Protein AF-0000000086640955 (afdb_homodimer)

InterPro domains:
  IPR000210 BTB/POZ domain [PF00651] (83-171)
  IPR000210 BTB/POZ domain [PS50097] (60-146)
  IPR011333 SKP1/BTB/POZ domain superfamily [G3DSA:3.30.710.10] (74-214)
  IPR011333 SKP1/BTB/POZ domain superfamily [SSF54695] (83-172)

Secondary structure (DSSP, 8-state):
--SSTTBS-TT--EEEEEESTTHHHHS----------------------------------------TT-------SSSPPEEEEEE-HHHHHHH-HHHHHHHHSSSGGGS--TTS-EEEEEES--HHHHHHHHHHHTT-GGGS-SS--HHHHHHHHHHHHHHT-HHHHHHHHHHHHHTS--HHHHHHH-HHHHHHHHHHTT-HHHHHHHHHHHHHH--S----SS---HHHHHHHHHHHHHHHHHHHHHHHHHHHHHHHTSSSSSHHHHHHHHHHHHHHHHHTTTTTS---TT-TT--HHHHHHHHHT------B-TT-SSPP---HHHHHHHHHHHHHHT--PPPGGG-/--SSTTBS-TT--EEEEEESTTHHHHS----------------------------------------TT-------SSSPPEEEEEE-HHHHHHH-HHHHHHHHSSSGGGS--TTS-EEEEEES--HHHHHHHHHHHTT-GGGS-SS--HHHHHHHHHHHHHHT-HHHHHHHHHHHHHTS--HHHHHHH-HHHHHHHHHHTT-HHHHHHHHHHHHHH--S----SS---HHHHHHHHHHHHHHHHHHHHHHHHHHHHHHHTSSSSSHHHHHHHHHHHHHHHHHTTTTTS---TT-TT--HHHHHHHHHT------B-TT-SSPP---HHHHHHHHHHHHHHT--PPPGGG-

Organism: NCBI:txid1208366

pLDDT: mean 81.37, std 24.58, range [15.33, 98.5]

Solvent-accessible surface area (backbone atoms only — not comparable to full-atom values): 40449 Å² total; per-residue (Å²): 128,76,86,38,97,44,39,68,28,95,82,41,46,18,36,39,35,33,34,36,55,39,43,65,79,68,49,72,89,62,87,74,75,84,72,74,84,71,80,72,78,85,70,87,80,85,82,82,78,81,82,86,79,86,72,84,71,84,84,84,83,81,86,73,76,73,51,98,80,49,62,66,84,63,72,75,84,83,57,86,48,73,47,70,28,33,28,42,56,64,44,42,34,72,46,10,64,50,47,27,47,54,56,61,41,85,50,80,43,48,46,48,44,98,83,59,28,28,54,46,78,47,68,44,48,50,55,68,33,49,50,46,50,50,28,57,58,60,64,39,59,87,75,39,73,82,71,74,51,70,68,51,48,38,50,33,36,52,50,30,60,71,35,53,28,56,74,80,39,48,66,59,50,52,53,45,53,68,71,66,60,59,62,73,64,60,30,66,76,42,23,66,54,36,31,42,37,17,58,66,70,64,35,53,68,53,26,17,51,13,41,32,47,40,38,36,66,38,45,80,68,82,75,60,100,56,95,60,62,61,71,60,54,51,50,45,50,53,51,35,46,53,51,47,48,51,52,53,48,52,52,52,48,49,54,50,27,22,55,72,62,76,31,63,93,42,71,58,49,13,14,34,48,38,15,26,47,53,34,52,30,46,76,70,49,48,62,83,45,70,85,50,88,90,32,80,80,48,22,45,51,56,54,50,48,57,55,46,64,38,62,50,74,79,32,18,48,76,95,50,91,56,65,59,81,83,42,48,28,73,69,48,34,62,62,52,50,53,56,58,70,68,63,67,39,54,62,59,86,81,102,127,76,89,40,103,42,40,68,27,97,82,43,46,20,35,39,35,36,33,36,56,40,45,63,82,68,50,78,90,63,87,76,76,85,73,70,82,74,78,72,80,81,70,80,79,80,78,79,81,74,80,81,73,80,81,79,81,78,79,85,71,81,81,79,76,75,52,95,86,46,62,67,82,62,73,75,84,84,56,86,44,72,48,70,29,32,29,44,56,65,44,42,34,73,47,12,64,50,46,27,48,55,56,60,41,88,47,79,43,48,45,48,44,99,83,59,28,27,53,45,80,46,68,40,47,51,56,69,31,48,51,47,50,50,28,57,60,60,65,38,59,88,77,42,72,81,71,75,53,70,68,51,48,36,50,33,36,52,50,30,60,71,36,53,30,55,75,80,40,49,66,60,49,52,53,43,54,67,71,66,60,58,62,73,64,61,29,66,77,42,24,66,52,37,31,43,37,18,58,65,70,66,35,53,68,52,26,17,51,12,42,32,47,40,38,37,66,37,46,80,69,83,76,58,102,54,96,58,61,62,71,60,55,50,51,45,49,52,51,35,45,52,52,47,50,52,52,53,47,52,53,52,48,49,54,49,28,23,54,71,62,76,33,64,92,43,71,57,48,14,14,33,48,38,15,26,47,52,33,51,31,44,76,71,47,48,62,84,45,72,86,50,88,89,33,79,81,48,22,44,52,55,53,50,49,56,56,46,64,39,60,51,75,80,31,17,48,75,95,50,92,57,65,57,82,84,42,48,28,73,69,48,34,63,62,53,50,54,59,58,69,69,63,66,39,55,62,60,86,82,100

Foldseek 3Di:
DQLALQELDPPFQAKEKEKQEQVVVVDDPDPDDPPDPPPDDPDDDDDDDDDDDDDDPPDDDDRPPCPPPNPPPPPPDVDIDMDMHRAHLVLLLVQFVQSVCQCPVPDPQVAQPPVSHRYHYHYHAHPVLVSLVRCLSSVVVVPHDQEDDLVSLLSVLVVCQVRVRLVSCLVVVVSHVVVPPDLLVRCLVPLPSQCSSCLSNVPFVNNFNSLLSCLFPPQLPPPDPHPDDVVQSVVSLVSSQVLLCVLLVLLVVLLVCLVVVVDAPDVVRSVQQNVQSQVLCVVVVCNVDPAHPSRHPDGNNNSLCSQLVRWTDWDDDPPDPDTDDDISNVVRVVVNVVSSVPRIGDGSVVD/DPPALQELDPPFQAKEKEKQEQVVVVDDLDPDDPPPPPPPPPDDDDDPPDDPDPPDPPCPDDDPHCPPPNPPPDPPDPDIDMDMHRAHLVLLLVQFVQSVCQCPVPDPQVAQPPVSHRYHYHYHAHPVLVSLVRCLSSVVVVPHDQEDDLVSLLSVLVVCQVRVRLVSCLVVVVSHVVVPPDLLVRCLVPLVSQCSSCLSNVPFVNNFNSLLSCLFPPQLPPSDPHPDDVVQSVVSLVVSQVLLCVLLVLLVVLLVCLVVVVDAPDVVRSVQQNVQSQVLCVVVVCNVDPAHPSRHPDGNNNSLCSQLVRWTDWDDDPPDPDTDDDISNVVRVVVNVVSSVPRIGDGSVVD

Structure (mmCIF, N/CA/C/O backbone):
data_AF-0000000086640955-model_v1
#
loop_
_entity.id
_entity.type
_entity.pdbx_description
1 polymer 'BTB domain-containing protein'
#
loop_
_atom_site.group_PDB
_atom_site.id
_atom_site.type_symbol
_atom_site.label_atom_id
_atom_site.label_alt_id
_atom_site.label_comp_id
_atom_site.label_asym_id
_atom_site.label_entity_id
_atom_site.label_seq_id
_atom_site.pdbx_PDB_ins_code
_atom_site.Cartn_x
_atom_site.Cartn_y
_atom_site.Cartn_z
_atom_site.occupancy
_atom_site.B_iso_or_equiv
_atom_site.auth_seq_id
_atom_site.auth_comp_id
_atom_site.auth_asym_id
_atom_site.auth_atom_id
_atom_site.pdbx_PDB_model_num
ATOM 1 N N . MET A 1 1 ? 14.594 -70 -28.203 1 44.56 1 MET A N 1
ATOM 2 C CA . MET A 1 1 ? 14.656 -69.5 -26.828 1 44.56 1 MET A CA 1
ATOM 3 C C . MET A 1 1 ? 16.031 -69 -26.5 1 44.56 1 MET A C 1
ATOM 5 O O . MET A 1 1 ? 17.047 -69.5 -26.969 1 44.56 1 MET A O 1
ATOM 9 N N . LYS A 1 2 ? 16.016 -67.688 -25.969 1 58.44 2 LYS A N 1
ATOM 10 C CA . LYS A 1 2 ? 17.266 -67 -25.688 1 58.44 2 LYS A CA 1
ATOM 11 C C . LYS A 1 2 ? 18.109 -67.812 -24.703 1 58.44 2 LYS A C 1
ATOM 13 O O . LYS A 1 2 ? 17.641 -68.188 -23.641 1 58.44 2 LYS A O 1
ATOM 18 N N . LYS A 1 3 ? 19.219 -68.5 -25.078 1 57.25 3 LYS A N 1
ATOM 19 C CA . LYS A 1 3 ? 20.109 -69.312 -24.266 1 57.25 3 LYS A CA 1
ATOM 20 C C . LYS A 1 3 ? 20.703 -68.5 -23.125 1 57.25 3 LYS A C 1
ATOM 22 O O . LYS A 1 3 ? 20.891 -69.062 -22.016 1 57.25 3 LYS A O 1
ATOM 27 N N . SER A 1 4 ? 21.109 -67.25 -23.406 1 67 4 SER A N 1
ATOM 28 C CA . SER A 1 4 ? 21.688 -66.312 -22.422 1 67 4 SER A CA 1
ATOM 29 C C . SER A 1 4 ? 21.062 -64.938 -22.531 1 67 4 SER A C 1
ATOM 31 O O . SER A 1 4 ? 20.672 -64.5 -23.625 1 67 4 SER A O 1
ATOM 33 N N . PRO A 1 5 ? 20.812 -64.375 -21.312 1 69 5 PRO A N 1
ATOM 34 C CA . PRO A 1 5 ? 20.219 -63.062 -21.312 1 69 5 PRO A CA 1
ATOM 35 C C . PRO A 1 5 ? 21.062 -62.031 -22.078 1 69 5 PRO A C 1
ATOM 37 O O . PRO A 1 5 ? 20.562 -60.969 -22.438 1 69 5 PRO A O 1
ATOM 40 N N . PHE A 1 6 ? 22.156 -62.531 -22.547 1 78.88 6 PHE A N 1
ATOM 41 C CA . PHE A 1 6 ? 23.062 -61.562 -23.156 1 78.88 6 PHE A CA 1
ATOM 42 C C . PHE A 1 6 ? 23.344 -61.906 -24.609 1 78.88 6 PHE A C 1
ATOM 44 O O . PHE A 1 6 ? 24.078 -61.219 -25.297 1 78.88 6 PHE A O 1
ATOM 51 N N . THR A 1 7 ? 22.641 -63 -25.031 1 84.44 7 THR A N 1
ATOM 52 C CA . THR A 1 7 ? 22.797 -63.406 -26.422 1 84.44 7 THR A CA 1
ATOM 53 C C . THR A 1 7 ? 21.516 -63.156 -27.219 1 84.44 7 THR A C 1
ATOM 55 O O . THR A 1 7 ? 20.5 -63.781 -26.953 1 84.44 7 THR A O 1
ATOM 58 N N . PHE A 1 8 ? 21.562 -62.344 -28.188 1 88.5 8 PHE A N 1
ATOM 59 C CA . PHE A 1 8 ? 20.391 -61.969 -28.969 1 88.5 8 PHE A CA 1
ATOM 60 C C . PHE A 1 8 ? 20.391 -62.656 -30.328 1 88.5 8 PHE A C 1
ATOM 62 O O . PHE A 1 8 ? 19.344 -62.844 -30.953 1 88.5 8 PHE A O 1
ATOM 69 N N . ASP A 1 9 ? 21.562 -62.938 -30.781 1 86.5 9 ASP A N 1
ATOM 70 C CA . ASP A 1 9 ? 21.781 -63.719 -32 1 86.5 9 ASP A CA 1
ATOM 71 C C . ASP A 1 9 ? 22.781 -64.875 -31.766 1 86.5 9 ASP A C 1
ATOM 73 O O . ASP A 1 9 ? 23.953 -64.625 -31.5 1 86.5 9 ASP A O 1
ATOM 77 N N . PRO A 1 10 ? 22.328 -66.062 -31.75 1 84 10 PRO A N 1
ATOM 78 C CA . PRO A 1 10 ? 23.25 -67.188 -31.547 1 84 10 PRO A CA 1
ATOM 79 C C . PRO A 1 10 ? 24.375 -67.25 -32.562 1 84 10 PRO A C 1
ATOM 81 O O . PRO A 1 10 ? 25.438 -67.812 -32.312 1 84 10 PRO A O 1
ATOM 84 N N . ARG A 1 11 ? 24.125 -66.75 -33.75 1 87 11 ARG A N 1
ATOM 85 C CA . ARG A 1 11 ? 25.156 -66.625 -34.781 1 87 11 ARG A CA 1
ATOM 86 C C . ARG A 1 11 ? 25.656 -65.188 -34.906 1 87 11 ARG A C 1
ATOM 88 O O . ARG A 1 11 ? 25.859 -64.688 -36.031 1 87 11 ARG A O 1
ATOM 95 N N . ALA A 1 12 ? 25.875 -64.625 -33.781 1 88.31 12 ALA A N 1
ATOM 96 C CA . ALA A 1 12 ? 26.219 -63.219 -33.719 1 88.31 12 ALA A CA 1
ATOM 97 C C . ALA A 1 12 ? 27.516 -62.938 -34.469 1 88.31 12 ALA A C 1
ATOM 99 O O . ALA A 1 12 ? 28.453 -63.75 -34.469 1 88.31 12 ALA A O 1
ATOM 100 N N . ASP A 1 13 ? 27.5 -61.812 -35.156 1 90.38 13 ASP A N 1
ATOM 101 C CA . ASP A 1 13 ? 28.703 -61.344 -35.844 1 90.38 13 ASP A CA 1
ATOM 102 C C . ASP A 1 13 ? 29.203 -60.062 -35.219 1 90.38 13 ASP A C 1
ATOM 104 O O . ASP A 1 13 ? 30.141 -59.438 -35.719 1 90.38 13 ASP A O 1
ATOM 108 N N . ALA A 1 14 ? 28.547 -59.688 -34.125 1 91.19 14 ALA A N 1
ATOM 109 C CA . ALA A 1 14 ? 28.969 -58.438 -33.469 1 91.19 14 ALA A CA 1
ATOM 110 C C . ALA A 1 14 ? 28.844 -58.562 -31.953 1 91.19 14 ALA A C 1
ATOM 112 O O . ALA A 1 14 ? 28 -59.312 -31.453 1 91.19 14 ALA A O 1
ATOM 113 N N . LEU A 1 15 ? 29.688 -57.781 -31.25 1 91.25 15 LEU A N 1
ATOM 114 C CA . LEU A 1 15 ? 29.672 -57.688 -29.797 1 91.25 15 LEU A CA 1
ATOM 115 C C . LEU A 1 15 ? 29.375 -56.25 -29.344 1 91.25 15 LEU A C 1
ATOM 117 O O . LEU A 1 15 ? 30.094 -55.312 -29.688 1 91.25 15 LEU A O 1
ATOM 121 N N . PHE A 1 16 ? 28.234 -56.094 -28.625 1 92.38 16 PHE A N 1
ATOM 122 C CA . PHE A 1 16 ? 27.891 -54.812 -28.016 1 92.38 16 PHE A CA 1
ATOM 123 C C . PHE A 1 16 ? 28.453 -54.719 -26.609 1 92.38 16 PHE A C 1
ATOM 125 O O . PHE A 1 16 ? 28.047 -55.469 -25.719 1 92.38 16 PHE A O 1
ATOM 132 N N . ILE A 1 17 ? 29.359 -53.844 -26.406 1 90.94 17 ILE A N 1
ATOM 133 C CA . ILE A 1 17 ? 30.031 -53.719 -25.125 1 90.94 17 ILE A CA 1
ATOM 134 C C . ILE A 1 17 ? 29.547 -52.438 -24.406 1 90.94 17 ILE A C 1
ATOM 136 O O . ILE A 1 17 ? 29.75 -51.344 -24.891 1 90.94 17 ILE A O 1
ATOM 140 N N . LEU A 1 18 ? 28.875 -52.625 -23.297 1 92.19 18 LEU A N 1
ATOM 141 C CA . LEU A 1 18 ? 28.375 -51.531 -22.484 1 92.19 18 LEU A CA 1
ATOM 142 C C . LEU A 1 18 ? 29.281 -51.312 -21.266 1 92.19 18 LEU A C 1
ATOM 144 O O . LEU A 1 18 ? 29.344 -52.156 -20.391 1 92.19 18 LEU A O 1
ATOM 148 N N . GLN A 1 19 ? 29.891 -50.125 -21.344 1 90.31 19 GLN A N 1
ATOM 149 C CA . GLN A 1 19 ? 30.766 -49.781 -20.234 1 90.31 19 GLN A CA 1
ATOM 150 C C . GLN A 1 19 ? 30.016 -49 -19.172 1 90.31 19 GLN A C 1
ATOM 152 O O . GLN A 1 19 ? 29.188 -48.156 -19.484 1 90.31 19 GLN A O 1
ATOM 157 N N . ASN A 1 20 ? 30.219 -49.312 -17.922 1 87.81 20 ASN A N 1
ATOM 158 C CA . ASN A 1 20 ? 29.641 -48.625 -16.781 1 87.81 20 ASN A CA 1
ATOM 159 C C . ASN A 1 20 ? 28.125 -48.469 -16.906 1 87.81 20 ASN A C 1
ATOM 161 O O . ASN A 1 20 ? 27.594 -47.375 -16.844 1 87.81 20 ASN A O 1
ATOM 165 N N . PRO A 1 21 ? 27.516 -49.594 -16.969 1 89.38 21 PRO A N 1
ATOM 166 C CA . PRO A 1 21 ? 26.062 -49.531 -17.094 1 89.38 21 PRO A CA 1
ATOM 167 C C . PRO A 1 21 ? 25.391 -48.844 -15.891 1 89.38 21 PRO A C 1
ATOM 169 O O . PRO A 1 21 ? 25.859 -49 -14.758 1 89.38 21 PRO A O 1
ATOM 172 N N . ASN A 1 22 ? 24.344 -48 -16.094 1 84.44 22 ASN A N 1
ATOM 173 C CA . ASN A 1 22 ? 23.484 -47.438 -15.07 1 84.44 22 ASN A CA 1
ATOM 174 C C . ASN A 1 22 ? 24.219 -46.406 -14.242 1 84.44 22 ASN A C 1
ATOM 176 O O . ASN A 1 22 ? 23.938 -46.219 -13.062 1 84.44 22 ASN A O 1
ATOM 180 N N . ALA A 1 23 ? 25.188 -45.844 -14.789 1 73.81 23 ALA A N 1
ATOM 181 C CA . ALA A 1 23 ? 26 -44.844 -14.055 1 73.81 23 ALA A CA 1
ATOM 182 C C . ALA A 1 23 ? 25.141 -43.656 -13.633 1 73.81 23 ALA A C 1
ATOM 184 O O . ALA A 1 23 ? 25.391 -43.062 -12.586 1 73.81 23 ALA A O 1
ATOM 185 N N . GLN A 1 24 ? 24.281 -43.312 -14.461 1 64.06 24 GLN A N 1
ATOM 186 C CA . GLN A 1 24 ? 23.484 -42.125 -14.148 1 64.06 24 GLN A CA 1
ATOM 187 C C . GLN A 1 24 ? 22.594 -42.375 -12.93 1 64.06 24 GLN A C 1
ATOM 189 O O . GLN A 1 24 ? 22.203 -41.406 -12.25 1 64.06 24 GLN A O 1
ATOM 194 N N . LYS A 1 25 ? 22.203 -43.562 -12.906 1 57.16 25 LYS A N 1
ATOM 195 C CA . LYS A 1 25 ? 21.391 -43.844 -11.727 1 57.16 25 LYS A CA 1
ATOM 196 C C . LYS A 1 25 ? 22.172 -43.625 -10.445 1 57.16 25 LYS A C 1
ATOM 198 O O . LYS A 1 25 ? 21.594 -43.406 -9.375 1 57.16 25 LYS A O 1
ATOM 203 N N . LEU A 1 26 ? 23.469 -43.781 -10.5 1 49.72 26 LEU A N 1
ATOM 204 C CA . LEU A 1 26 ? 24.312 -43.719 -9.312 1 49.72 26 LEU A CA 1
ATOM 205 C C . LEU A 1 26 ? 24.656 -42.25 -8.992 1 49.72 26 LEU A C 1
ATOM 207 O O . LEU A 1 26 ? 25.203 -41.969 -7.926 1 49.72 26 LEU A O 1
ATOM 211 N N . GLN A 1 27 ? 24.812 -41.406 -10.078 1 45.94 27 GLN A N 1
ATOM 212 C CA . GLN A 1 27 ? 25.297 -40.062 -9.734 1 45.94 27 GLN A CA 1
ATOM 213 C C . GLN A 1 27 ? 24.219 -39.25 -9 1 45.94 27 GLN A C 1
ATOM 215 O O . GLN A 1 27 ? 23.062 -39.219 -9.422 1 45.94 27 GLN A O 1
ATOM 220 N N . PRO A 1 28 ? 24.375 -38.844 -7.797 1 42.06 28 PRO A N 1
ATOM 221 C CA . PRO A 1 28 ? 23.531 -37.812 -7.207 1 42.06 28 PRO A CA 1
ATOM 222 C C . PRO A 1 28 ? 23.312 -36.625 -8.156 1 42.06 28 PRO A C 1
ATOM 224 O O . PRO A 1 28 ? 24.156 -36.344 -9 1 42.06 28 PRO A O 1
ATOM 227 N N . SER A 1 29 ? 22.094 -36.25 -8.562 1 38.97 29 SER A N 1
ATOM 228 C CA . SER A 1 29 ? 21.734 -35.156 -9.477 1 38.97 29 SER A CA 1
ATOM 229 C C . SER A 1 29 ? 22.672 -33.969 -9.336 1 38.97 29 SER A C 1
ATOM 231 O O . SER A 1 29 ? 22.5 -33.156 -8.438 1 38.97 29 SER A O 1
ATOM 233 N N . GLU A 1 30 ? 23.984 -34.062 -9.445 1 36.22 30 GLU A N 1
ATOM 234 C CA . GLU A 1 30 ? 24.688 -32.812 -9.477 1 36.22 30 GLU A CA 1
ATOM 235 C C . GLU A 1 30 ? 24.281 -31.969 -10.695 1 36.22 30 GLU A C 1
ATOM 237 O O . GLU A 1 30 ? 23.984 -32.531 -11.758 1 36.22 30 GLU A O 1
ATOM 242 N N . PRO A 1 31 ? 23.984 -30.656 -10.656 1 34.72 31 PRO A N 1
ATOM 243 C CA . PRO A 1 31 ? 23.594 -29.781 -11.766 1 34.72 31 PRO A CA 1
ATOM 244 C C . PRO A 1 31 ? 24.562 -29.844 -12.938 1 34.72 31 PRO A C 1
ATOM 246 O O . PRO A 1 31 ? 25.781 -29.688 -12.742 1 34.72 31 PRO A O 1
ATOM 249 N N . GLN A 1 32 ? 24.438 -30.703 -13.852 1 29.38 32 GLN A N 1
ATOM 250 C CA . GLN A 1 32 ? 25.281 -30.938 -15.023 1 29.38 32 GLN A CA 1
ATOM 251 C C . GLN A 1 32 ? 25.562 -29.641 -15.766 1 29.38 32 GLN A C 1
ATOM 253 O O . GLN A 1 32 ? 24.641 -28.875 -16.062 1 29.38 32 GLN A O 1
ATOM 258 N N . LEU A 1 33 ? 26.812 -29.141 -15.586 1 28.42 33 LEU A N 1
ATOM 259 C CA . LEU A 1 33 ? 27.359 -28.156 -16.516 1 28.42 33 LEU A CA 1
ATOM 260 C C . LEU A 1 33 ? 27.234 -28.641 -17.953 1 28.42 33 LEU A C 1
ATOM 262 O O . LEU A 1 33 ? 27.359 -29.828 -18.219 1 28.42 33 LEU A O 1
ATOM 266 N N . ASP A 1 34 ? 26.688 -27.875 -18.859 1 24.86 34 ASP A N 1
ATOM 267 C CA . ASP A 1 34 ? 26.344 -27.953 -20.281 1 24.86 34 ASP A CA 1
ATOM 268 C C . ASP A 1 34 ? 27.562 -28.328 -21.109 1 24.86 34 ASP A C 1
ATOM 270 O O . ASP A 1 34 ? 28.359 -27.453 -21.484 1 24.86 34 ASP A O 1
ATOM 274 N N . SER A 1 35 ? 28.406 -29.391 -20.734 1 25.77 35 SER A N 1
ATOM 275 C CA . SER A 1 35 ? 29.562 -29.562 -21.609 1 25.77 35 SER A CA 1
ATOM 276 C C . SER A 1 35 ? 29.125 -29.875 -23.047 1 25.77 35 SER A C 1
ATOM 278 O O . SER A 1 35 ? 28.234 -30.703 -23.25 1 25.77 35 SER A O 1
ATOM 280 N N . GLU A 1 36 ? 29.297 -29.031 -23.953 1 24.62 36 GLU A N 1
ATOM 281 C CA . GLU A 1 36 ? 29.141 -29.094 -25.406 1 24.62 36 GLU A CA 1
ATOM 282 C C . GLU A 1 36 ? 29.875 -30.297 -26 1 24.62 36 GLU A C 1
ATOM 284 O O . GLU A 1 36 ? 31.031 -30.547 -25.656 1 24.62 36 GLU A O 1
ATOM 289 N N . PRO A 1 37 ? 29.156 -31.312 -26.344 1 25.19 37 PRO A N 1
ATOM 290 C CA . PRO A 1 37 ? 29.797 -32.5 -26.953 1 25.19 37 PRO A CA 1
ATOM 291 C C . PRO A 1 37 ? 30.766 -32.125 -28.078 1 25.19 37 PRO A C 1
ATOM 293 O O . PRO A 1 37 ? 30.375 -31.453 -29.031 1 25.19 37 PRO A O 1
ATOM 296 N N . GLU A 1 38 ? 32 -31.766 -27.688 1 22.45 38 GLU A N 1
ATOM 297 C CA . GLU A 1 38 ? 33.031 -31.547 -28.703 1 22.45 38 GLU A CA 1
ATOM 298 C C . GLU A 1 38 ? 33.188 -32.75 -29.609 1 22.45 38 GLU A C 1
ATOM 300 O O . GLU A 1 38 ? 33.406 -33.875 -29.141 1 22.45 38 GLU A O 1
ATOM 305 N N . TYR A 1 39 ? 32.531 -32.812 -30.703 1 20.55 39 TYR A N 1
ATOM 306 C CA . TYR A 1 39 ? 32.781 -33.719 -31.828 1 20.55 39 TYR A CA 1
ATOM 307 C C . TYR A 1 39 ? 34.25 -33.75 -32.188 1 20.55 39 TYR A C 1
ATOM 309 O O . TYR A 1 39 ? 34.812 -32.75 -32.656 1 20.55 39 TYR A O 1
ATOM 317 N N . ASP A 1 40 ? 35.062 -34.344 -31.312 1 20.81 40 ASP A N 1
ATOM 318 C CA . ASP A 1 40 ? 36.469 -34.5 -31.594 1 20.81 40 ASP A CA 1
ATOM 319 C C . ASP A 1 40 ? 36.688 -35.062 -33 1 20.81 40 ASP A C 1
ATOM 321 O O . ASP A 1 40 ? 35.938 -35.906 -33.469 1 20.81 40 ASP A O 1
ATOM 325 N N . ARG A 1 41 ? 37.531 -34.375 -33.688 1 18.95 41 ARG A N 1
ATOM 326 C CA . ARG A 1 41 ? 38.219 -34.562 -34.969 1 18.95 41 ARG A CA 1
ATOM 327 C C . ARG A 1 41 ? 38.969 -35.875 -35 1 18.95 41 ARG A C 1
ATOM 329 O O . ARG A 1 41 ? 39.906 -36.062 -34.219 1 18.95 41 ARG A O 1
ATOM 336 N N . LEU A 1 42 ? 38.406 -37.094 -35.406 1 19.08 42 LEU A N 1
ATOM 337 C CA . LEU A 1 42 ? 39.031 -38.375 -35.719 1 19.08 42 LEU A CA 1
ATOM 338 C C . LEU A 1 42 ? 40.25 -38.188 -36.625 1 19.08 42 LEU A C 1
ATOM 340 O O . LEU A 1 42 ? 40.125 -37.938 -37.812 1 19.08 42 LEU A O 1
ATOM 344 N N . GLY A 1 43 ? 41.219 -37.438 -36.031 1 16.47 43 GLY A N 1
ATOM 345 C CA . GLY A 1 43 ? 42.375 -37.438 -36.906 1 16.47 43 GLY A CA 1
ATOM 346 C C . GLY A 1 43 ? 42.906 -38.812 -37.219 1 16.47 43 GLY A C 1
ATOM 347 O O . GLY A 1 43 ? 42.5 -39.781 -36.562 1 16.47 43 GLY A O 1
ATOM 348 N N . SER A 1 44 ? 44.094 -38.75 -37.969 1 16.61 44 SER A N 1
ATOM 349 C CA . SER A 1 44 ? 44.75 -39.531 -39 1 16.61 44 SER A CA 1
ATOM 350 C C . SER A 1 44 ? 45.344 -40.812 -38.406 1 16.61 44 SER A C 1
ATOM 352 O O . SER A 1 44 ? 45.375 -41 -37.188 1 16.61 44 SER A O 1
ATOM 354 N N . ASP A 1 45 ? 46.562 -41.188 -38.875 1 16.25 45 ASP A N 1
ATOM 355 C CA . ASP A 1 45 ? 47.125 -42.312 -39.625 1 16.25 45 ASP A CA 1
ATOM 356 C C . ASP A 1 45 ? 47.844 -43.312 -38.719 1 16.25 45 ASP A C 1
ATOM 358 O O . ASP A 1 45 ? 47.938 -44.469 -39.031 1 16.25 45 ASP A O 1
ATOM 362 N N . ASP A 1 46 ? 48.719 -42.844 -37.781 1 16.84 46 ASP A N 1
ATOM 363 C CA . ASP A 1 46 ? 49.969 -43.531 -38.031 1 16.84 46 ASP A CA 1
ATOM 364 C C . ASP A 1 46 ? 49.906 -44.969 -37.531 1 16.84 46 ASP A C 1
ATOM 366 O O . ASP A 1 46 ? 49.094 -45.312 -36.688 1 16.84 46 ASP A O 1
ATOM 370 N N . GLN A 1 47 ? 51.188 -45.531 -37.281 1 16.22 47 GLN A N 1
ATOM 371 C CA . GLN A 1 47 ? 51.969 -46.656 -37.719 1 16.22 47 GLN A CA 1
ATOM 372 C C . GLN A 1 47 ? 51.812 -47.844 -36.75 1 16.22 47 GLN A C 1
ATOM 374 O O . GLN A 1 47 ? 51.438 -48.938 -37.188 1 16.22 47 GLN A O 1
ATOM 379 N N . SER A 1 48 ? 52.875 -48.031 -35.906 1 16.08 48 SER A N 1
ATOM 380 C CA . SER A 1 48 ? 53.719 -49.219 -36.031 1 16.08 48 SER A CA 1
ATOM 381 C C . SER A 1 48 ? 53.156 -50.375 -35.25 1 16.08 48 SER A C 1
ATOM 383 O O . SER A 1 48 ? 52.219 -50.219 -34.469 1 16.08 48 SER A O 1
ATOM 385 N N . GLU A 1 49 ? 54.031 -51.188 -34.656 1 15.33 49 GLU A N 1
ATOM 386 C CA . GLU A 1 49 ? 54.5 -52.562 -34.844 1 15.33 49 GLU A CA 1
ATOM 387 C C . GLU A 1 49 ? 53.969 -53.469 -33.75 1 15.33 49 GLU A C 1
ATOM 389 O O . GLU A 1 49 ? 54.062 -54.719 -33.812 1 15.33 49 GLU A O 1
ATOM 394 N N . ALA A 1 50 ? 53.719 -52.781 -32.531 1 16.52 50 ALA A N 1
ATOM 395 C CA . ALA A 1 50 ? 54.281 -53.688 -31.531 1 16.52 50 ALA A CA 1
ATOM 396 C C . ALA A 1 50 ? 53.594 -55.031 -31.531 1 16.52 50 ALA A C 1
ATOM 398 O O . ALA A 1 50 ? 52.406 -55.125 -31.891 1 16.52 50 ALA A O 1
ATOM 399 N N . GLY A 1 51 ? 54.25 -55.969 -30.812 1 15.41 51 GLY A N 1
ATOM 400 C CA . GLY A 1 51 ? 54.562 -57.406 -30.844 1 15.41 51 GLY A CA 1
ATOM 401 C C . GLY A 1 51 ? 53.375 -58.281 -30.516 1 15.41 51 GLY A C 1
ATOM 402 O O . GLY A 1 51 ? 52.312 -57.781 -30.125 1 15.41 51 GLY A O 1
ATOM 403 N N . LEU A 1 52 ? 53.75 -59.469 -29.938 1 16.59 52 LEU A N 1
ATOM 404 C CA . LEU A 1 52 ? 53.719 -60.906 -30.172 1 16.59 52 LEU A CA 1
ATOM 405 C C . LEU A 1 52 ? 52.469 -61.531 -29.516 1 16.59 52 LEU A C 1
ATOM 407 O O . LEU A 1 52 ? 51.781 -60.844 -28.75 1 16.59 52 LEU A O 1
ATOM 411 N N . GLY A 1 53 ? 52.781 -62.469 -28.562 1 16.14 53 GLY A N 1
ATOM 412 C CA . GLY A 1 53 ? 52.531 -63.875 -28.75 1 16.14 53 GLY A CA 1
ATOM 413 C C . GLY A 1 53 ? 51.188 -64.312 -28.188 1 16.14 53 GLY A C 1
ATOM 414 O O . GLY A 1 53 ? 50.281 -64.688 -28.953 1 16.14 53 GLY A O 1
ATOM 415 N N . GLU A 1 54 ? 51.156 -64.812 -26.922 1 17.88 54 GLU A N 1
ATOM 416 C CA . GLU A 1 54 ? 50.812 -66.188 -26.688 1 17.88 54 GLU A CA 1
ATOM 417 C C . GLU A 1 54 ? 49.281 -66.375 -26.484 1 17.88 54 GLU A C 1
ATOM 419 O O . GLU A 1 54 ? 48.656 -65.5 -25.828 1 17.88 54 GLU A O 1
ATOM 424 N N . THR A 1 55 ? 48.75 -67.312 -27.156 1 16.59 55 THR A N 1
ATOM 425 C CA . THR A 1 55 ? 47.438 -67.812 -27.594 1 16.59 55 THR A CA 1
ATOM 426 C C . THR A 1 55 ? 46.688 -68.438 -26.406 1 16.59 55 THR A C 1
ATOM 428 O O . THR A 1 55 ? 45.562 -68.938 -26.594 1 16.59 55 THR A O 1
ATOM 431 N N . THR A 1 56 ? 47 -68.375 -25.141 1 17.05 56 THR A N 1
ATOM 432 C CA . THR A 1 56 ? 46.5 -69.625 -24.516 1 17.05 56 THR A CA 1
ATOM 433 C C . THR A 1 56 ? 44.969 -69.562 -24.438 1 17.05 56 THR A C 1
ATOM 435 O O . THR A 1 56 ? 44.375 -68.562 -24.031 1 17.05 56 THR A O 1
ATOM 438 N N . LYS A 1 57 ? 44.312 -70.625 -24.953 1 20.12 57 LYS A N 1
ATOM 439 C CA . LYS A 1 57 ? 42.969 -71.062 -25.312 1 20.12 57 LYS A CA 1
ATOM 440 C C . LYS A 1 57 ? 42.094 -71.25 -24.078 1 20.12 57 LYS A C 1
ATOM 442 O O . LYS A 1 57 ? 41 -71.812 -24.188 1 20.12 57 LYS A O 1
ATOM 447 N N . THR A 1 58 ? 42.344 -70.875 -22.844 1 18.77 58 THR A N 1
ATOM 448 C CA . THR A 1 58 ? 41.625 -71.625 -21.812 1 18.77 58 THR A CA 1
ATOM 449 C C . THR A 1 58 ? 40.125 -71.438 -21.906 1 18.77 58 THR A C 1
ATOM 451 O O . THR A 1 58 ? 39.656 -70.312 -22.094 1 18.77 58 THR A O 1
ATOM 454 N N . ARG A 1 59 ? 39.281 -72.562 -22.062 1 19.95 59 ARG A N 1
ATOM 455 C CA . ARG A 1 59 ? 37.875 -72.938 -22.359 1 19.95 59 ARG A CA 1
ATOM 456 C C . ARG A 1 59 ? 36.938 -72.375 -21.281 1 19.95 59 ARG A C 1
ATOM 458 O O . ARG A 1 59 ? 37.219 -72.562 -20.078 1 19.95 59 ARG A O 1
ATOM 465 N N . ARG A 1 60 ? 35.781 -71.625 -21.703 1 21.58 60 ARG A N 1
ATOM 466 C CA . ARG A 1 60 ? 34.875 -70.688 -21.141 1 21.58 60 ARG A CA 1
ATOM 467 C C . ARG A 1 60 ? 33.75 -71.375 -20.391 1 21.58 60 ARG A C 1
ATOM 469 O O . ARG A 1 60 ? 33.188 -72.375 -20.844 1 21.58 60 ARG A O 1
ATOM 476 N N . ASP A 1 61 ? 33.688 -71.188 -19.031 1 20.34 61 ASP A N 1
ATOM 477 C CA . ASP A 1 61 ? 32.781 -71.625 -17.969 1 20.34 61 ASP A CA 1
ATOM 478 C C . ASP A 1 61 ? 31.328 -71.375 -18.359 1 20.34 61 ASP A C 1
ATOM 480 O O . ASP A 1 61 ? 31.047 -70.5 -19.234 1 20.34 61 ASP A O 1
ATOM 484 N N . SER A 1 62 ? 30.266 -72.125 -17.781 1 21.69 62 SER A N 1
ATOM 485 C CA . SER A 1 62 ? 28.875 -72.5 -17.906 1 21.69 62 SER A CA 1
ATOM 486 C C . SER A 1 62 ? 27.922 -71.312 -17.859 1 21.69 62 SER A C 1
ATOM 488 O O . SER A 1 62 ? 28.219 -70.312 -17.234 1 21.69 62 SER A O 1
ATOM 490 N N . PRO A 1 63 ? 26.703 -71.312 -18.625 1 23.77 63 PRO A N 1
ATOM 491 C CA . PRO A 1 63 ? 25.719 -70.312 -19.016 1 23.77 63 PRO A CA 1
ATOM 492 C C . PRO A 1 63 ? 24.906 -69.812 -17.828 1 23.77 63 PRO A C 1
ATOM 494 O O . PRO A 1 63 ? 24.234 -70.562 -17.156 1 23.77 63 PRO A O 1
ATOM 497 N N . MET A 1 64 ? 25.312 -68.938 -16.828 1 25.14 64 MET A N 1
ATOM 498 C CA . MET A 1 64 ? 24.672 -68.375 -15.633 1 25.14 64 MET A CA 1
ATOM 499 C C . MET A 1 64 ? 23.344 -67.75 -15.961 1 25.14 64 MET A C 1
ATOM 501 O O . MET A 1 64 ? 23.281 -66.875 -16.812 1 25.14 64 MET A O 1
ATOM 505 N N . THR A 1 65 ? 22.156 -68.375 -15.906 1 26.22 65 THR A N 1
ATOM 506 C CA . THR A 1 65 ? 20.766 -68 -15.914 1 26.22 65 THR A CA 1
ATOM 507 C C . THR A 1 65 ? 20.594 -66.688 -15.086 1 26.22 65 THR A C 1
ATOM 509 O O . THR A 1 65 ? 21 -66.625 -13.922 1 26.22 65 THR A O 1
ATOM 512 N N . LEU A 1 66 ? 20.531 -65.5 -15.68 1 29.19 66 LEU A N 1
ATOM 513 C CA . LEU A 1 66 ? 20.328 -64.312 -14.891 1 29.19 66 LEU A CA 1
ATOM 514 C C . LEU A 1 66 ? 19.062 -64.375 -14.055 1 29.19 66 LEU A C 1
ATOM 516 O O . LEU A 1 66 ? 17.953 -64.438 -14.602 1 29.19 66 LEU A O 1
ATOM 520 N N . ASP A 1 67 ? 18.797 -65.25 -13.102 1 30.22 67 ASP A N 1
ATOM 521 C CA . ASP A 1 67 ? 17.766 -65.25 -12.078 1 30.22 67 ASP A CA 1
ATOM 522 C C . ASP A 1 67 ? 17.391 -63.781 -11.742 1 30.22 67 ASP A C 1
ATOM 524 O O . ASP A 1 67 ? 18.219 -62.875 -11.891 1 30.22 67 ASP A O 1
ATOM 528 N N . ASN A 1 68 ? 16.062 -63.344 -11.609 1 33.19 68 ASN A N 1
ATOM 529 C CA . ASN A 1 68 ? 15.516 -62.094 -11.117 1 33.19 68 ASN A CA 1
ATOM 530 C C . ASN A 1 68 ? 16.5 -61.344 -10.219 1 33.19 68 ASN A C 1
ATOM 532 O O . ASN A 1 68 ? 16.328 -60.188 -9.914 1 33.19 68 ASN A O 1
ATOM 536 N N . ASP A 1 69 ? 17.188 -62 -9.281 1 32.28 69 ASP A N 1
ATOM 537 C CA . ASP A 1 69 ? 18.25 -61.625 -8.367 1 32.28 69 ASP A CA 1
ATOM 538 C C . ASP A 1 69 ? 19.547 -61.312 -9.125 1 32.28 69 ASP A C 1
ATOM 540 O O . ASP A 1 69 ? 20.625 -61.312 -8.547 1 32.28 69 ASP A O 1
ATOM 544 N N . GLN A 1 70 ? 19.625 -61.594 -10.383 1 34.22 70 GLN A N 1
ATOM 545 C CA . GLN A 1 70 ? 20.938 -61.406 -10.984 1 34.22 70 GLN A CA 1
ATOM 546 C C . GLN A 1 70 ? 21.297 -59.938 -11.062 1 34.22 70 GLN A C 1
ATOM 548 O O . GLN A 1 70 ? 20.625 -59.156 -11.766 1 34.22 70 GLN A O 1
ATOM 553 N N . ASP A 1 71 ? 21.641 -59.312 -9.992 1 38.88 71 ASP A N 1
ATOM 554 C CA . ASP A 1 71 ? 22.203 -57.969 -9.805 1 38.88 71 ASP A CA 1
ATOM 555 C C . ASP A 1 71 ? 23.016 -57.531 -11.023 1 38.88 71 ASP A C 1
ATOM 557 O O . ASP A 1 71 ? 23.906 -58.25 -11.469 1 38.88 71 ASP A O 1
ATOM 561 N N . TYR A 1 72 ? 22.25 -57.062 -12.188 1 43.16 72 TYR A N 1
ATOM 562 C CA . TYR A 1 72 ? 23.234 -56.406 -13.047 1 43.16 72 TYR A CA 1
ATOM 563 C C . TYR A 1 72 ? 24.484 -56.031 -12.258 1 43.16 72 TYR A C 1
ATOM 565 O O . TYR A 1 72 ? 24.406 -55.688 -11.078 1 43.16 72 TYR A O 1
ATOM 573 N N . PRO A 1 73 ? 25.594 -56.75 -12.445 1 41.44 73 PRO A N 1
ATOM 574 C CA . PRO A 1 73 ? 26.766 -56.438 -11.633 1 41.44 73 PRO A CA 1
ATOM 575 C C . PRO A 1 73 ? 26.781 -55 -11.125 1 41.44 73 PRO A C 1
ATOM 577 O O . PRO A 1 73 ? 26.734 -54.062 -11.922 1 41.44 73 PRO A O 1
ATOM 580 N N . ARG A 1 74 ? 25.844 -54.688 -10.102 1 40.47 74 ARG A N 1
ATOM 581 C CA . ARG A 1 74 ? 26.031 -53.406 -9.406 1 40.47 74 ARG A CA 1
ATOM 582 C C . ARG A 1 74 ? 27.5 -53.188 -9.094 1 40.47 74 ARG A C 1
ATOM 584 O O . ARG A 1 74 ? 28.266 -54.125 -8.945 1 40.47 74 ARG A O 1
ATOM 591 N N . LEU A 1 75 ? 27.953 -51.938 -9.25 1 42.5 75 LEU A N 1
ATOM 592 C CA . LEU A 1 75 ? 29.25 -51.438 -8.836 1 42.5 75 LEU A CA 1
ATOM 593 C C . LEU A 1 75 ? 29.578 -51.844 -7.41 1 42.5 75 LEU A C 1
ATOM 595 O O . LEU A 1 75 ? 29.016 -51.312 -6.453 1 42.5 75 LEU A O 1
ATOM 599 N N . HIS A 1 76 ? 29.578 -53.094 -7.141 1 39.47 76 HIS A N 1
ATOM 600 C CA . HIS A 1 76 ? 29.969 -53.125 -5.738 1 39.47 76 HIS A CA 1
ATOM 601 C C . HIS A 1 76 ? 31.203 -52.25 -5.496 1 39.47 76 HIS A C 1
ATOM 603 O O . HIS A 1 76 ? 31.25 -51.5 -4.516 1 39.47 76 HIS A O 1
ATOM 609 N N . ASP A 1 77 ? 32.531 -52.688 -5.977 1 42.28 77 ASP A N 1
ATOM 610 C CA . ASP A 1 77 ? 33.781 -52.188 -5.426 1 42.28 77 ASP A CA 1
ATOM 611 C C . ASP A 1 77 ? 34.406 -51.125 -6.344 1 42.28 77 ASP A C 1
ATOM 613 O O . ASP A 1 77 ? 35.625 -51.125 -6.539 1 42.28 77 ASP A O 1
ATOM 617 N N . GLY A 1 78 ? 33.844 -50.062 -6.91 1 50.38 78 GLY A N 1
ATOM 618 C CA . GLY A 1 78 ? 34.5 -48.938 -7.582 1 50.38 78 GLY A CA 1
ATOM 619 C C . GLY A 1 78 ? 34.906 -49.281 -9 1 50.38 78 GLY A C 1
ATOM 620 O O . GLY A 1 78 ? 35.469 -48.438 -9.703 1 50.38 78 GLY A O 1
ATOM 621 N N . SER A 1 79 ? 35.219 -50.531 -9.438 1 55.84 79 SER A N 1
ATOM 622 C CA . SER A 1 79 ? 35.812 -50.844 -10.727 1 55.84 79 SER A CA 1
ATOM 623 C C . SER A 1 79 ? 34.781 -50.781 -11.852 1 55.84 79 SER A C 1
ATOM 625 O O . SER A 1 79 ? 33.594 -51.031 -11.633 1 55.84 79 SER A O 1
ATOM 627 N N . PRO A 1 80 ? 35.312 -50.156 -12.953 1 63.28 80 PRO A N 1
ATOM 628 C CA . PRO A 1 80 ? 34.438 -50.062 -14.125 1 63.28 80 PRO A CA 1
ATOM 629 C C . PRO A 1 80 ? 33.812 -51.406 -14.5 1 63.28 80 PRO A C 1
ATOM 631 O O . PRO A 1 80 ? 34.5 -52.438 -14.508 1 63.28 80 PRO A O 1
ATOM 634 N N . THR A 1 81 ? 32.562 -51.469 -14.539 1 80.12 81 THR A N 1
ATOM 635 C CA . THR A 1 81 ? 31.875 -52.719 -14.906 1 80.12 81 THR A CA 1
ATOM 636 C C . THR A 1 81 ? 31.484 -52.688 -16.375 1 80.12 81 THR A C 1
ATOM 638 O O . THR A 1 81 ? 31.344 -51.594 -16.984 1 80.12 81 THR A O 1
ATOM 641 N N . GLN A 1 82 ? 31.797 -53.75 -17.062 1 85.88 82 GLN A N 1
ATOM 642 C CA . GLN A 1 82 ? 31.406 -53.875 -18.469 1 85.88 82 GLN A CA 1
ATOM 643 C C . GLN A 1 82 ? 30.5 -55.062 -18.703 1 85.88 82 GLN A C 1
ATOM 645 O O . GLN A 1 82 ? 30.656 -56.125 -18.047 1 85.88 82 GLN A O 1
ATOM 650 N N . VAL A 1 83 ? 29.484 -54.844 -19.578 1 88.06 83 VAL A N 1
ATOM 651 C CA . VAL A 1 83 ? 28.609 -55.938 -20 1 88.06 83 VAL A CA 1
ATOM 652 C C . VAL A 1 83 ? 28.688 -56.094 -21.516 1 88.06 83 VAL A C 1
ATOM 654 O O . VAL A 1 83 ? 28.703 -55.125 -22.25 1 88.06 83 VAL A O 1
ATOM 657 N N . GLU A 1 84 ? 28.781 -57.406 -21.922 1 88.5 84 GLU A N 1
ATOM 658 C CA . GLU A 1 84 ? 28.891 -57.656 -23.359 1 88.5 84 GLU A CA 1
ATOM 659 C C . GLU A 1 84 ? 27.656 -58.406 -23.875 1 88.5 84 GLU A C 1
ATOM 661 O O . GLU A 1 84 ? 27.141 -59.312 -23.219 1 88.5 84 GLU A O 1
ATOM 666 N N . PHE A 1 85 ? 27.203 -57.969 -25.031 1 91.69 85 PHE A N 1
ATOM 667 C CA . PHE A 1 85 ? 26.047 -58.562 -25.672 1 91.69 85 PHE A CA 1
ATOM 668 C C . PHE A 1 85 ? 26.391 -59.062 -27.078 1 91.69 85 PHE A C 1
ATOM 670 O O . PHE A 1 85 ? 27.016 -58.344 -27.859 1 91.69 85 PHE A O 1
ATOM 677 N N . ARG A 1 86 ? 26.031 -60.312 -27.312 1 92.44 86 ARG A N 1
ATOM 678 C CA . ARG A 1 86 ? 26.188 -60.844 -28.656 1 92.44 86 ARG A CA 1
ATOM 679 C C . ARG A 1 86 ? 25 -60.5 -29.531 1 92.44 86 ARG A C 1
ATOM 681 O O . ARG A 1 86 ? 23.875 -60.906 -29.266 1 92.44 86 ARG A O 1
ATOM 688 N N . VAL A 1 87 ? 25.312 -59.75 -30.641 1 94.5 87 VAL A N 1
ATOM 689 C CA . VAL A 1 87 ? 24.219 -59.156 -31.406 1 94.5 87 VAL A CA 1
ATOM 690 C C . VAL A 1 87 ? 24.484 -59.375 -32.906 1 94.5 87 VAL A C 1
ATOM 692 O O . VAL A 1 87 ? 25.562 -59.781 -33.281 1 94.5 87 VAL A O 1
ATOM 695 N N . SER A 1 88 ? 23.422 -59.156 -33.656 1 94.44 88 SER A N 1
ATOM 696 C CA . SER A 1 88 ? 23.516 -59.188 -35.094 1 94.44 88 SER A CA 1
ATOM 697 C C . SER A 1 88 ? 23.797 -57.812 -35.688 1 94.44 88 SER A C 1
ATOM 699 O O . SER A 1 88 ? 23.016 -56.875 -35.5 1 94.44 88 SER A O 1
ATOM 701 N N . SER A 1 89 ? 24.891 -57.688 -36.406 1 92.38 89 SER A N 1
ATOM 702 C CA . SER A 1 89 ? 25.219 -56.406 -37.031 1 92.38 89 SER A CA 1
ATOM 703 C C . SER A 1 89 ? 24.172 -56.031 -38.031 1 92.38 89 SER A C 1
ATOM 705 O O . SER A 1 89 ? 23.859 -54.844 -38.188 1 92.38 89 SER A O 1
ATOM 707 N N . ARG A 1 90 ? 23.578 -56.938 -38.688 1 93.88 90 ARG A N 1
ATOM 708 C CA . ARG A 1 90 ? 22.562 -56.688 -39.688 1 93.88 90 ARG A CA 1
ATOM 709 C C . ARG A 1 90 ? 21.297 -56.125 -39.062 1 93.88 90 ARG A C 1
ATOM 711 O O . ARG A 1 90 ? 20.734 -55.125 -39.531 1 93.88 90 ARG A O 1
ATOM 718 N N . HIS A 1 91 ? 20.828 -56.781 -38 1 95.56 91 HIS A N 1
ATOM 719 C CA . HIS A 1 91 ? 19.641 -56.281 -37.312 1 95.56 91 HIS A CA 1
ATOM 720 C C . HIS A 1 91 ? 19.844 -54.875 -36.781 1 95.56 91 HIS A C 1
ATOM 722 O O . HIS A 1 91 ? 18.969 -54.031 -36.906 1 95.56 91 HIS A O 1
ATOM 728 N N . LEU A 1 92 ? 21.016 -54.656 -36.219 1 95.38 92 LEU A N 1
ATOM 729 C CA . LEU A 1 92 ? 21.312 -53.344 -35.656 1 95.38 92 LEU A CA 1
ATOM 730 C C . LEU A 1 92 ? 21.328 -52.312 -36.781 1 95.38 92 LEU A C 1
ATOM 732 O O . LEU A 1 92 ? 20.719 -51.25 -36.625 1 95.38 92 LEU A O 1
ATOM 736 N N . SER A 1 93 ? 21.984 -52.625 -37.875 1 93.88 93 SER A N 1
ATOM 737 C CA . SER A 1 93 ? 22.141 -51.688 -38.969 1 93.88 93 SER A CA 1
ATOM 738 C C . SER A 1 93 ? 20.797 -51.375 -39.625 1 93.88 93 SER A C 1
ATOM 740 O O . SER A 1 93 ? 20.578 -50.25 -40.094 1 93.88 93 SER A O 1
ATOM 742 N N . LEU A 1 94 ? 19.938 -52.312 -39.625 1 95.12 94 LEU A N 1
ATOM 743 C CA . LEU A 1 94 ? 18.625 -52.094 -40.25 1 95.12 94 LEU A CA 1
ATOM 744 C C . LEU A 1 94 ? 17.734 -51.25 -39.344 1 95.12 94 LEU A C 1
ATOM 746 O O . LEU A 1 94 ? 16.953 -50.438 -39.844 1 95.12 94 LEU A O 1
ATOM 750 N N . ALA A 1 95 ? 17.906 -51.438 -38.094 1 95.62 95 ALA A N 1
ATOM 751 C CA . ALA A 1 95 ? 17.031 -50.781 -37.125 1 95.62 95 ALA A CA 1
ATOM 752 C C . ALA A 1 95 ? 17.484 -49.375 -36.812 1 95.62 95 ALA A C 1
ATOM 754 O O . ALA A 1 95 ? 16.688 -48.531 -36.406 1 95.62 95 ALA A O 1
ATOM 755 N N . SER A 1 96 ? 18.766 -49.031 -36.969 1 96.44 96 SER A N 1
ATOM 756 C CA . SER A 1 96 ? 19.328 -47.75 -36.5 1 96.44 96 SER A CA 1
ATOM 757 C C . SER A 1 96 ? 20.359 -47.219 -37.469 1 96.44 96 SER A C 1
ATOM 759 O O . SER A 1 96 ? 21.328 -47.875 -37.812 1 96.44 96 SER A O 1
ATOM 761 N N . PRO A 1 97 ? 20.172 -46 -37.938 1 94.94 97 PRO A N 1
ATOM 762 C CA . PRO A 1 97 ? 21.203 -45.375 -38.75 1 94.94 97 PRO A CA 1
ATOM 763 C C . PRO A 1 97 ? 22.516 -45.156 -38.031 1 94.94 97 PRO A C 1
ATOM 765 O O . PRO A 1 97 ? 23.594 -45.219 -38.625 1 94.94 97 PRO A O 1
ATOM 768 N N . VAL A 1 98 ? 22.406 -44.969 -36.75 1 94.56 98 VAL A N 1
ATOM 769 C CA . VAL A 1 98 ? 23.594 -44.781 -35.938 1 94.56 98 VAL A CA 1
ATOM 770 C C . VAL A 1 98 ? 24.406 -46.094 -35.875 1 94.56 98 VAL A C 1
ATOM 772 O O . VAL A 1 98 ? 25.609 -46.094 -36.094 1 94.56 98 VAL A O 1
ATOM 775 N N . PHE A 1 99 ? 23.719 -47.188 -35.594 1 92.88 99 PHE A N 1
ATOM 776 C CA . PHE A 1 99 ? 24.406 -48.469 -35.594 1 92.88 99 PHE A CA 1
ATOM 777 C C . PHE A 1 99 ? 24.969 -48.781 -37 1 92.88 99 PHE A C 1
ATOM 779 O O . PHE A 1 99 ? 26.078 -49.281 -37.094 1 92.88 99 PHE A O 1
ATOM 786 N N . ARG A 1 100 ? 24.188 -48.438 -37.938 1 92.75 100 ARG A N 1
ATOM 787 C CA . ARG A 1 100 ? 24.656 -48.656 -39.312 1 92.75 100 ARG A CA 1
ATOM 788 C C . ARG A 1 100 ? 25.953 -47.875 -39.562 1 92.75 100 ARG A C 1
ATOM 790 O O . ARG A 1 100 ? 26.906 -48.438 -40.094 1 92.75 100 ARG A O 1
ATOM 797 N N . ALA A 1 101 ? 25.953 -46.688 -39.188 1 90.81 101 ALA A N 1
ATOM 798 C CA . ALA A 1 101 ? 27.141 -45.875 -39.375 1 90.81 101 ALA A CA 1
ATOM 799 C C . ALA A 1 101 ? 28.328 -46.406 -38.594 1 90.81 101 ALA A C 1
ATOM 801 O O . ALA A 1 101 ? 29.453 -46.406 -39.062 1 90.81 101 ALA A O 1
ATOM 802 N N . MET A 1 102 ? 28.062 -46.906 -37.375 1 88.06 102 MET A N 1
ATOM 803 C CA . MET A 1 102 ? 29.125 -47.438 -36.531 1 88.06 102 MET A CA 1
ATOM 804 C C . MET A 1 102 ? 29.719 -48.719 -37.125 1 88.06 102 MET A C 1
ATOM 806 O O . MET A 1 102 ? 30.922 -48.938 -37.031 1 88.06 102 MET A O 1
ATOM 810 N N . LEU A 1 103 ? 28.922 -49.469 -37.812 1 86.75 103 LEU A N 1
ATOM 811 C CA . LEU A 1 103 ? 29.312 -50.781 -38.312 1 86.75 103 LEU A CA 1
ATOM 812 C C . LEU A 1 103 ? 29.875 -50.656 -39.719 1 86.75 103 LEU A C 1
ATOM 814 O O . LEU A 1 103 ? 30.672 -51.5 -40.156 1 86.75 103 LEU A O 1
ATOM 818 N N . GLU A 1 104 ? 29.422 -49.625 -40.438 1 81.44 104 GLU A N 1
ATOM 819 C CA . GLU A 1 104 ? 29.906 -49.469 -41.812 1 81.44 104 GLU A CA 1
ATOM 820 C C . GLU A 1 104 ? 31.109 -48.531 -41.875 1 81.44 104 GLU A C 1
ATOM 822 O O . GLU A 1 104 ? 31.797 -48.469 -42.906 1 81.44 104 GLU A O 1
ATOM 827 N N . SER A 1 105 ? 31.219 -47.531 -41 1 67.81 105 SER A N 1
ATOM 828 C CA . SER A 1 105 ? 32.312 -46.562 -41.094 1 67.81 105 SER A CA 1
ATOM 829 C C . SER A 1 105 ? 33.656 -47.281 -41.188 1 67.81 105 SER A C 1
ATOM 831 O O . SER A 1 105 ? 33.812 -48.375 -40.688 1 67.81 105 SER A O 1
ATOM 833 N N . LYS A 1 106 ? 34.344 -47.344 -42.281 1 56.62 106 LYS A N 1
ATOM 834 C CA . LYS A 1 106 ? 35.688 -47.812 -42.562 1 56.62 106 LYS A CA 1
ATOM 835 C C . LYS A 1 106 ? 36.594 -47.656 -41.344 1 56.62 106 LYS A C 1
ATOM 837 O O . LYS A 1 106 ? 37.812 -47.844 -41.438 1 56.62 106 LYS A O 1
ATOM 842 N N . PHE A 1 107 ? 36.219 -47.031 -40.344 1 49.31 107 PHE A N 1
ATOM 843 C CA . PHE A 1 107 ? 37.219 -46.844 -39.312 1 49.31 107 PHE A CA 1
ATOM 844 C C . PHE A 1 107 ? 37.406 -48.125 -38.5 1 49.31 107 PHE A C 1
ATOM 846 O O . PHE A 1 107 ? 36.625 -49.062 -38.656 1 49.31 107 PHE A O 1
ATOM 853 N N . LYS A 1 108 ? 38.188 -48.188 -37.531 1 49.44 108 LYS A N 1
ATOM 854 C CA . LYS A 1 108 ? 38.719 -49.281 -36.719 1 49.44 108 LYS A CA 1
ATOM 855 C C . LYS A 1 108 ? 37.594 -50.188 -36.219 1 49.44 108 LYS A C 1
ATOM 857 O O . LYS A 1 108 ? 37.844 -51.344 -35.906 1 49.44 108 LYS A O 1
ATOM 862 N N . GLU A 1 109 ? 36.406 -49.656 -36 1 51.91 109 GLU A N 1
ATOM 863 C CA . GLU A 1 109 ? 35.375 -50.5 -35.375 1 51.91 109 GLU A CA 1
ATOM 864 C C . GLU A 1 109 ? 34.812 -51.5 -36.375 1 51.91 109 GLU A C 1
ATOM 866 O O . GLU A 1 109 ? 34.156 -52.469 -35.969 1 51.91 109 GLU A O 1
ATOM 871 N N . SER A 1 110 ? 35.094 -51.188 -37.75 1 56 110 SER A N 1
ATOM 872 C CA . SER A 1 110 ? 34.594 -52.031 -38.812 1 56 110 SER A CA 1
ATOM 873 C C . SER A 1 110 ? 35.438 -53.312 -38.969 1 56 110 SER A C 1
ATOM 875 O O . SER A 1 110 ? 35.188 -54.094 -39.875 1 56 110 SER A O 1
ATOM 877 N N . GLN A 1 111 ? 36.469 -53.344 -38.156 1 65.75 111 GLN A N 1
ATOM 878 C CA . GLN A 1 111 ? 37.219 -54.562 -38.312 1 65.75 111 GLN A CA 1
ATOM 879 C C . GLN A 1 111 ? 36.906 -55.562 -37.188 1 65.75 111 GLN A C 1
ATOM 881 O O . GLN A 1 111 ? 36.812 -55.188 -36.031 1 65.75 111 GLN A O 1
ATOM 886 N N . PRO A 1 112 ? 36.5 -56.75 -37.625 1 73.69 112 PRO A N 1
ATOM 887 C CA . PRO A 1 112 ? 36.219 -57.781 -36.594 1 73.69 112 PRO A CA 1
ATOM 888 C C . PRO A 1 112 ? 37.375 -57.969 -35.625 1 73.69 112 PRO A C 1
ATOM 890 O O . PRO A 1 112 ? 38.562 -57.75 -36 1 73.69 112 PRO A O 1
ATOM 893 N N . ASN A 1 113 ? 37.094 -58.062 -34.469 1 76.88 113 ASN A N 1
ATOM 894 C CA . ASN A 1 113 ? 38.125 -58.344 -33.469 1 76.88 113 ASN A CA 1
ATOM 895 C C . ASN A 1 113 ? 38.75 -59.719 -33.719 1 76.88 113 ASN A C 1
ATOM 897 O O . ASN A 1 113 ? 38.562 -60.312 -34.781 1 76.88 113 ASN A O 1
ATOM 901 N N . ASP A 1 114 ? 39.562 -60.094 -32.781 1 77.12 114 ASP A N 1
ATOM 902 C CA . ASP A 1 114 ? 40.312 -61.312 -32.938 1 77.12 114 ASP A CA 1
ATOM 903 C C . ASP A 1 114 ? 39.375 -62.531 -33.094 1 77.12 114 ASP A C 1
ATOM 905 O O . ASP A 1 114 ? 39.75 -63.531 -33.656 1 77.12 114 ASP A O 1
ATOM 909 N N . GLN A 1 115 ? 38.188 -62.344 -32.688 1 79.38 115 GLN A N 1
ATOM 910 C CA . GLN A 1 115 ? 37.219 -63.406 -32.75 1 79.38 115 GLN A CA 1
ATOM 911 C C . GLN A 1 115 ? 36.312 -63.281 -33.969 1 79.38 115 GLN A C 1
ATOM 913 O O . GLN A 1 115 ? 35.375 -64.062 -34.125 1 79.38 115 GLN A O 1
ATOM 918 N N . GLY A 1 116 ? 36.625 -62.281 -34.812 1 81.69 116 GLY A N 1
ATOM 919 C CA . GLY A 1 116 ? 35.844 -62.062 -36.031 1 81.69 116 GLY A CA 1
ATOM 920 C C . GLY A 1 116 ? 34.562 -61.312 -35.812 1 81.69 116 GLY A C 1
ATOM 921 O O . GLY A 1 116 ? 33.656 -61.344 -36.656 1 81.69 116 GLY A O 1
ATOM 922 N N . LEU A 1 117 ? 34.438 -60.781 -34.594 1 87.44 117 LEU A N 1
ATOM 923 C CA . LEU A 1 117 ? 33.219 -60.094 -34.25 1 87.44 117 LEU A CA 1
ATOM 924 C C . LEU A 1 117 ? 33.406 -58.562 -34.312 1 87.44 117 LEU A C 1
ATOM 926 O O . LEU A 1 117 ? 34.469 -58.062 -33.906 1 87.44 117 LEU A O 1
ATOM 930 N N . TYR A 1 118 ? 32.438 -57.844 -34.938 1 88.06 118 TYR A N 1
ATOM 931 C CA . TYR A 1 118 ? 32.438 -56.406 -34.812 1 88.06 118 TYR A CA 1
ATOM 932 C C . TYR A 1 118 ? 32.188 -55.969 -33.375 1 88.06 118 TYR A C 1
ATOM 934 O O . TYR A 1 118 ? 31.422 -56.625 -32.656 1 88.06 118 TYR A O 1
ATOM 942 N N . GLU A 1 119 ? 32.812 -54.875 -33 1 88.12 119 GLU A N 1
ATOM 943 C CA . GLU A 1 119 ? 32.625 -54.406 -31.641 1 88.12 119 GLU A CA 1
ATOM 944 C C . GLU A 1 119 ? 31.953 -53.031 -31.625 1 88.12 119 GLU A C 1
ATOM 946 O O . GLU A 1 119 ? 32.406 -52.094 -32.312 1 88.12 119 GLU A O 1
ATOM 951 N N . ILE A 1 120 ? 30.828 -52.938 -31 1 90.25 120 ILE A N 1
ATOM 952 C CA . ILE A 1 120 ? 30.125 -51.688 -30.75 1 90.25 120 ILE A CA 1
ATOM 953 C C . ILE A 1 120 ? 30.266 -51.281 -29.281 1 90.25 120 ILE A C 1
ATOM 955 O O . ILE A 1 120 ? 29.906 -52.062 -28.391 1 90.25 120 ILE A O 1
ATOM 959 N N . GLN A 1 121 ? 30.766 -50.125 -29.047 1 89.94 121 GLN A N 1
ATOM 960 C CA . GLN A 1 121 ? 31.016 -49.688 -27.688 1 89.94 121 GLN A CA 1
ATOM 961 C C . GLN A 1 121 ? 30.016 -48.594 -27.266 1 89.94 121 GLN A C 1
ATOM 963 O O . GLN A 1 121 ? 29.672 -47.719 -28.078 1 89.94 121 GLN A O 1
ATOM 968 N N . ALA A 1 122 ? 29.469 -48.719 -26.156 1 91.56 122 ALA A N 1
ATOM 969 C CA . ALA A 1 122 ? 28.625 -47.688 -25.531 1 91.56 122 ALA A CA 1
ATOM 970 C C . ALA A 1 122 ? 28.922 -47.594 -24.031 1 91.56 122 ALA A C 1
ATOM 972 O O . ALA A 1 122 ? 29.531 -48.469 -23.453 1 91.56 122 ALA A O 1
ATOM 973 N N . SER A 1 123 ? 28.578 -46.406 -23.5 1 91.19 123 SER A N 1
ATOM 974 C CA . SER A 1 123 ? 28.859 -46.188 -22.094 1 91.19 123 SER A CA 1
ATOM 975 C C . SER A 1 123 ? 27.641 -45.594 -21.375 1 91.19 123 SER A C 1
ATOM 977 O O . SER A 1 123 ? 26.922 -44.781 -21.938 1 91.19 123 SER A O 1
ATOM 979 N N . GLU A 1 124 ? 27.359 -46.094 -20.156 1 90.19 124 GLU A N 1
ATOM 980 C CA . GLU A 1 124 ? 26.547 -45.438 -19.141 1 90.19 124 GLU A CA 1
ATOM 981 C C . GLU A 1 124 ? 25.047 -45.562 -19.453 1 90.19 124 GLU A C 1
ATOM 983 O O . GLU A 1 124 ? 24.219 -44.906 -18.828 1 90.19 124 GLU A O 1
ATOM 988 N N . TRP A 1 125 ? 24.766 -46.406 -20.438 1 92.25 125 TRP A N 1
ATOM 989 C CA . TRP A 1 125 ? 23.359 -46.656 -20.703 1 92.25 125 TRP A CA 1
ATOM 990 C C . TRP A 1 125 ? 22.719 -47.469 -19.594 1 92.25 125 TRP A C 1
ATOM 992 O O . TRP A 1 125 ? 23.406 -48.188 -18.875 1 92.25 125 TRP A O 1
ATOM 1002 N N . ASP A 1 126 ? 21.438 -47.312 -19.438 1 92.69 126 ASP A N 1
ATOM 1003 C CA . ASP A 1 126 ? 20.672 -48.25 -18.594 1 92.69 126 ASP A CA 1
ATOM 1004 C C . ASP A 1 126 ? 20.656 -49.656 -19.188 1 92.69 126 ASP A C 1
ATOM 1006 O O . ASP A 1 126 ? 20.172 -49.844 -20.312 1 92.69 126 ASP A O 1
ATOM 1010 N N . ALA A 1 127 ? 21.109 -50.562 -18.453 1 92.38 127 ALA A N 1
ATOM 1011 C CA . ALA A 1 127 ? 21.312 -51.906 -18.969 1 92.38 127 ALA A CA 1
ATOM 1012 C C . ALA A 1 127 ? 19.969 -52.562 -19.281 1 92.38 127 ALA A C 1
ATOM 1014 O O . ALA A 1 127 ? 19.828 -53.219 -20.328 1 92.38 127 ALA A O 1
ATOM 1015 N N . GLU A 1 128 ? 19.109 -52.438 -18.406 1 93.25 128 GLU A N 1
ATOM 1016 C CA . GLU A 1 128 ? 17.797 -53.031 -18.625 1 93.25 128 GLU A CA 1
ATOM 1017 C C . GLU A 1 128 ? 17.125 -52.469 -19.875 1 93.25 128 GLU A C 1
ATOM 1019 O O . GLU A 1 128 ? 16.594 -53.219 -20.688 1 93.25 128 GLU A O 1
ATOM 1024 N N . ALA A 1 129 ? 17.156 -51.188 -20.031 1 95.81 129 ALA A N 1
ATOM 1025 C CA . ALA A 1 129 ? 16.562 -50.531 -21.203 1 95.81 129 ALA A CA 1
ATOM 1026 C C . ALA A 1 129 ? 17.25 -51 -22.484 1 95.81 129 ALA A C 1
ATOM 1028 O O . ALA A 1 129 ? 16.578 -51.219 -23.5 1 95.81 129 ALA A O 1
ATOM 1029 N N . LEU A 1 130 ? 18.516 -51.156 -22.406 1 95.81 130 LEU A N 1
ATOM 1030 C CA . LEU A 1 130 ? 19.266 -51.594 -23.578 1 95.81 130 LEU A CA 1
ATOM 1031 C C . LEU A 1 130 ? 18.875 -53.031 -23.969 1 95.81 130 LEU A C 1
ATOM 1033 O O . LEU A 1 130 ? 18.688 -53.312 -25.156 1 95.81 130 LEU A O 1
ATOM 1037 N N . VAL A 1 131 ? 18.781 -53.844 -22.984 1 94.94 131 VAL A N 1
ATOM 1038 C CA . VAL A 1 131 ? 18.391 -55.25 -23.234 1 94.94 131 VAL A CA 1
ATOM 1039 C C . VAL A 1 131 ? 17.016 -55.281 -23.906 1 94.94 131 VAL A C 1
ATOM 1041 O O . VAL A 1 131 ? 16.828 -56 -24.891 1 94.94 131 VAL A O 1
ATOM 1044 N N . ILE A 1 132 ? 16.141 -54.562 -23.406 1 96.25 132 ILE A N 1
ATOM 1045 C CA . ILE A 1 132 ? 14.797 -54.5 -23.953 1 96.25 132 ILE A CA 1
ATOM 1046 C C . ILE A 1 132 ? 14.852 -54.031 -25.406 1 96.25 132 ILE A C 1
ATOM 1048 O O . ILE A 1 132 ? 14.219 -54.625 -26.281 1 96.25 132 ILE A O 1
ATOM 1052 N N . LEU A 1 133 ? 15.609 -52.969 -25.672 1 97 133 LEU A N 1
ATOM 1053 C CA . LEU A 1 133 ? 15.742 -52.469 -27.031 1 97 133 LEU A CA 1
ATOM 1054 C C . LEU A 1 133 ? 16.344 -53.5 -27.953 1 97 133 LEU A C 1
ATOM 1056 O O . LEU A 1 133 ? 15.844 -53.719 -29.062 1 97 133 LEU A O 1
ATOM 1060 N N . LEU A 1 134 ? 17.359 -54.188 -27.5 1 96.31 134 LEU A N 1
ATOM 1061 C CA . LEU A 1 134 ? 18.016 -55.219 -28.312 1 96.31 134 LEU A CA 1
ATOM 1062 C C . LEU A 1 134 ? 17.078 -56.375 -28.562 1 96.31 134 LEU A C 1
ATOM 1064 O O . LEU A 1 134 ? 17.094 -56.969 -29.656 1 96.31 134 LEU A O 1
ATOM 1068 N N . ASP A 1 135 ? 16.312 -56.719 -27.578 1 95.69 135 ASP A N 1
ATOM 1069 C CA . ASP A 1 135 ? 15.312 -57.75 -27.766 1 95.69 135 ASP A CA 1
ATOM 1070 C C . ASP A 1 135 ? 14.352 -57.406 -28.891 1 95.69 135 ASP A C 1
ATOM 1072 O O . ASP A 1 135 ? 14.031 -58.25 -29.75 1 95.69 135 ASP A O 1
ATOM 1076 N N . ILE A 1 136 ? 13.914 -56.188 -28.938 1 96.38 136 ILE A N 1
ATOM 1077 C CA . ILE A 1 136 ? 12.961 -55.719 -29.938 1 96.38 136 ILE A CA 1
ATOM 1078 C C . ILE A 1 136 ? 13.617 -55.688 -31.312 1 96.38 136 ILE A C 1
ATOM 1080 O O . ILE A 1 136 ? 13.047 -56.188 -32.281 1 96.38 136 ILE A O 1
ATOM 1084 N N . ILE A 1 137 ? 14.82 -55.219 -31.391 1 96.38 137 ILE A N 1
ATOM 1085 C CA . ILE A 1 137 ? 15.555 -55.125 -32.656 1 96.38 137 ILE A CA 1
ATOM 1086 C C . ILE A 1 137 ? 15.773 -56.5 -33.25 1 96.38 137 ILE A C 1
ATOM 1088 O O . ILE A 1 137 ? 15.703 -56.688 -34.438 1 96.38 137 ILE A O 1
ATOM 1092 N N . HIS A 1 138 ? 16.016 -57.5 -32.344 1 95.75 138 HIS A N 1
ATOM 1093 C CA . HIS A 1 138 ? 16.328 -58.844 -32.812 1 95.75 138 HIS A CA 1
ATOM 1094 C C . HIS A 1 138 ? 15.078 -59.719 -32.906 1 95.75 138 HIS A C 1
ATOM 1096 O O . HIS A 1 138 ? 15.172 -60.938 -33.125 1 95.75 138 HIS A O 1
ATOM 1102 N N . GLY A 1 139 ? 13.906 -59.188 -32.594 1 92.62 139 GLY A N 1
ATOM 1103 C CA . GLY A 1 139 ? 12.648 -59.875 -32.719 1 92.62 139 GLY A CA 1
ATOM 1104 C C . GLY A 1 139 ? 12.375 -60.875 -31.609 1 92.62 139 GLY A C 1
ATOM 1105 O O . GLY A 1 139 ? 11.609 -61.812 -31.781 1 92.62 139 GLY A O 1
ATOM 1106 N N . GLN A 1 140 ? 13.023 -60.688 -30.5 1 91.06 140 GLN A N 1
ATOM 1107 C CA . GLN A 1 140 ? 12.797 -61.531 -29.344 1 91.06 140 GLN A CA 1
ATOM 1108 C C . GLN A 1 140 ? 11.633 -61 -28.5 1 91.06 140 GLN A C 1
ATOM 1110 O O . GLN A 1 140 ? 11.812 -60.656 -27.328 1 91.06 140 GLN A O 1
ATOM 1115 N N . HIS A 1 141 ? 10.469 -61.125 -29.016 1 89.81 141 HIS A N 1
ATOM 1116 C CA . HIS A 1 141 ? 9.297 -60.469 -28.453 1 89.81 141 HIS A CA 1
ATOM 1117 C C . HIS A 1 141 ? 8.828 -61.156 -27.188 1 89.81 141 HIS A C 1
ATOM 1119 O O . HIS A 1 141 ? 8.203 -60.562 -26.312 1 89.81 141 HIS A O 1
ATOM 1125 N N . ARG A 1 142 ? 9.164 -62.406 -27.031 1 91.12 142 ARG A N 1
ATOM 1126 C CA . ARG A 1 142 ? 8.773 -63.156 -25.828 1 91.12 142 ARG A CA 1
ATOM 1127 C C . ARG A 1 142 ? 9.531 -62.656 -24.609 1 91.12 142 ARG A C 1
ATOM 1129 O O . ARG A 1 142 ? 9.047 -62.781 -23.484 1 91.12 142 ARG A O 1
ATOM 1136 N N . ASP A 1 143 ? 10.594 -62.062 -24.906 1 90.62 143 ASP A N 1
ATOM 1137 C CA . ASP A 1 143 ? 11.43 -61.594 -23.812 1 90.62 143 ASP A CA 1
ATOM 1138 C C . ASP A 1 143 ? 11.195 -60.094 -23.531 1 90.62 143 ASP A C 1
ATOM 1140 O O . ASP A 1 143 ? 11.758 -59.531 -22.594 1 90.62 143 ASP A O 1
ATOM 1144 N N . VAL A 1 144 ? 10.398 -59.531 -24.328 1 93.38 144 VAL A N 1
ATOM 1145 C CA . VAL A 1 144 ? 10.016 -58.125 -24.109 1 93.38 144 VAL A CA 1
ATOM 1146 C C . VAL A 1 144 ? 8.898 -58.062 -23.062 1 93.38 144 VAL A C 1
ATOM 1148 O O . VAL A 1 144 ? 7.891 -58.75 -23.188 1 93.38 144 VAL A O 1
ATOM 1151 N N . PRO A 1 145 ? 9.117 -57.281 -22.062 1 94.69 145 PRO A N 1
ATOM 1152 C CA . PRO A 1 145 ? 8.086 -57.219 -21.016 1 94.69 145 PRO A CA 1
ATOM 1153 C C . PRO A 1 145 ? 6.734 -56.75 -21.562 1 94.69 145 PRO A C 1
ATOM 1155 O O . PRO A 1 145 ? 6.688 -55.844 -22.406 1 94.69 145 PRO A O 1
ATOM 1158 N N . LYS A 1 146 ? 5.645 -57.25 -21.031 1 92.62 146 LYS A N 1
ATOM 1159 C CA . LYS A 1 146 ? 4.297 -56.844 -21.438 1 92.62 146 LYS A CA 1
ATOM 1160 C C . LYS A 1 146 ? 3.904 -55.5 -20.828 1 92.62 146 LYS A C 1
ATOM 1162 O O . LYS A 1 146 ? 3.129 -54.75 -21.422 1 92.62 146 LYS A O 1
ATOM 1167 N N . HIS A 1 147 ? 4.398 -55.344 -19.625 1 93.31 147 HIS A N 1
ATOM 1168 C CA . HIS A 1 147 ? 4.207 -54.062 -18.938 1 93.31 147 HIS A CA 1
ATOM 1169 C C . HIS A 1 147 ? 5.543 -53.375 -18.641 1 93.31 147 HIS A C 1
ATOM 1171 O O . HIS A 1 147 ? 6.531 -54.062 -18.328 1 93.31 147 HIS A O 1
ATOM 1177 N N . ILE A 1 148 ? 5.461 -52.062 -18.812 1 94.12 148 ILE A N 1
ATOM 1178 C CA . ILE A 1 148 ? 6.699 -51.344 -18.594 1 94.12 148 ILE A CA 1
ATOM 1179 C C . ILE A 1 148 ? 6.426 -50.125 -17.734 1 94.12 148 ILE A C 1
ATOM 1181 O O . ILE A 1 148 ? 5.379 -49.469 -17.859 1 94.12 148 ILE A O 1
ATOM 1185 N N . SER A 1 149 ? 7.328 -49.844 -16.812 1 92.94 149 SER A N 1
ATOM 1186 C CA . SER A 1 149 ? 7.188 -48.625 -16 1 92.94 149 SER A CA 1
ATOM 1187 C C . SER A 1 149 ? 7.562 -47.375 -16.797 1 92.94 149 SER A C 1
ATOM 1189 O O . SER A 1 149 ? 8.289 -47.469 -17.781 1 92.94 149 SER A O 1
ATOM 1191 N N . ALA A 1 150 ? 7.051 -46.312 -16.312 1 92.94 150 ALA A N 1
ATOM 1192 C CA . ALA A 1 150 ? 7.391 -45.031 -16.953 1 92.94 150 ALA A CA 1
ATOM 1193 C C . ALA A 1 150 ? 8.891 -44.781 -16.891 1 92.94 150 ALA A C 1
ATOM 1195 O O . ALA A 1 150 ? 9.477 -44.25 -17.844 1 92.94 150 ALA A O 1
ATOM 1196 N N . GLU A 1 151 ? 9.492 -45.125 -15.805 1 92.75 151 GLU A N 1
ATOM 1197 C CA . GLU A 1 151 ? 10.93 -44.938 -15.625 1 92.75 151 GLU A CA 1
ATOM 1198 C C . GLU A 1 151 ? 11.727 -45.719 -16.656 1 92.75 151 GLU A C 1
ATOM 1200 O O . GLU A 1 151 ? 12.609 -45.188 -17.328 1 92.75 151 GLU A O 1
ATOM 1205 N N . THR A 1 152 ? 11.406 -46.938 -16.781 1 94.94 152 THR A N 1
ATOM 1206 C CA . THR A 1 152 ? 12.109 -47.781 -17.734 1 94.94 152 THR A CA 1
ATOM 1207 C C . THR A 1 152 ? 11.828 -47.344 -19.172 1 94.94 152 THR A C 1
ATOM 1209 O O . THR A 1 152 ? 12.742 -47.312 -20 1 94.94 152 THR A O 1
ATOM 1212 N N . LEU A 1 153 ? 10.609 -47.062 -19.375 1 96.06 153 LEU A N 1
ATOM 1213 C CA . LEU A 1 153 ? 10.242 -46.594 -20.703 1 96.06 153 LEU A CA 1
ATOM 1214 C C . LEU A 1 153 ? 11.008 -45.344 -21.078 1 96.06 153 LEU A C 1
ATOM 1216 O O . LEU A 1 153 ? 11.414 -45.188 -22.219 1 96.06 153 LEU A O 1
ATOM 1220 N N . ALA A 1 154 ? 11.18 -44.469 -20.125 1 95.44 154 ALA A N 1
ATOM 1221 C CA . ALA A 1 154 ? 11.961 -43.25 -20.375 1 95.44 154 ALA A CA 1
ATOM 1222 C C . ALA A 1 154 ? 13.398 -43.594 -20.75 1 95.44 154 ALA A C 1
ATOM 1224 O O . ALA A 1 154 ? 13.984 -42.969 -21.641 1 95.44 154 ALA A O 1
ATOM 1225 N N . GLN A 1 155 ? 13.922 -44.531 -20.078 1 95.56 155 GLN A N 1
ATOM 1226 C CA . GLN A 1 155 ? 15.281 -44.969 -20.391 1 95.56 155 GLN A CA 1
ATOM 1227 C C . GLN A 1 155 ? 15.352 -45.562 -21.797 1 95.56 155 GLN A C 1
ATOM 1229 O O . GLN A 1 155 ? 16.312 -45.344 -22.531 1 95.56 155 GLN A O 1
ATOM 1234 N N . VAL A 1 156 ? 14.391 -46.344 -22.125 1 97.19 156 VAL A N 1
ATOM 1235 C CA . VAL A 1 156 ? 14.305 -46.875 -23.484 1 97.19 156 VAL A CA 1
ATOM 1236 C C . VAL A 1 156 ? 14.203 -45.719 -24.5 1 97.19 156 VAL A C 1
ATOM 1238 O O . VAL A 1 156 ? 14.867 -45.75 -25.531 1 97.19 156 VAL A O 1
ATOM 1241 N N . ALA A 1 157 ? 13.391 -44.75 -24.156 1 97.06 157 ALA A N 1
ATOM 1242 C CA . ALA A 1 157 ? 13.203 -43.594 -25.031 1 97.06 157 ALA A CA 1
ATOM 1243 C C . ALA A 1 157 ? 14.523 -42.875 -25.266 1 97.06 157 ALA A C 1
ATOM 1245 O O . ALA A 1 157 ? 14.789 -42.406 -26.375 1 97.06 157 ALA A O 1
ATOM 1246 N N . ILE A 1 158 ? 15.344 -42.75 -24.25 1 96.25 158 ILE A N 1
ATOM 1247 C CA . ILE A 1 158 ? 16.656 -42.125 -24.391 1 96.25 158 ILE A CA 1
ATOM 1248 C C . ILE A 1 158 ? 17.469 -42.875 -25.453 1 96.25 158 ILE A C 1
ATOM 1250 O O . ILE A 1 158 ? 18.062 -42.25 -26.344 1 96.25 158 ILE A O 1
ATOM 1254 N N . LEU A 1 159 ? 17.484 -44.125 -25.406 1 97.19 159 LEU A N 1
ATOM 1255 C CA . LEU A 1 159 ? 18.219 -44.969 -26.359 1 97.19 159 LEU A CA 1
ATOM 1256 C C . LEU A 1 159 ? 17.656 -44.812 -27.766 1 97.19 159 LEU A C 1
ATOM 1258 O O . LEU A 1 159 ? 18.406 -44.719 -28.734 1 97.19 159 LEU A O 1
ATOM 1262 N N . VAL A 1 160 ? 16.406 -44.906 -27.812 1 97.5 160 VAL A N 1
ATOM 1263 C CA . VAL A 1 160 ? 15.742 -44.812 -29.109 1 97.5 160 VAL A CA 1
ATOM 1264 C C . VAL A 1 160 ? 16.078 -43.469 -29.766 1 97.5 160 VAL A C 1
ATOM 1266 O O . VAL A 1 160 ? 16.359 -43.438 -30.969 1 97.5 160 VAL A O 1
ATOM 1269 N N . ASP A 1 161 ? 15.992 -42.438 -29 1 96.25 161 ASP A N 1
ATOM 1270 C CA . ASP A 1 161 ? 16.312 -41.125 -29.516 1 96.25 161 ASP A CA 1
ATOM 1271 C C . ASP A 1 161 ? 17.766 -41.031 -29.953 1 96.25 161 ASP A C 1
ATOM 1273 O O . ASP A 1 161 ? 18.078 -40.469 -31 1 96.25 161 ASP A O 1
ATOM 1277 N N . TYR A 1 162 ? 18.625 -41.594 -29.172 1 95.44 162 TYR A N 1
ATOM 1278 C CA . TYR A 1 162 ? 20.047 -41.562 -29.453 1 95.44 162 TYR A CA 1
ATOM 1279 C C . TYR A 1 162 ? 20.391 -42.375 -30.703 1 95.44 162 TYR A C 1
ATOM 1281 O O . TYR A 1 162 ? 21.109 -41.906 -31.578 1 95.44 162 TYR A O 1
ATOM 1289 N N . TYR A 1 163 ? 19.844 -43.562 -30.812 1 96.81 163 TYR A N 1
ATOM 1290 C CA . TYR A 1 163 ? 20.219 -44.469 -31.891 1 96.81 163 TYR A CA 1
ATOM 1291 C C . TYR A 1 163 ? 19.281 -44.312 -33.094 1 96.81 163 TYR A C 1
ATOM 1293 O O . TYR A 1 163 ? 19.5 -44.906 -34.156 1 96.81 163 TYR A O 1
ATOM 1301 N N . GLY A 1 164 ? 18.203 -43.594 -32.875 1 96.31 164 GLY A N 1
ATOM 1302 C CA . GLY A 1 164 ? 17.297 -43.312 -34 1 96.31 164 GLY A CA 1
ATOM 1303 C C . GLY A 1 164 ? 16.469 -44.531 -34.406 1 96.31 164 GLY A C 1
ATOM 1304 O O . GLY A 1 164 ? 16.234 -44.75 -35.594 1 96.31 164 GLY A O 1
ATOM 1305 N N . CYS A 1 165 ? 16.188 -45.406 -33.531 1 96 165 CYS A N 1
ATOM 1306 C CA . CYS A 1 165 ? 15.453 -46.625 -33.844 1 96 165 CYS A CA 1
ATOM 1307 C C . CYS A 1 165 ? 13.961 -46.469 -33.562 1 96 165 CYS A C 1
ATOM 1309 O O . CYS A 1 165 ? 13.328 -47.344 -33 1 96 165 CYS A O 1
ATOM 1311 N N . HIS A 1 166 ? 13.344 -45.344 -33.938 1 96.06 166 HIS A N 1
ATOM 1312 C CA . HIS A 1 166 ? 11.953 -45 -33.656 1 96.06 166 HIS A CA 1
ATOM 1313 C C . HIS A 1 166 ? 10.992 -45.969 -34.375 1 96.06 166 HIS A C 1
ATOM 1315 O O . HIS A 1 166 ? 10.016 -46.406 -33.781 1 96.06 166 HIS A O 1
ATOM 1321 N N . GLU A 1 167 ? 11.305 -46.312 -35.562 1 94.88 167 GLU A N 1
ATOM 1322 C CA . GLU A 1 167 ? 10.383 -47.094 -36.375 1 94.88 167 GLU A CA 1
ATOM 1323 C C . GLU A 1 167 ? 10.117 -48.469 -35.781 1 94.88 167 GLU A C 1
ATOM 1325 O O . GLU A 1 167 ? 8.969 -48.906 -35.688 1 94.88 167 GLU A O 1
ATOM 1330 N N . ILE A 1 168 ? 11.18 -49.156 -35.375 1 95.56 168 ILE A N 1
ATOM 1331 C CA . ILE A 1 168 ? 11.039 -50.531 -34.906 1 95.56 168 ILE A CA 1
ATOM 1332 C C . ILE A 1 168 ? 10.32 -50.531 -33.562 1 95.56 168 ILE A C 1
ATOM 1334 O O . ILE A 1 168 ? 9.805 -51.562 -33.125 1 95.56 168 ILE A O 1
ATOM 1338 N N . MET A 1 169 ? 10.266 -49.406 -32.938 1 95.81 169 MET A N 1
ATOM 1339 C CA . MET A 1 169 ? 9.688 -49.281 -31.609 1 95.81 169 MET A CA 1
ATOM 1340 C C . MET A 1 169 ? 8.195 -48.969 -31.688 1 95.81 169 MET A C 1
ATOM 1342 O O . MET A 1 169 ? 7.477 -49.094 -30.688 1 95.81 169 MET A O 1
ATOM 1346 N N . GLU A 1 170 ? 7.684 -48.531 -32.75 1 94.56 170 GLU A N 1
ATOM 1347 C CA . GLU A 1 170 ? 6.359 -47.938 -32.875 1 94.56 170 GLU A CA 1
ATOM 1348 C C . GLU A 1 170 ? 5.273 -48.906 -32.406 1 94.56 170 GLU A C 1
ATOM 1350 O O . GLU A 1 170 ? 4.426 -48.531 -31.578 1 94.56 170 GLU A O 1
ATOM 1355 N N . LEU A 1 171 ? 5.324 -50.156 -32.906 1 93.69 171 LEU A N 1
ATOM 1356 C CA . LEU A 1 171 ? 4.277 -51.125 -32.562 1 93.69 171 LEU A CA 1
ATOM 1357 C C . LEU A 1 171 ? 4.344 -51.5 -31.109 1 93.69 171 LEU A C 1
ATOM 1359 O O . LEU A 1 171 ? 3.312 -51.594 -30.438 1 93.69 171 LEU A O 1
ATOM 1363 N N . VAL A 1 172 ? 5.527 -51.75 -30.641 1 95.44 172 VAL A N 1
ATOM 1364 C CA . VAL A 1 172 ? 5.695 -52.156 -29.25 1 95.44 172 VAL A CA 1
ATOM 1365 C C . VAL A 1 172 ? 5.27 -51.031 -28.312 1 95.44 172 VAL A C 1
ATOM 1367 O O . VAL A 1 172 ? 4.594 -51.281 -27.312 1 95.44 172 VAL A O 1
ATOM 1370 N N . PHE A 1 173 ? 5.645 -49.812 -28.672 1 95.38 173 PHE A N 1
ATOM 1371 C CA . PHE A 1 173 ? 5.266 -48.656 -27.875 1 95.38 173 PHE A CA 1
ATOM 1372 C C . PHE A 1 173 ? 3.75 -48.531 -27.812 1 95.38 173 PHE A C 1
ATOM 1374 O O . PHE A 1 173 ? 3.193 -48.312 -26.734 1 95.38 173 PHE A O 1
ATOM 1381 N N . THR A 1 174 ? 3.096 -48.656 -28.906 1 93.62 174 THR A N 1
ATOM 1382 C CA . THR A 1 174 ? 1.641 -48.562 -28.953 1 93.62 174 THR A CA 1
ATOM 1383 C C . THR A 1 174 ? 1 -49.625 -28.078 1 93.62 174 THR A C 1
ATOM 1385 O O . THR A 1 174 ? 0.036 -49.344 -27.359 1 93.62 174 THR A O 1
ATOM 1388 N N . ALA A 1 175 ? 1.575 -50.812 -28.109 1 93.56 175 ALA A N 1
ATOM 1389 C CA . ALA A 1 175 ? 1.065 -51.875 -27.266 1 93.56 175 ALA A CA 1
ATOM 1390 C C . ALA A 1 175 ? 1.229 -51.562 -25.781 1 93.56 175 ALA A C 1
ATOM 1392 O O . ALA A 1 175 ? 0.303 -51.75 -25 1 93.56 175 ALA A O 1
ATOM 1393 N N . TRP A 1 176 ? 2.383 -51.031 -25.422 1 94.81 176 TRP A N 1
ATOM 1394 C CA . TRP A 1 176 ? 2.652 -50.688 -24.031 1 94.81 176 TRP A CA 1
ATOM 1395 C C . TRP A 1 176 ? 1.67 -49.625 -23.547 1 94.81 176 TRP A C 1
ATOM 1397 O O . TRP A 1 176 ? 1.086 -49.75 -22.469 1 94.81 176 TRP A O 1
ATOM 1407 N N . VAL A 1 177 ? 1.403 -48.594 -24.312 1 92.94 177 VAL A N 1
ATOM 1408 C CA . VAL A 1 177 ? 0.583 -47.438 -23.922 1 92.94 177 VAL A CA 1
ATOM 1409 C C . VAL A 1 177 ? -0.885 -47.844 -23.859 1 92.94 177 VAL A C 1
ATOM 1411 O O . VAL A 1 177 ? -1.634 -47.406 -23 1 92.94 177 VAL A O 1
ATOM 1414 N N . SER A 1 178 ? -1.304 -48.75 -24.75 1 90.69 178 SER A N 1
ATOM 1415 C CA . SER A 1 178 ? -2.689 -49.188 -24.781 1 90.69 178 SER A CA 1
ATOM 1416 C C . SER A 1 178 ? -3.066 -49.938 -23.516 1 90.69 178 SER A C 1
ATOM 1418 O O . SER A 1 178 ? -4.242 -50 -23.141 1 90.69 178 SER A O 1
ATOM 1420 N N . LEU A 1 179 ? -2.086 -50.469 -22.828 1 90.94 179 LEU A N 1
ATOM 1421 C CA . LEU A 1 179 ? -2.334 -51.281 -21.641 1 90.94 179 LEU A CA 1
ATOM 1422 C C . LEU A 1 179 ? -2.305 -50.406 -20.391 1 90.94 179 LEU A C 1
ATOM 1424 O O . LEU A 1 179 ? -2.658 -50.875 -19.297 1 90.94 179 LEU A O 1
ATOM 1428 N N . MET A 1 180 ? -1.922 -49.188 -20.5 1 89.69 180 MET A N 1
ATOM 1429 C CA . MET A 1 180 ? -1.71 -48.344 -19.328 1 89.69 180 MET A CA 1
ATOM 1430 C C . MET A 1 180 ? -3.006 -47.656 -18.922 1 89.69 180 MET A C 1
ATOM 1432 O O . MET A 1 180 ? -3.115 -47.125 -17.812 1 89.69 180 MET A O 1
ATOM 1436 N N . GLY A 1 181 ? -4.043 -47.656 -19.734 1 86.06 181 GLY A N 1
ATOM 1437 C CA . GLY A 1 181 ? -5.293 -47 -19.391 1 86.06 181 GLY A CA 1
ATOM 1438 C C . GLY A 1 181 ? -5.375 -45.562 -19.922 1 86.06 181 GLY A C 1
ATOM 1439 O O . GLY A 1 181 ? -4.887 -45.281 -21.016 1 86.06 181 GLY A O 1
ATOM 1440 N N . SER A 1 182 ? -6.008 -44.688 -19.109 1 87.88 182 SER A N 1
ATOM 1441 C CA . SER A 1 182 ? -6.238 -43.312 -19.562 1 87.88 182 SER A CA 1
ATOM 1442 C C . SER A 1 182 ? -4.984 -42.469 -19.406 1 87.88 182 SER A C 1
ATOM 1444 O O . SER A 1 182 ? -4.375 -42.438 -18.344 1 87.88 182 SER A O 1
ATOM 1446 N N . PRO A 1 183 ? -4.629 -41.75 -20.406 1 87.5 183 PRO A N 1
ATOM 1447 C CA . PRO A 1 183 ? -3.439 -40.906 -20.359 1 87.5 183 PRO A CA 1
ATOM 1448 C C . PRO A 1 183 ? -3.484 -39.906 -19.219 1 87.5 183 PRO A C 1
ATOM 1450 O O . PRO A 1 183 ? -2.463 -39.656 -18.578 1 87.5 183 PRO A O 1
ATOM 1453 N N . ASP A 1 184 ? -4.637 -39.406 -18.969 1 87.19 184 ASP A N 1
ATOM 1454 C CA . ASP A 1 184 ? -4.766 -38.406 -17.922 1 87.19 184 ASP A CA 1
ATOM 1455 C C . ASP A 1 184 ? -4.34 -38.969 -16.562 1 87.19 184 ASP A C 1
ATOM 1457 O O . ASP A 1 184 ? -3.746 -38.281 -15.75 1 87.19 184 ASP A O 1
ATOM 1461 N N . ASP A 1 185 ? -4.547 -40.188 -16.328 1 89.06 185 ASP A N 1
ATOM 1462 C CA . ASP A 1 185 ? -4.277 -40.781 -15.039 1 89.06 185 ASP A CA 1
ATOM 1463 C C . ASP A 1 185 ? -2.789 -41.094 -14.867 1 89.06 185 ASP A C 1
ATOM 1465 O O . ASP A 1 185 ? -2.191 -40.719 -13.852 1 89.06 185 ASP A O 1
ATOM 1469 N N . PHE A 1 186 ? -2.244 -41.688 -15.898 1 90.38 186 PHE A N 1
ATOM 1470 C CA . PHE A 1 186 ? -0.87 -42.125 -15.688 1 90.38 186 PHE A CA 1
ATOM 1471 C C . PHE A 1 186 ? 0.108 -41 -15.961 1 90.38 186 PHE A C 1
ATOM 1473 O O . PHE A 1 186 ? 1.202 -40.969 -15.391 1 90.38 186 PHE A O 1
ATOM 1480 N N . VAL A 1 187 ? -0.215 -40.062 -16.828 1 92.19 187 VAL A N 1
ATOM 1481 C CA . VAL A 1 187 ? 0.668 -38.938 -17.125 1 92.19 187 VAL A CA 1
ATOM 1482 C C . VAL A 1 187 ? 0.777 -38.031 -15.898 1 92.19 187 VAL A C 1
ATOM 1484 O O . VAL A 1 187 ? 1.848 -37.469 -15.617 1 92.19 187 VAL A O 1
ATOM 1487 N N . LYS A 1 188 ? -0.317 -37.938 -15.234 1 88.94 188 LYS A N 1
ATOM 1488 C CA . LYS A 1 188 ? -0.372 -37.062 -14.07 1 88.94 188 LYS A CA 1
ATOM 1489 C C . LYS A 1 188 ? 0.652 -37.469 -13.016 1 88.94 188 LYS A C 1
ATOM 1491 O O . LYS A 1 188 ? 1.169 -36.625 -12.273 1 88.94 188 LYS A O 1
ATOM 1496 N N . LYS A 1 189 ? 0.961 -38.719 -12.977 1 89.06 189 LYS A N 1
ATOM 1497 C CA . LYS A 1 189 ? 1.869 -39.25 -11.961 1 89.06 189 LYS A CA 1
ATOM 1498 C C . LYS A 1 189 ? 3.299 -38.75 -12.203 1 89.06 189 LYS A C 1
ATOM 1500 O O . LYS A 1 189 ? 4.055 -38.531 -11.258 1 89.06 189 LYS A O 1
ATOM 1505 N N . ASP A 1 190 ? 3.664 -38.594 -13.438 1 89.94 190 ASP A N 1
ATOM 1506 C CA . ASP A 1 190 ? 5.004 -38.125 -13.789 1 89.94 190 ASP A CA 1
ATOM 1507 C C . ASP A 1 190 ? 5 -37.375 -15.125 1 89.94 190 ASP A C 1
ATOM 1509 O O . ASP A 1 190 ? 5.508 -37.906 -16.125 1 89.94 190 ASP A O 1
ATOM 1513 N N . PRO A 1 191 ? 4.508 -36.219 -15.086 1 92.5 191 PRO A N 1
ATOM 1514 C CA . PRO A 1 191 ? 4.312 -35.5 -16.344 1 92.5 191 PRO A CA 1
ATOM 1515 C C . PRO A 1 191 ? 5.625 -35.219 -17.078 1 92.5 191 PRO A C 1
ATOM 1517 O O . PRO A 1 191 ? 5.656 -35.25 -18.312 1 92.5 191 PRO A O 1
ATOM 1520 N N . SER A 1 192 ? 6.734 -35.031 -16.406 1 91.88 192 SER A N 1
ATOM 1521 C CA . SER A 1 192 ? 8.008 -34.75 -17.047 1 91.88 192 SER A CA 1
ATOM 1522 C C . SER A 1 192 ? 8.508 -35.938 -17.859 1 91.88 192 SER A C 1
ATOM 1524 O O . SER A 1 192 ? 8.953 -35.75 -19 1 91.88 192 SER A O 1
ATOM 1526 N N . ARG A 1 193 ? 8.398 -37.062 -17.281 1 92.94 193 ARG A N 1
ATOM 1527 C CA . ARG A 1 193 ? 8.836 -38.25 -17.984 1 92.94 193 ARG A CA 1
ATOM 1528 C C . ARG A 1 193 ? 7.98 -38.5 -19.219 1 92.94 193 ARG A C 1
ATOM 1530 O O . ARG A 1 193 ? 8.508 -38.844 -20.281 1 92.94 193 ARG A O 1
ATOM 1537 N N . TRP A 1 194 ? 6.793 -38.344 -19.047 1 94.44 194 TRP A N 1
ATOM 1538 C CA . TRP A 1 194 ? 5.895 -38.594 -20.156 1 94.44 194 TRP A CA 1
ATOM 1539 C C . TRP A 1 194 ? 6.012 -37.531 -21.234 1 94.44 194 TRP A C 1
ATOM 1541 O O . TRP A 1 194 ? 5.73 -37.781 -22.406 1 94.44 194 TRP A O 1
ATOM 1551 N N . LEU A 1 195 ? 6.418 -36.312 -20.797 1 95.56 195 LEU A N 1
ATOM 1552 C CA . LEU A 1 195 ? 6.738 -35.312 -21.797 1 95.56 195 LEU A CA 1
ATOM 1553 C C . LEU A 1 195 ? 7.871 -35.781 -22.703 1 95.56 195 LEU A C 1
ATOM 1555 O O . LEU A 1 195 ? 7.758 -35.719 -23.922 1 95.56 195 LEU A O 1
ATOM 1559 N N . PHE A 1 196 ? 8.844 -36.281 -22.125 1 95.69 196 PHE A N 1
ATOM 1560 C CA . PHE A 1 196 ? 9.992 -36.75 -22.891 1 95.69 196 PHE A CA 1
ATOM 1561 C C . PHE A 1 196 ? 9.602 -37.938 -23.766 1 95.69 196 PHE A C 1
ATOM 1563 O O . PHE A 1 196 ? 9.914 -37.969 -24.953 1 95.69 196 PHE A O 1
ATOM 1570 N N . ILE A 1 197 ? 8.961 -38.906 -23.141 1 96.56 197 ILE A N 1
ATOM 1571 C CA . ILE A 1 197 ? 8.547 -40.094 -23.844 1 96.56 197 ILE A CA 1
ATOM 1572 C C . ILE A 1 197 ? 7.688 -39.719 -25.047 1 96.56 197 ILE A C 1
ATOM 1574 O O . ILE A 1 197 ? 7.926 -40.188 -26.172 1 96.56 197 ILE A O 1
ATOM 1578 N N . SER A 1 198 ? 6.727 -38.875 -24.812 1 96.31 198 SER A N 1
ATOM 1579 C CA . SER A 1 198 ? 5.809 -38.5 -25.875 1 96.31 198 SER A CA 1
ATOM 1580 C C . SER A 1 198 ? 6.527 -37.719 -26.969 1 96.31 198 SER A C 1
ATOM 1582 O O . SER A 1 198 ? 6.18 -37.812 -28.156 1 96.31 198 SER A O 1
ATOM 1584 N N . TRP A 1 199 ? 7.512 -36.969 -26.562 1 96.38 199 TRP A N 1
ATOM 1585 C CA . TRP A 1 199 ? 8.32 -36.219 -27.516 1 96.38 199 TRP A CA 1
ATOM 1586 C C . TRP A 1 199 ? 9.125 -37.156 -28.406 1 96.38 199 TRP A C 1
ATOM 1588 O O . TRP A 1 199 ? 9.125 -37 -29.625 1 96.38 199 TRP A O 1
ATOM 1598 N N . VAL A 1 200 ? 9.789 -38.094 -27.812 1 96.88 200 VAL A N 1
ATOM 1599 C CA . VAL A 1 200 ? 10.656 -39.031 -28.531 1 96.88 200 VAL A CA 1
ATOM 1600 C C . VAL A 1 200 ? 9.82 -39.875 -29.484 1 96.88 200 VAL A C 1
ATOM 1602 O O . VAL A 1 200 ? 10.195 -40.062 -30.656 1 96.88 200 VAL A O 1
ATOM 1605 N N . PHE A 1 201 ? 8.68 -40.375 -29.016 1 96.81 201 PHE A N 1
ATOM 1606 C CA . PHE A 1 201 ? 7.879 -41.281 -29.828 1 96.81 201 PHE A CA 1
ATOM 1607 C C . PHE A 1 201 ? 6.824 -40.531 -30.625 1 96.81 201 PHE A C 1
ATOM 1609 O O . PHE A 1 201 ? 5.957 -41.156 -31.25 1 96.81 201 PHE A O 1
ATOM 1616 N N . ARG A 1 202 ? 6.758 -39.281 -30.531 1 95.44 202 ARG A N 1
ATOM 1617 C CA . ARG A 1 202 ? 5.934 -38.375 -31.328 1 95.44 202 ARG A CA 1
ATOM 1618 C C . ARG A 1 202 ? 4.449 -38.656 -31.125 1 95.44 202 ARG A C 1
ATOM 1620 O O . ARG A 1 202 ? 3.709 -38.812 -32.094 1 95.44 202 ARG A O 1
ATOM 1627 N N . GLN A 1 203 ? 4.09 -38.781 -29.906 1 95.25 203 GLN A N 1
ATOM 1628 C CA . GLN A 1 203 ? 2.695 -39 -29.531 1 95.25 203 GLN A CA 1
ATOM 1629 C C . GLN A 1 203 ? 1.994 -37.719 -29.188 1 95.25 203 GLN A C 1
ATOM 1631 O O . GLN A 1 203 ? 2.158 -37.188 -28.078 1 95.25 203 GLN A O 1
ATOM 1636 N N . ASP A 1 204 ? 1.132 -37.25 -30.016 1 95.31 204 ASP A N 1
ATOM 1637 C CA . ASP A 1 204 ? 0.54 -35.906 -29.938 1 95.31 204 ASP A CA 1
ATOM 1638 C C . ASP A 1 204 ? -0.317 -35.781 -28.672 1 95.31 204 ASP A C 1
ATOM 1640 O O . ASP A 1 204 ? -0.169 -34.812 -27.922 1 95.31 204 ASP A O 1
ATOM 1644 N N . GLN A 1 205 ? -1.212 -36.719 -28.469 1 93.56 205 GLN A N 1
ATOM 1645 C CA . GLN A 1 205 ? -2.154 -36.625 -27.359 1 93.56 205 GLN A CA 1
ATOM 1646 C C . GLN A 1 205 ? -1.433 -36.688 -26.016 1 93.56 205 GLN A C 1
ATOM 1648 O O . GLN A 1 205 ? -1.735 -35.906 -25.109 1 93.56 205 GLN A O 1
ATOM 1653 N N . LEU A 1 206 ? -0.458 -37.594 -25.891 1 95.44 206 LEU A N 1
ATOM 1654 C CA . LEU A 1 206 ? 0.312 -37.719 -24.656 1 95.44 206 LEU A CA 1
ATOM 1655 C C . LEU A 1 206 ? 1.139 -36.469 -24.406 1 95.44 206 LEU A C 1
ATOM 1657 O O . LEU A 1 206 ? 1.252 -36 -23.266 1 95.44 206 LEU A O 1
ATOM 1661 N N . PHE A 1 207 ? 1.651 -35.938 -25.516 1 96.56 207 PHE A N 1
ATOM 1662 C CA . PHE A 1 207 ? 2.461 -34.75 -25.438 1 96.56 207 PHE A CA 1
ATOM 1663 C C . PHE A 1 207 ? 1.631 -33.562 -24.922 1 96.56 207 PHE A C 1
ATOM 1665 O O . PHE A 1 207 ? 2.051 -32.844 -24.016 1 96.56 207 PHE A O 1
ATOM 1672 N N . ALA A 1 208 ? 0.489 -33.438 -25.453 1 96.06 208 ALA A N 1
ATOM 1673 C CA . ALA A 1 208 ? -0.408 -32.344 -25.062 1 96.06 208 ALA A CA 1
ATOM 1674 C C . ALA A 1 208 ? -0.827 -32.5 -23.594 1 96.06 208 ALA A C 1
ATOM 1676 O O . ALA A 1 208 ? -0.839 -31.516 -22.844 1 96.06 208 ALA A O 1
ATOM 1677 N N . THR A 1 209 ? -1.138 -33.688 -23.219 1 95.31 209 THR A N 1
ATOM 1678 C CA . THR A 1 209 ? -1.562 -33.938 -21.844 1 95.31 209 THR A CA 1
ATOM 1679 C C . THR A 1 209 ? -0.425 -33.656 -20.875 1 95.31 209 THR A C 1
ATOM 1681 O O . THR A 1 209 ? -0.625 -33.031 -19.844 1 95.31 209 THR A O 1
ATOM 1684 N N . ALA A 1 210 ? 0.767 -34.156 -21.203 1 95.12 210 ALA A N 1
ATOM 1685 C CA . ALA A 1 210 ? 1.923 -33.969 -20.328 1 95.12 210 ALA A CA 1
ATOM 1686 C C . ALA A 1 210 ? 2.266 -32.5 -20.156 1 95.12 210 ALA A C 1
ATOM 1688 O O . ALA A 1 210 ? 2.508 -32.031 -19.031 1 95.12 210 ALA A O 1
ATOM 1689 N N . THR A 1 211 ? 2.281 -31.766 -21.25 1 95.81 211 THR A N 1
ATOM 1690 C CA . THR A 1 211 ? 2.609 -30.359 -21.172 1 95.81 211 THR A CA 1
ATOM 1691 C C . THR A 1 211 ? 1.542 -29.594 -20.391 1 95.81 211 THR A C 1
ATOM 1693 O O . THR A 1 211 ? 1.858 -28.672 -19.641 1 95.81 211 THR A O 1
ATOM 1696 N N . ARG A 1 212 ? 0.322 -29.953 -20.562 1 95.12 212 ARG A N 1
ATOM 1697 C CA . ARG A 1 212 ? -0.751 -29.297 -19.812 1 95.12 212 ARG A CA 1
ATOM 1698 C C . ARG A 1 212 ? -0.587 -29.531 -18.312 1 95.12 212 ARG A C 1
ATOM 1700 O O . ARG A 1 212 ? -0.751 -28.594 -17.516 1 95.12 212 ARG A O 1
ATOM 1707 N N . MET A 1 213 ? -0.25 -30.734 -18 1 93.38 213 MET A N 1
ATOM 1708 C CA . MET A 1 213 ? -0.064 -31.062 -16.578 1 93.38 213 MET A CA 1
ATOM 1709 C C . MET A 1 213 ? 1.104 -30.281 -16 1 93.38 213 MET A C 1
ATOM 1711 O O . MET A 1 213 ? 1.024 -29.781 -14.867 1 93.38 213 MET A O 1
ATOM 1715 N N . LEU A 1 214 ? 2.123 -30.172 -16.75 1 92.81 214 LEU A N 1
ATOM 1716 C CA . LEU A 1 214 ? 3.275 -29.422 -16.266 1 92.81 214 LEU A CA 1
ATOM 1717 C C . LEU A 1 214 ? 2.938 -27.938 -16.141 1 92.81 214 LEU A C 1
ATOM 1719 O O . LEU A 1 214 ? 3.373 -27.281 -15.195 1 92.81 214 LEU A O 1
ATOM 1723 N N . LEU A 1 215 ? 2.17 -27.484 -17.047 1 93.44 215 LEU A N 1
ATOM 1724 C CA . LEU A 1 215 ? 1.724 -26.094 -17.016 1 93.44 215 LEU A CA 1
ATOM 1725 C C . LEU A 1 215 ? 0.919 -25.812 -15.75 1 93.44 215 LEU A C 1
ATOM 1727 O O . LEU A 1 215 ? 1.106 -24.766 -15.109 1 93.44 215 LEU A O 1
ATOM 1731 N N . LEU A 1 216 ? 0.099 -26.703 -15.336 1 93.25 216 LEU A N 1
ATOM 1732 C CA . LEU A 1 216 ? -0.847 -26.484 -14.25 1 93.25 216 LEU A CA 1
ATOM 1733 C C . LEU A 1 216 ? -0.2 -26.781 -12.898 1 93.25 216 LEU A C 1
ATOM 1735 O O . LEU A 1 216 ? -0.471 -26.094 -11.914 1 93.25 216 LEU A O 1
ATOM 1739 N N . TYR A 1 217 ? 0.771 -27.781 -12.898 1 90.62 217 TYR A N 1
ATOM 1740 C CA . TYR A 1 217 ? 1.126 -28.312 -11.586 1 90.62 217 TYR A CA 1
ATOM 1741 C C . TYR A 1 217 ? 2.621 -28.172 -11.328 1 90.62 217 TYR A C 1
ATOM 1743 O O . TYR A 1 217 ? 3.096 -28.469 -10.227 1 90.62 217 TYR A O 1
ATOM 1751 N N . ASP A 1 218 ? 3.307 -27.734 -12.328 1 86.12 218 ASP A N 1
ATOM 1752 C CA . ASP A 1 218 ? 4.738 -27.547 -12.109 1 86.12 218 ASP A CA 1
ATOM 1753 C C . ASP A 1 218 ? 5.039 -26.156 -11.547 1 86.12 218 ASP A C 1
ATOM 1755 O O . ASP A 1 218 ? 4.371 -25.188 -11.898 1 86.12 218 ASP A O 1
ATOM 1759 N N . ASN A 1 219 ? 6.074 -26.062 -10.586 1 79.5 219 ASN A N 1
ATOM 1760 C CA . ASN A 1 219 ? 6.422 -24.797 -9.969 1 79.5 219 ASN A CA 1
ATOM 1761 C C . ASN A 1 219 ? 7.664 -24.172 -10.617 1 79.5 219 ASN A C 1
ATOM 1763 O O . ASN A 1 219 ? 8.25 -23.234 -10.07 1 79.5 219 ASN A O 1
ATOM 1767 N N . GLY A 1 220 ? 8.086 -24.656 -11.766 1 70.38 220 GLY A N 1
ATOM 1768 C CA . GLY A 1 220 ? 9.219 -24.109 -12.484 1 70.38 220 GLY A CA 1
ATOM 1769 C C . GLY A 1 220 ? 10.516 -24.844 -12.227 1 70.38 220 GLY A C 1
ATOM 1770 O O . GLY A 1 220 ? 11.539 -24.562 -12.836 1 70.38 220 GLY A O 1
ATOM 1771 N N . ASN A 1 221 ? 10.523 -25.75 -11.328 1 66.81 221 ASN A N 1
ATOM 1772 C CA . ASN A 1 221 ? 11.75 -26.453 -10.969 1 66.81 221 ASN A CA 1
ATOM 1773 C C . ASN A 1 221 ? 11.789 -27.844 -11.594 1 66.81 221 ASN A C 1
ATOM 1775 O O . ASN A 1 221 ? 12.477 -28.734 -11.086 1 66.81 221 ASN A O 1
ATOM 1779 N N . CYS A 1 222 ? 11.133 -27.953 -12.719 1 58.75 222 CYS A N 1
ATOM 1780 C CA . CYS A 1 222 ? 11.125 -29.281 -13.305 1 58.75 222 CYS A CA 1
ATOM 1781 C C . CYS A 1 222 ? 12.547 -29.766 -13.562 1 58.75 222 CYS A C 1
ATOM 1783 O O . CYS A 1 222 ? 13.289 -29.156 -14.328 1 58.75 222 CYS A O 1
ATOM 1785 N N . VAL A 1 223 ? 13.281 -30.359 -12.539 1 56.38 223 VAL A N 1
ATOM 1786 C CA . VAL A 1 223 ? 14.586 -30.984 -12.703 1 56.38 223 VAL A CA 1
ATOM 1787 C C . VAL A 1 223 ? 14.414 -32.344 -13.383 1 56.38 223 VAL A C 1
ATOM 1789 O O . VAL A 1 223 ? 13.812 -33.25 -12.82 1 56.38 223 VAL A O 1
ATOM 1792 N N . ALA A 1 224 ? 13.953 -32.375 -14.617 1 59 224 ALA A N 1
ATOM 1793 C CA . ALA A 1 224 ? 13.93 -33.75 -15.141 1 59 224 ALA A CA 1
ATOM 1794 C C . ALA A 1 224 ? 15.297 -34.156 -15.664 1 59 224 ALA A C 1
ATOM 1796 O O . ALA A 1 224 ? 15.992 -33.344 -16.312 1 59 224 ALA A O 1
ATOM 1797 N N . ASP A 1 225 ? 16.016 -35.062 -14.984 1 73.81 225 ASP A N 1
ATOM 1798 C CA . ASP A 1 225 ? 17.219 -35.719 -15.508 1 73.81 225 ASP A CA 1
ATOM 1799 C C . ASP A 1 225 ? 16.969 -36.312 -16.875 1 73.81 225 ASP A C 1
ATOM 1801 O O . ASP A 1 225 ? 17.391 -37.438 -17.156 1 73.81 225 ASP A O 1
ATOM 1805 N N . LEU A 1 226 ? 16.125 -35.656 -17.672 1 86.06 226 LEU A N 1
ATOM 1806 C CA . LEU A 1 226 ? 15.812 -36.125 -19 1 86.06 226 LEU A CA 1
ATOM 1807 C C . LEU A 1 226 ? 16.203 -35.125 -20.078 1 86.06 226 LEU A C 1
ATOM 1809 O O . LEU A 1 226 ? 16.172 -33.906 -19.812 1 86.06 226 LEU A O 1
ATOM 1813 N N . PRO A 1 227 ? 16.672 -35.594 -21.141 1 90.62 227 PRO A N 1
ATOM 1814 C CA . PRO A 1 227 ? 17.094 -34.719 -22.219 1 90.62 227 PRO A CA 1
ATOM 1815 C C . PRO A 1 227 ? 15.922 -34.125 -22.984 1 90.62 227 PRO A C 1
ATOM 1817 O O . PRO A 1 227 ? 15.805 -34.312 -24.188 1 90.62 227 PRO A O 1
ATOM 1820 N N . ILE A 1 228 ? 15.141 -33.312 -22.312 1 91.44 228 ILE A N 1
ATOM 1821 C CA . ILE A 1 228 ? 14.039 -32.594 -22.953 1 91.44 228 ILE A CA 1
ATOM 1822 C C . ILE A 1 228 ? 14.57 -31.375 -23.688 1 91.44 228 ILE A C 1
ATOM 1824 O O . ILE A 1 228 ? 15.328 -30.594 -23.109 1 91.44 228 ILE A O 1
ATOM 1828 N N . PRO A 1 229 ? 14.188 -31.25 -24.922 1 92.31 229 PRO A N 1
ATOM 1829 C CA . PRO A 1 229 ? 14.641 -30.047 -25.641 1 92.31 229 PRO A CA 1
ATOM 1830 C C . PRO A 1 229 ? 14.273 -28.75 -24.922 1 92.31 229 PRO A C 1
ATOM 1832 O O . PRO A 1 229 ? 13.133 -28.594 -24.469 1 92.31 229 PRO A O 1
ATOM 1835 N N . GLN A 1 230 ? 15.148 -27.828 -24.891 1 92 230 GLN A N 1
ATOM 1836 C CA . GLN A 1 230 ? 14.992 -26.594 -24.125 1 92 230 GLN A CA 1
ATOM 1837 C C . GLN A 1 230 ? 13.859 -25.734 -24.688 1 92 230 GLN A C 1
ATOM 1839 O O . GLN A 1 230 ? 13.109 -25.125 -23.922 1 92 230 GLN A O 1
ATOM 1844 N N . PRO A 1 231 ? 13.648 -25.672 -25.953 1 94.31 231 PRO A N 1
ATOM 1845 C CA . PRO A 1 231 ? 12.562 -24.859 -26.5 1 94.31 231 PRO A CA 1
ATOM 1846 C C . PRO A 1 231 ? 11.188 -25.266 -25.969 1 94.31 231 PRO A C 1
ATOM 1848 O O . PRO A 1 231 ? 10.305 -24.422 -25.828 1 94.31 231 PRO A O 1
ATOM 1851 N N . ILE A 1 232 ? 11.031 -26.562 -25.719 1 94.75 232 ILE A N 1
ATOM 1852 C CA . ILE A 1 232 ? 9.773 -27.047 -25.172 1 94.75 232 ILE A CA 1
ATOM 1853 C C . ILE A 1 232 ? 9.586 -26.531 -23.75 1 94.75 232 ILE A C 1
ATOM 1855 O O . ILE A 1 232 ? 8.523 -26 -23.406 1 94.75 232 ILE A O 1
ATOM 1859 N N . LEU A 1 233 ? 10.648 -26.641 -23 1 92.12 233 LEU A N 1
ATOM 1860 C CA . LEU A 1 233 ? 10.609 -26.188 -21.625 1 92.12 233 LEU A CA 1
ATOM 1861 C C . LEU A 1 233 ? 10.398 -24.672 -21.562 1 92.12 233 LEU A C 1
ATOM 1863 O O . LEU A 1 233 ? 9.656 -24.172 -20.703 1 92.12 233 LEU A O 1
ATOM 1867 N N . ASP A 1 234 ? 11.008 -23.953 -22.438 1 92.38 234 ASP A N 1
ATOM 1868 C CA . ASP A 1 234 ? 10.859 -22.516 -22.5 1 92.38 234 ASP A CA 1
ATOM 1869 C C . ASP A 1 234 ? 9.414 -22.125 -22.797 1 92.38 234 ASP A C 1
ATOM 1871 O O . ASP A 1 234 ? 8.883 -21.188 -22.203 1 92.38 234 ASP A O 1
ATOM 1875 N N . LYS A 1 235 ? 8.875 -22.859 -23.703 1 94.88 235 LYS A N 1
ATOM 1876 C CA . LYS A 1 235 ? 7.5 -22.562 -24.078 1 94.88 235 LYS A CA 1
ATOM 1877 C C . LYS A 1 235 ? 6.539 -22.844 -22.922 1 94.88 235 LYS A C 1
ATOM 1879 O O . LYS A 1 235 ? 5.582 -22.094 -22.719 1 94.88 235 LYS A O 1
ATOM 1884 N N . ILE A 1 236 ? 6.723 -23.891 -22.188 1 93.88 236 ILE A N 1
ATOM 1885 C CA . ILE A 1 236 ? 5.91 -24.219 -21.031 1 93.88 236 ILE A CA 1
ATOM 1886 C C . ILE A 1 236 ? 6.016 -23.109 -20 1 93.88 236 ILE A C 1
ATOM 1888 O O . ILE A 1 236 ? 5.004 -22.641 -19.453 1 93.88 236 ILE A O 1
ATOM 1892 N N . ASP A 1 237 ? 7.211 -22.625 -19.766 1 92.81 237 ASP A N 1
ATOM 1893 C CA . ASP A 1 237 ? 7.43 -21.562 -18.797 1 92.81 237 ASP A CA 1
ATOM 1894 C C . ASP A 1 237 ? 6.766 -20.266 -19.234 1 92.81 237 ASP A C 1
ATOM 1896 O O . ASP A 1 237 ? 6.141 -19.562 -18.438 1 92.81 237 ASP A O 1
ATOM 1900 N N . ASP A 1 238 ? 6.914 -19.953 -20.484 1 94.19 238 ASP A N 1
ATOM 1901 C CA . ASP A 1 238 ? 6.297 -18.734 -21.016 1 94.19 238 ASP A CA 1
ATOM 1902 C C . ASP A 1 238 ? 4.785 -18.75 -20.812 1 94.19 238 ASP A C 1
ATOM 1904 O O . ASP A 1 238 ? 4.199 -17.766 -20.391 1 94.19 238 ASP A O 1
ATOM 1908 N N . LYS A 1 239 ? 4.215 -19.906 -21.156 1 95.75 239 LYS A N 1
ATOM 1909 C CA . LYS A 1 239 ? 2.77 -20.031 -21 1 95.75 239 LYS A CA 1
ATOM 1910 C C . LYS A 1 239 ? 2.369 -19.984 -19.516 1 95.75 239 LYS A C 1
ATOM 1912 O O . LYS A 1 239 ? 1.358 -19.375 -19.156 1 95.75 239 LYS A O 1
ATOM 1917 N N . ARG A 1 240 ? 3.107 -20.625 -18.75 1 95.12 240 ARG A N 1
ATOM 1918 C CA . ARG A 1 240 ? 2.867 -20.609 -17.312 1 95.12 240 ARG A CA 1
ATOM 1919 C C . ARG A 1 240 ? 2.908 -19.188 -16.766 1 95.12 240 ARG A C 1
ATOM 1921 O O . ARG A 1 240 ? 2.023 -18.781 -16.016 1 95.12 240 ARG A O 1
ATOM 1928 N N . TYR A 1 241 ? 3.928 -18.422 -17.172 1 95.12 241 TYR A N 1
ATOM 1929 C CA . TYR A 1 241 ? 4.055 -17.031 -16.75 1 95.12 241 TYR A CA 1
ATOM 1930 C C . TYR A 1 241 ? 2.828 -16.219 -17.156 1 95.12 241 TYR A C 1
ATOM 1932 O O . TYR A 1 241 ? 2.295 -15.445 -16.375 1 95.12 241 TYR A O 1
ATOM 1940 N N . TYR A 1 242 ? 2.461 -16.438 -18.344 1 96.19 242 TYR A N 1
ATOM 1941 C CA . TYR A 1 242 ? 1.32 -15.695 -18.875 1 96.19 242 TYR A CA 1
ATOM 1942 C C . TYR A 1 242 ? 0.064 -15.977 -18.062 1 96.19 242 TYR A C 1
ATOM 1944 O O . TYR A 1 242 ? -0.679 -15.055 -17.719 1 96.19 242 TYR A O 1
ATOM 1952 N N . ILE A 1 243 ? -0.167 -17.234 -17.766 1 97 243 ILE A N 1
ATOM 1953 C CA . ILE A 1 243 ? -1.358 -17.641 -17.016 1 97 243 ILE A CA 1
ATOM 1954 C C . ILE A 1 243 ? -1.313 -17.062 -15.609 1 97 243 ILE A C 1
ATOM 1956 O O . ILE A 1 243 ? -2.289 -16.469 -15.148 1 97 243 ILE A O 1
ATOM 1960 N N . LEU A 1 244 ? -0.234 -17.203 -14.93 1 97.12 244 LEU A N 1
ATOM 1961 C CA . LEU A 1 244 ? -0.083 -16.688 -13.57 1 97.12 244 LEU A CA 1
ATOM 1962 C C . LEU A 1 244 ? -0.222 -15.18 -13.539 1 97.12 244 LEU A C 1
ATOM 1964 O O . LEU A 1 244 ? -0.863 -14.633 -12.633 1 97.12 244 LEU A O 1
ATOM 1968 N N . GLU A 1 245 ? 0.388 -14.547 -14.508 1 97.56 245 GLU A N 1
ATOM 1969 C CA . GLU A 1 245 ? 0.25 -13.094 -14.609 1 97.56 245 GLU A CA 1
ATOM 1970 C C . GLU A 1 245 ? -1.214 -12.695 -14.766 1 97.56 245 GLU A C 1
ATOM 1972 O O . GLU A 1 245 ? -1.671 -11.742 -14.125 1 97.56 245 GLU A O 1
ATOM 1977 N N . SER A 1 246 ? -1.898 -13.367 -15.586 1 97.56 246 SER A N 1
ATOM 1978 C CA . SER A 1 246 ? -3.309 -13.078 -15.828 1 97.56 246 SER A CA 1
ATOM 1979 C C . SER A 1 246 ? -4.133 -13.258 -14.555 1 97.56 246 SER A C 1
ATOM 1981 O O . SER A 1 246 ? -5 -12.438 -14.25 1 97.56 246 SER A O 1
ATOM 1983 N N . LEU A 1 247 ? -3.844 -14.305 -13.844 1 98 247 LEU A N 1
ATOM 1984 C CA . LEU A 1 247 ? -4.578 -14.602 -12.617 1 98 247 LEU A CA 1
ATOM 1985 C C . LEU A 1 247 ? -4.34 -13.523 -11.57 1 98 247 LEU A C 1
ATOM 1987 O O . LEU A 1 247 ? -5.293 -12.977 -11.008 1 98 247 LEU A O 1
ATOM 1991 N N . PHE A 1 248 ? -3.104 -13.203 -11.328 1 98 248 PHE A N 1
ATOM 1992 C CA . PHE A 1 248 ? -2.779 -12.242 -10.281 1 98 248 PHE A CA 1
ATOM 1993 C C . PHE A 1 248 ? -3.172 -10.836 -10.695 1 98 248 PHE A C 1
ATOM 1995 O O . PHE A 1 248 ? -3.562 -10.016 -9.859 1 98 248 PHE A O 1
ATOM 2002 N N . GLU A 1 249 ? -3.059 -10.547 -11.984 1 97.81 249 GLU A N 1
ATOM 2003 C CA . GLU A 1 249 ? -3.541 -9.258 -12.469 1 97.81 249 GLU A CA 1
ATOM 2004 C C . GLU A 1 249 ? -5.039 -9.102 -12.219 1 97.81 249 GLU A C 1
ATOM 2006 O O . GLU A 1 249 ? -5.496 -8.016 -11.836 1 97.81 249 GLU A O 1
ATOM 2011 N N . HIS A 1 250 ? -5.766 -10.141 -12.5 1 98.06 250 HIS A N 1
ATOM 2012 C CA . HIS A 1 250 ? -7.199 -10.125 -12.242 1 98.06 250 HIS A CA 1
ATOM 2013 C C . HIS A 1 250 ? -7.488 -9.852 -10.766 1 98.06 250 HIS A C 1
ATOM 2015 O O . HIS A 1 250 ? -8.359 -9.039 -10.438 1 98.06 250 HIS A O 1
ATOM 2021 N N . LEU A 1 251 ? -6.762 -10.477 -9.883 1 98.31 251 LEU A N 1
ATOM 2022 C CA . LEU A 1 251 ? -6.914 -10.328 -8.445 1 98.31 251 LEU A CA 1
ATOM 2023 C C . LEU A 1 251 ? -6.641 -8.891 -8.016 1 98.31 251 LEU A C 1
ATOM 2025 O O . LEU A 1 251 ? -7.469 -8.273 -7.344 1 98.31 251 LEU A O 1
ATOM 2029 N N . TYR A 1 252 ? -5.562 -8.336 -8.445 1 98 252 TYR A N 1
ATOM 2030 C CA . TYR A 1 252 ? -5.148 -7.012 -8 1 98 252 TYR A CA 1
ATOM 2031 C C . TYR A 1 252 ? -5.98 -5.93 -8.68 1 98 252 TYR A C 1
ATOM 2033 O O . TYR A 1 252 ? -6.227 -4.871 -8.094 1 98 252 TYR A O 1
ATOM 2041 N N . GLN A 1 253 ? -6.402 -6.223 -9.906 1 98 253 GLN A N 1
ATOM 2042 C CA . GLN A 1 253 ? -7.336 -5.297 -10.539 1 98 253 GLN A CA 1
ATOM 2043 C C . GLN A 1 253 ? -8.656 -5.234 -9.773 1 98 253 GLN A C 1
ATOM 2045 O O . GLN A 1 253 ? -9.234 -4.156 -9.609 1 98 253 GLN A O 1
ATOM 2050 N N . PHE A 1 254 ? -9.102 -6.348 -9.367 1 98.44 254 PHE A N 1
ATOM 2051 C CA . PHE A 1 254 ? -10.312 -6.398 -8.57 1 98.44 254 PHE A CA 1
ATOM 2052 C C . PHE A 1 254 ? -10.148 -5.617 -7.27 1 98.44 254 PHE A C 1
ATOM 2054 O O . PHE A 1 254 ? -11.039 -4.863 -6.871 1 98.44 254 PHE A O 1
ATOM 2061 N N . GLN A 1 255 ? -9.031 -5.793 -6.555 1 98.31 255 GLN A N 1
ATOM 2062 C CA . GLN A 1 255 ? -8.695 -5.023 -5.363 1 98.31 255 GLN A CA 1
ATOM 2063 C C . GLN A 1 255 ? -8.781 -3.523 -5.633 1 98.31 255 GLN A C 1
ATOM 2065 O O . GLN A 1 255 ? -9.383 -2.779 -4.852 1 98.31 255 GLN A O 1
ATOM 2070 N N . GLN A 1 256 ? -8.188 -3.117 -6.746 1 97.62 256 GLN A N 1
ATOM 2071 C CA . GLN A 1 256 ? -8.188 -1.71 -7.133 1 97.62 256 GLN A CA 1
ATOM 2072 C C . GLN A 1 256 ? -9.602 -1.223 -7.441 1 97.62 256 GLN A C 1
ATOM 2074 O O . GLN A 1 256 ? -9.969 -0.104 -7.082 1 97.62 256 GLN A O 1
ATOM 2079 N N . ASP A 1 257 ? -10.281 -2.053 -8.109 1 98.31 257 ASP A N 1
ATOM 2080 C CA . ASP A 1 257 ? -11.656 -1.695 -8.453 1 98.31 257 ASP A CA 1
ATOM 2081 C C . ASP A 1 257 ? -12.5 -1.511 -7.195 1 98.31 257 ASP A C 1
ATOM 2083 O O . ASP A 1 257 ? -13.336 -0.607 -7.133 1 98.31 257 ASP A O 1
ATOM 2087 N N . LEU A 1 258 ? -12.32 -2.398 -6.254 1 98.31 258 LEU A N 1
ATOM 2088 C CA . LEU A 1 258 ? -13.031 -2.256 -4.992 1 98.31 258 LEU A CA 1
ATOM 2089 C C . LEU A 1 258 ? -12.641 -0.962 -4.285 1 98.31 258 LEU A C 1
ATOM 2091 O O . LEU A 1 258 ? -13.5 -0.254 -3.756 1 98.31 258 LEU A O 1
ATOM 2095 N N . LEU A 1 259 ? -11.375 -0.696 -4.285 1 97.69 259 LEU A N 1
ATOM 2096 C CA . LEU A 1 259 ? -10.844 0.498 -3.637 1 97.69 259 LEU A CA 1
ATOM 2097 C C . LEU A 1 259 ? -11.422 1.761 -4.266 1 97.69 259 LEU A C 1
ATOM 2099 O O . LEU A 1 259 ? -11.734 2.723 -3.562 1 97.69 259 LEU A O 1
ATOM 2103 N N . GLU A 1 260 ? -11.672 1.756 -5.578 1 96.38 260 GLU A N 1
ATOM 2104 C CA . GLU A 1 260 ? -12.109 2.93 -6.324 1 96.38 260 GLU A CA 1
ATOM 2105 C C . GLU A 1 260 ? -13.625 2.971 -6.449 1 96.38 260 GLU A C 1
ATOM 2107 O O . GLU A 1 260 ? -14.188 3.939 -6.969 1 96.38 260 GLU A O 1
ATOM 2112 N N . GLY A 1 261 ? -14.25 1.959 -6.035 1 94.62 261 GLY A N 1
ATOM 2113 C CA . GLY A 1 261 ? -15.703 1.923 -6.074 1 94.62 261 GLY A CA 1
ATOM 2114 C C . GLY A 1 261 ? -16.25 1.45 -7.406 1 94.62 261 GLY A C 1
ATOM 2115 O O . GLY A 1 261 ? -17.422 1.688 -7.723 1 94.62 261 GLY A O 1
ATOM 2116 N N . ARG A 1 262 ? -15.461 0.791 -8.25 1 96.38 262 ARG A N 1
ATOM 2117 C CA . ARG A 1 262 ? -15.867 0.289 -9.555 1 96.38 262 ARG A CA 1
ATOM 2118 C C . ARG A 1 262 ? -16.391 -1.141 -9.453 1 96.38 262 ARG A C 1
ATOM 2120 O O . ARG A 1 262 ? -16.938 -1.68 -10.422 1 96.38 262 ARG A O 1
ATOM 2127 N N . ALA A 1 263 ? -16.141 -1.817 -8.273 1 96.44 263 ALA A N 1
ATOM 2128 C CA . ALA A 1 263 ? -16.656 -3.16 -8 1 96.44 263 ALA A CA 1
ATOM 2129 C C . ALA A 1 263 ? -17.5 -3.176 -6.73 1 96.44 263 ALA A C 1
ATOM 2131 O O . ALA A 1 263 ? -17.391 -2.279 -5.891 1 96.44 263 ALA A O 1
ATOM 2132 N N . GLY A 1 264 ? -18.297 -4.141 -6.633 1 94.5 264 GLY A N 1
ATOM 2133 C CA . GLY A 1 264 ? -19.297 -4.152 -5.578 1 94.5 264 GLY A CA 1
ATOM 2134 C C . GLY A 1 264 ? -20.609 -3.51 -5.992 1 94.5 264 GLY A C 1
ATOM 2135 O O . GLY A 1 264 ? -20.641 -2.705 -6.926 1 94.5 264 GLY A O 1
ATOM 2136 N N . CYS A 1 265 ? -21.672 -3.797 -5.348 1 95.38 265 CYS A N 1
ATOM 2137 C CA . CYS A 1 265 ? -22.984 -3.291 -5.758 1 95.38 265 CYS A CA 1
ATOM 2138 C C . CYS A 1 265 ? -23.328 -2.018 -5 1 95.38 265 CYS A C 1
ATOM 2140 O O . CYS A 1 265 ? -24.266 -1.307 -5.375 1 95.38 265 CYS A O 1
ATOM 2142 N N . SER A 1 266 ? -22.688 -1.742 -3.891 1 95.44 266 SER A N 1
ATOM 2143 C CA . SER A 1 266 ? -22.844 -0.547 -3.068 1 95.44 266 SER A CA 1
ATOM 2144 C C . SER A 1 266 ? -21.562 -0.209 -2.32 1 95.44 266 SER A C 1
ATOM 2146 O O . SER A 1 266 ? -20.609 -0.978 -2.352 1 95.44 266 SER A O 1
ATOM 2148 N N . THR A 1 267 ? -21.578 0.874 -1.698 1 95.69 267 THR A N 1
ATOM 2149 C CA . THR A 1 267 ? -20.422 1.271 -0.902 1 95.69 267 THR A CA 1
ATOM 2150 C C . THR A 1 267 ? -20.219 0.303 0.258 1 95.69 267 THR A C 1
ATOM 2152 O O . THR A 1 267 ? -19.078 -0.036 0.587 1 95.69 267 THR A O 1
ATOM 2155 N N . THR A 1 268 ? -21.328 -0.118 0.836 1 96.88 268 THR A N 1
ATOM 2156 C CA . THR A 1 268 ? -21.25 -1.072 1.938 1 96.88 268 THR A CA 1
ATOM 2157 C C . THR A 1 268 ? -20.656 -2.398 1.464 1 96.88 268 THR A C 1
ATOM 2159 O O . THR A 1 268 ? -19.766 -2.951 2.105 1 96.88 268 THR A O 1
ATOM 2162 N N . CYS A 1 269 ? -21.109 -2.826 0.363 1 97.25 269 CYS A N 1
ATOM 2163 C CA . CYS A 1 269 ? -20.656 -4.078 -0.225 1 97.25 269 CYS A CA 1
ATOM 2164 C C . CYS A 1 269 ? -19.172 -4 -0.579 1 97.25 269 CYS A C 1
ATOM 2166 O O . CYS A 1 269 ? -18.391 -4.883 -0.21 1 97.25 269 CYS A O 1
ATOM 2168 N N . SER A 1 270 ? -18.797 -2.9 -1.295 1 97.75 270 SER A N 1
ATOM 2169 C CA . SER A 1 270 ? -17.406 -2.754 -1.713 1 97.75 270 SER A CA 1
ATOM 2170 C C . SER A 1 270 ? -16.469 -2.66 -0.51 1 97.75 270 SER A C 1
ATOM 2172 O O . SER A 1 270 ? -15.344 -3.16 -0.551 1 97.75 270 SER A O 1
ATOM 2174 N N . SER A 1 271 ? -16.938 -2.016 0.55 1 98.06 271 SER A N 1
ATOM 2175 C CA . SER A 1 271 ? -16.141 -1.915 1.76 1 98.06 271 SER A CA 1
ATOM 2176 C C . SER A 1 271 ? -15.922 -3.283 2.396 1 98.06 271 SER A C 1
ATOM 2178 O O . SER A 1 271 ? -14.797 -3.637 2.754 1 98.06 271 SER A O 1
ATOM 2180 N N . MET A 1 272 ? -16.969 -4.066 2.504 1 97.94 272 MET A N 1
ATOM 2181 C CA . MET A 1 272 ? -16.891 -5.398 3.1 1 97.94 272 MET A CA 1
ATOM 2182 C C . MET A 1 272 ? -15.969 -6.301 2.287 1 97.94 272 MET A C 1
ATOM 2184 O O . MET A 1 272 ? -15.094 -6.969 2.848 1 97.94 272 MET A O 1
ATOM 2188 N N . LEU A 1 273 ? -16.188 -6.234 0.986 1 98.44 273 LEU A N 1
ATOM 2189 C CA . LEU A 1 273 ? -15.383 -7.09 0.115 1 98.44 273 LEU A CA 1
ATOM 2190 C C . LEU A 1 273 ? -13.914 -6.68 0.153 1 98.44 273 LEU A C 1
ATOM 2192 O O . LEU A 1 273 ? -13.023 -7.535 0.23 1 98.44 273 LEU A O 1
ATOM 2196 N N . LEU A 1 274 ? -13.648 -5.375 0.099 1 98.5 274 LEU A N 1
ATOM 2197 C CA . LEU A 1 274 ? -12.273 -4.871 0.11 1 98.5 274 LEU A CA 1
ATOM 2198 C C . LEU A 1 274 ? -11.57 -5.246 1.409 1 98.5 274 LEU A C 1
ATOM 2200 O O . LEU A 1 274 ? -10.445 -5.746 1.388 1 98.5 274 LEU A O 1
ATOM 2204 N N . GLY A 1 275 ? -12.211 -4.992 2.52 1 98.5 275 GLY A N 1
ATOM 2205 C CA . GLY A 1 275 ? -11.617 -5.332 3.799 1 98.5 275 GLY A CA 1
ATOM 2206 C C . GLY A 1 275 ? -11.305 -6.812 3.936 1 98.5 275 GLY A C 1
ATOM 2207 O O . GLY A 1 275 ? -10.219 -7.184 4.391 1 98.5 275 GLY A O 1
ATOM 2208 N N . SER A 1 276 ? -12.242 -7.648 3.543 1 98.38 276 SER A N 1
ATOM 2209 C CA . SER A 1 276 ? -12.055 -9.094 3.592 1 98.38 276 SER A CA 1
ATOM 2210 C C . SER A 1 276 ? -10.914 -9.531 2.688 1 98.38 276 SER A C 1
ATOM 2212 O O . SER A 1 276 ? -10.086 -10.359 3.08 1 98.38 276 SER A O 1
ATOM 2214 N N . LEU A 1 277 ? -10.906 -8.953 1.516 1 98.44 277 LEU A N 1
ATOM 2215 C CA . LEU A 1 277 ? -9.867 -9.281 0.547 1 98.44 277 LEU A CA 1
ATOM 2216 C C . LEU A 1 277 ? -8.484 -8.906 1.084 1 98.44 277 LEU A C 1
ATOM 2218 O O . LEU A 1 277 ? -7.566 -9.727 1.059 1 98.44 277 LEU A O 1
ATOM 2222 N N . MET A 1 278 ? -8.383 -7.719 1.618 1 98.19 278 MET A N 1
ATOM 2223 C CA . MET A 1 278 ? -7.102 -7.211 2.094 1 98.19 278 MET A CA 1
ATOM 2224 C C . MET A 1 278 ? -6.566 -8.062 3.238 1 98.19 278 MET A C 1
ATOM 2226 O O . MET A 1 278 ? -5.371 -8.367 3.285 1 98.19 278 MET A O 1
ATOM 2230 N N . LYS A 1 279 ? -7.363 -8.461 4.121 1 97.88 279 LYS A N 1
ATOM 2231 C CA . LYS A 1 279 ? -6.953 -9.297 5.246 1 97.88 279 LYS A CA 1
ATOM 2232 C C . LYS A 1 279 ? -6.453 -10.656 4.77 1 97.88 279 LYS A C 1
ATOM 2234 O O . LYS A 1 279 ? -5.422 -11.141 5.238 1 97.88 279 LYS A O 1
ATOM 2239 N N . GLN A 1 280 ? -7.133 -11.25 3.863 1 97.62 280 GLN A N 1
ATOM 2240 C CA . GLN A 1 280 ? -6.75 -12.57 3.373 1 97.62 280 GLN A CA 1
ATOM 2241 C C . GLN A 1 280 ? -5.496 -12.492 2.504 1 97.62 280 GLN A C 1
ATOM 2243 O O . GLN A 1 280 ? -4.672 -13.406 2.51 1 97.62 280 GLN A O 1
ATOM 2248 N N . LEU A 1 281 ? -5.371 -11.367 1.729 1 97.62 281 LEU A N 1
ATOM 2249 C CA . LEU A 1 281 ? -4.137 -11.164 0.975 1 97.62 281 LEU A CA 1
ATOM 2250 C C . LEU A 1 281 ? -2.938 -11.062 1.911 1 97.62 281 LEU A C 1
ATOM 2252 O O . LEU A 1 281 ? -1.874 -11.617 1.621 1 97.62 281 LEU A O 1
ATOM 2256 N N . ARG A 1 282 ? -3.156 -10.398 2.973 1 96.38 282 ARG A N 1
ATOM 2257 C CA . ARG A 1 282 ? -2.082 -10.297 3.955 1 96.38 282 ARG A CA 1
ATOM 2258 C C . ARG A 1 282 ? -1.725 -11.672 4.516 1 96.38 282 ARG A C 1
ATOM 2260 O O . ARG A 1 282 ? -0.549 -12.039 4.57 1 96.38 282 ARG A O 1
ATOM 2267 N N . ASP A 1 283 ? -2.705 -12.438 4.902 1 95.75 283 ASP A N 1
ATOM 2268 C CA . ASP A 1 283 ? -2.502 -13.758 5.5 1 95.75 283 ASP A CA 1
ATOM 2269 C C . ASP A 1 283 ? -1.755 -14.68 4.543 1 95.75 283 ASP A C 1
ATOM 2271 O O . ASP A 1 283 ? -0.957 -15.516 4.973 1 95.75 283 ASP A O 1
ATOM 2275 N N . LYS A 1 284 ? -1.979 -14.453 3.256 1 94.69 284 LYS A N 1
ATOM 2276 C CA . LYS A 1 284 ? -1.366 -15.312 2.248 1 94.69 284 LYS A CA 1
ATOM 2277 C C . LYS A 1 284 ? -0.031 -14.75 1.777 1 94.69 284 LYS A C 1
ATOM 2279 O O . LYS A 1 284 ? 0.604 -15.305 0.878 1 94.69 284 LYS A O 1
ATOM 2284 N N . GLY A 1 285 ? 0.37 -13.586 2.355 1 93.75 285 GLY A N 1
ATOM 2285 C CA . GLY A 1 285 ? 1.632 -12.961 2.002 1 93.75 285 GLY A CA 1
ATOM 2286 C C . GLY A 1 285 ? 1.585 -12.234 0.672 1 93.75 285 GLY A C 1
ATOM 2287 O O . GLY A 1 285 ? 2.621 -11.82 0.146 1 93.75 285 GLY A O 1
ATOM 2288 N N . LEU A 1 286 ? 0.426 -12.016 0.111 1 95.25 286 LEU A N 1
ATOM 2289 C CA . LEU A 1 286 ? 0.248 -11.469 -1.228 1 95.25 286 LEU A CA 1
ATOM 2290 C C . LEU A 1 286 ? 0.153 -9.945 -1.179 1 95.25 286 LEU A C 1
ATOM 2292 O O . LEU A 1 286 ? 0.244 -9.281 -2.213 1 95.25 286 LEU A O 1
ATOM 2296 N N . LEU A 1 287 ? -0.051 -9.43 0.05 1 92.56 287 LEU A N 1
ATOM 2297 C CA . LEU A 1 287 ? -0.08 -7.98 0.212 1 92.56 287 LEU A CA 1
ATOM 2298 C C . LEU A 1 287 ? 1.334 -7.41 0.261 1 92.56 287 LEU A C 1
ATOM 2300 O O . LEU A 1 287 ? 1.6 -6.352 -0.308 1 92.56 287 LEU A O 1
ATOM 2304 N N . ALA A 1 288 ? 2.195 -8.094 0.886 1 87.25 288 ALA A N 1
ATOM 2305 C CA . ALA A 1 288 ? 3.578 -7.668 1.071 1 87.25 288 ALA A CA 1
ATOM 2306 C C . ALA A 1 288 ? 4.355 -7.738 -0.24 1 87.25 288 ALA A C 1
ATOM 2308 O O . ALA A 1 288 ? 5.09 -6.809 -0.584 1 87.25 288 ALA A O 1
ATOM 2309 N N . THR A 1 289 ? 4.117 -8.852 -0.92 1 90.44 289 THR A N 1
ATOM 2310 C CA . THR A 1 289 ? 4.844 -9.047 -2.168 1 90.44 289 THR A CA 1
ATOM 2311 C C . THR A 1 289 ? 3.906 -9.539 -3.27 1 90.44 289 THR A C 1
ATOM 2313 O O . THR A 1 289 ? 3.334 -10.625 -3.168 1 90.44 289 THR A O 1
ATOM 2316 N N . LYS A 1 290 ? 3.812 -8.742 -4.27 1 93.94 290 LYS A N 1
ATOM 2317 C CA . LYS A 1 290 ? 3.057 -9.156 -5.449 1 93.94 290 LYS A CA 1
ATOM 2318 C C . LYS A 1 290 ? 3.865 -10.125 -6.309 1 93.94 290 LYS A C 1
ATOM 2320 O O . LYS A 1 290 ? 5 -9.82 -6.691 1 93.94 290 LYS A O 1
ATOM 2325 N N . PRO A 1 291 ? 3.281 -11.227 -6.543 1 95.06 291 PRO A N 1
ATOM 2326 C CA . PRO A 1 291 ? 4.02 -12.172 -7.383 1 95.06 291 PRO A CA 1
ATOM 2327 C C . PRO A 1 291 ? 4.312 -11.625 -8.773 1 95.06 291 PRO A C 1
ATOM 2329 O O . PRO A 1 291 ? 3.475 -10.922 -9.352 1 95.06 291 PRO A O 1
ATOM 2332 N N . SER A 1 292 ? 5.578 -11.906 -9.18 1 94.19 292 SER A N 1
ATOM 2333 C CA . SER A 1 292 ? 6.008 -11.5 -10.516 1 94.19 292 SER A CA 1
ATOM 2334 C C . SER A 1 292 ? 6.855 -12.586 -11.18 1 94.19 292 SER A C 1
ATOM 2336 O O . SER A 1 292 ? 7.289 -13.531 -10.516 1 94.19 292 SER A O 1
ATOM 2338 N N . ALA A 1 293 ? 6.945 -12.469 -12.484 1 91.94 293 ALA A N 1
ATOM 2339 C CA . ALA A 1 293 ? 7.77 -13.43 -13.211 1 91.94 293 ALA A CA 1
ATOM 2340 C C . ALA A 1 293 ? 9.18 -13.5 -12.617 1 91.94 293 ALA A C 1
ATOM 2342 O O . ALA A 1 293 ? 9.766 -12.469 -12.281 1 91.94 293 ALA A O 1
ATOM 2343 N N . PRO A 1 294 ? 9.703 -14.859 -12.438 1 91.31 294 PRO A N 1
ATOM 2344 C CA . PRO A 1 294 ? 9.234 -16.125 -12.984 1 91.31 294 PRO A CA 1
ATOM 2345 C C . PRO A 1 294 ? 8.25 -16.844 -12.062 1 91.31 294 PRO A C 1
ATOM 2347 O O . PRO A 1 294 ? 8.031 -18.047 -12.211 1 91.31 294 PRO A O 1
ATOM 2350 N N . PHE A 1 295 ? 7.637 -16.109 -11.07 1 93.12 295 PHE A N 1
ATOM 2351 C CA . PHE A 1 295 ? 6.605 -16.578 -10.156 1 93.12 295 PHE A CA 1
ATOM 2352 C C . PHE A 1 295 ? 7.094 -17.797 -9.375 1 93.12 295 PHE A C 1
ATOM 2354 O O . PHE A 1 295 ? 6.395 -18.797 -9.281 1 93.12 295 PHE A O 1
ATOM 2361 N N . ASP A 1 296 ? 8.25 -17.609 -8.859 1 86.62 296 ASP A N 1
ATOM 2362 C CA . ASP A 1 296 ? 8.883 -18.703 -8.117 1 86.62 296 ASP A CA 1
ATOM 2363 C C . ASP A 1 296 ? 7.984 -19.188 -6.98 1 86.62 296 ASP A C 1
ATOM 2365 O O . ASP A 1 296 ? 7.469 -18.375 -6.199 1 86.62 296 ASP A O 1
ATOM 2369 N N . GLY A 1 297 ? 7.781 -20.547 -6.992 1 86.81 297 GLY A N 1
ATOM 2370 C CA . GLY A 1 297 ? 7.043 -21.156 -5.898 1 86.81 297 GLY A CA 1
ATOM 2371 C C . GLY A 1 297 ? 5.551 -21.234 -6.164 1 86.81 297 GLY A C 1
ATOM 2372 O O . GLY A 1 297 ? 4.805 -21.812 -5.367 1 86.81 297 GLY A O 1
ATOM 2373 N N . TRP A 1 298 ? 5.125 -20.672 -7.238 1 92.94 298 TRP A N 1
ATOM 2374 C CA . TRP A 1 298 ? 3.699 -20.688 -7.539 1 92.94 298 TRP A CA 1
ATOM 2375 C C . TRP A 1 298 ? 3.4 -21.672 -8.672 1 92.94 298 TRP A C 1
ATOM 2377 O O . TRP A 1 298 ? 4.027 -21.609 -9.734 1 92.94 298 TRP A O 1
ATOM 2387 N N . ARG A 1 299 ? 2.471 -22.531 -8.43 1 94.75 299 ARG A N 1
ATOM 2388 C CA . ARG A 1 299 ? 1.826 -23.328 -9.469 1 94.75 299 ARG A CA 1
ATOM 2389 C C . ARG A 1 299 ? 0.52 -22.688 -9.922 1 94.75 299 ARG A C 1
ATOM 2391 O O . ARG A 1 299 ? -0.155 -22.016 -9.133 1 94.75 299 ARG A O 1
ATOM 2398 N N . VAL A 1 300 ? 0.204 -22.906 -11.094 1 96.19 300 VAL A N 1
ATOM 2399 C CA . VAL A 1 300 ? -1.027 -22.344 -11.625 1 96.19 300 VAL A CA 1
ATOM 2400 C C . VAL A 1 300 ? -2.219 -22.797 -10.789 1 96.19 300 VAL A C 1
ATOM 2402 O O . VAL A 1 300 ? -3.061 -21.984 -10.398 1 96.19 300 VAL A O 1
ATOM 2405 N N . GLU A 1 301 ? -2.229 -24.016 -10.461 1 94.94 301 GLU A N 1
ATOM 2406 C CA . GLU A 1 301 ? -3.344 -24.562 -9.695 1 94.94 301 GLU A CA 1
ATOM 2407 C C . GLU A 1 301 ? -3.396 -23.969 -8.289 1 94.94 301 GLU A C 1
ATOM 2409 O O . GLU A 1 301 ? -4.477 -23.766 -7.738 1 94.94 301 GLU A O 1
ATOM 2414 N N . ASP A 1 302 ? -2.281 -23.75 -7.719 1 95.06 302 ASP A N 1
ATOM 2415 C CA . ASP A 1 302 ? -2.23 -23.125 -6.398 1 95.06 302 ASP A CA 1
ATOM 2416 C C . ASP A 1 302 ? -2.764 -21.703 -6.441 1 95.06 302 ASP A C 1
ATOM 2418 O O . ASP A 1 302 ? -3.479 -21.266 -5.535 1 95.06 302 ASP A O 1
ATOM 2422 N N . ALA A 1 303 ? -2.338 -20.984 -7.461 1 96.75 303 ALA A N 1
ATOM 2423 C CA . ALA A 1 303 ? -2.82 -19.609 -7.633 1 96.75 303 ALA A CA 1
ATOM 2424 C C . ALA A 1 303 ? -4.336 -19.594 -7.816 1 96.75 303 ALA A C 1
ATOM 2426 O O . ALA A 1 303 ? -5.027 -18.781 -7.195 1 96.75 303 ALA A O 1
ATOM 2427 N N . ARG A 1 304 ? -4.797 -20.5 -8.664 1 97 304 ARG A N 1
ATOM 2428 C CA . ARG A 1 304 ? -6.234 -20.609 -8.859 1 97 304 ARG A CA 1
ATOM 2429 C C . ARG A 1 304 ? -6.953 -20.875 -7.543 1 97 304 ARG A C 1
ATOM 2431 O O . ARG A 1 304 ? -7.926 -20.188 -7.211 1 97 304 ARG A O 1
ATOM 2438 N N . SER A 1 305 ? -6.457 -21.828 -6.793 1 96 305 SER A N 1
ATOM 2439 C CA . SER A 1 305 ? -7.078 -22.219 -5.531 1 96 305 SER A CA 1
ATOM 2440 C C . SER A 1 305 ? -7.043 -21.078 -4.52 1 96 305 SER A C 1
ATOM 2442 O O . SER A 1 305 ? -8.016 -20.859 -3.787 1 96 305 SER A O 1
ATOM 2444 N N . ALA A 1 306 ? -5.977 -20.391 -4.5 1 96.19 306 ALA A N 1
ATOM 2445 C CA . ALA A 1 306 ? -5.828 -19.266 -3.582 1 96.19 306 ALA A CA 1
ATOM 2446 C C . ALA A 1 306 ? -6.855 -18.188 -3.873 1 96.19 306 ALA A C 1
ATOM 2448 O O . ALA A 1 306 ? -7.465 -17.625 -2.953 1 96.19 306 ALA A O 1
ATOM 2449 N N . ILE A 1 307 ? -7.105 -17.875 -5.152 1 97.69 307 ILE A N 1
ATOM 2450 C CA . ILE A 1 307 ? -7.996 -16.781 -5.547 1 97.69 307 ILE A CA 1
ATOM 2451 C C . ILE A 1 307 ? -9.445 -17.219 -5.367 1 97.69 307 ILE A C 1
ATOM 2453 O O . ILE A 1 307 ? -10.258 -16.484 -4.793 1 97.69 307 ILE A O 1
ATOM 2457 N N . VAL A 1 308 ? -9.742 -18.406 -5.801 1 96.69 308 VAL A N 1
ATOM 2458 C CA . VAL A 1 308 ? -11.109 -18.906 -5.727 1 96.69 308 VAL A CA 1
ATOM 2459 C C . VAL A 1 308 ? -11.484 -19.188 -4.27 1 96.69 308 VAL A C 1
ATOM 2461 O O . VAL A 1 308 ? -12.656 -19.125 -3.896 1 96.69 308 VAL A O 1
ATOM 2464 N N . GLY A 1 309 ? -10.477 -19.438 -3.418 1 96.44 309 GLY A N 1
ATOM 2465 C CA . GLY A 1 309 ? -10.703 -19.766 -2.02 1 96.44 309 GLY A CA 1
ATOM 2466 C C . GLY A 1 309 ? -10.953 -18.547 -1.152 1 96.44 309 GLY A C 1
ATOM 2467 O O . GLY A 1 309 ? -11.305 -18.672 0.021 1 96.44 309 GLY A O 1
ATOM 2468 N N . LEU A 1 310 ? -10.797 -17.391 -1.683 1 97.31 310 LEU A N 1
ATOM 2469 C CA . LEU A 1 310 ? -11.062 -16.172 -0.936 1 97.31 310 LEU A CA 1
ATOM 2470 C C . LEU A 1 310 ? -12.539 -16.062 -0.583 1 97.31 310 LEU A C 1
ATOM 2472 O O . LEU A 1 310 ? -13.398 -16.422 -1.383 1 97.31 310 LEU A O 1
ATOM 2476 N N . SER A 1 311 ? -12.766 -15.578 0.591 1 95.56 311 SER A N 1
ATOM 2477 C CA . SER A 1 311 ? -14.141 -15.5 1.074 1 95.56 311 SER A CA 1
ATOM 2478 C C . SER A 1 311 ? -14.367 -14.234 1.902 1 95.56 311 SER A C 1
ATOM 2480 O O . SER A 1 311 ? -13.406 -13.578 2.314 1 95.56 311 SER A O 1
ATOM 2482 N N . ALA A 1 312 ? -15.602 -13.836 1.984 1 95.06 312 ALA A N 1
ATOM 2483 C CA . ALA A 1 312 ? -16.047 -12.758 2.863 1 95.06 312 ALA A CA 1
ATOM 2484 C C . ALA A 1 312 ? -17.078 -13.258 3.873 1 95.06 312 ALA A C 1
ATOM 2486 O O . ALA A 1 312 ? -17.844 -14.164 3.578 1 95.06 312 ALA A O 1
ATOM 2487 N N . PRO A 1 313 ? -16.969 -12.703 5.078 1 95.69 313 PRO A N 1
ATOM 2488 C CA . PRO A 1 313 ? -17.969 -13.125 6.074 1 95.69 313 PRO A CA 1
ATOM 2489 C C . PRO A 1 313 ? -19.391 -12.711 5.699 1 95.69 313 PRO A C 1
ATOM 2491 O O . PRO A 1 313 ? -19.578 -11.797 4.898 1 95.69 313 PRO A O 1
ATOM 2494 N N . ARG A 1 314 ? -20.344 -13.406 6.348 1 95.75 314 ARG A N 1
ATOM 2495 C CA . ARG A 1 314 ? -21.75 -13.102 6.102 1 95.75 314 ARG A CA 1
ATOM 2496 C C . ARG A 1 314 ? -22.172 -11.82 6.828 1 95.75 314 ARG A C 1
ATOM 2498 O O . ARG A 1 314 ? -21.734 -11.57 7.949 1 95.75 314 ARG A O 1
ATOM 2505 N N . TRP A 1 315 ? -23.031 -11.031 6.164 1 95.62 315 TRP A N 1
ATOM 2506 C CA . TRP A 1 315 ? -23.547 -9.781 6.719 1 95.62 315 TRP A CA 1
ATOM 2507 C C . TRP A 1 315 ? -24.859 -9.383 6.055 1 95.62 315 TRP A C 1
ATOM 2509 O O . TRP A 1 315 ? -25.266 -9.992 5.066 1 95.62 315 TRP A O 1
ATOM 2519 N N . ARG A 1 316 ? -25.531 -8.445 6.668 1 96.19 316 ARG A N 1
ATOM 2520 C CA . ARG A 1 316 ? -26.828 -8.023 6.156 1 96.19 316 ARG A CA 1
ATOM 2521 C C . ARG A 1 316 ? -26.938 -6.504 6.098 1 96.19 316 ARG A C 1
ATOM 2523 O O . ARG A 1 316 ? -26.25 -5.801 6.852 1 96.19 316 ARG A O 1
ATOM 2530 N N . LEU A 1 317 ? -27.625 -6.035 5.086 1 94.31 317 LEU A N 1
ATOM 2531 C CA . LEU A 1 317 ? -28 -4.629 5.051 1 94.31 317 LEU A CA 1
ATOM 2532 C C . LEU A 1 317 ? -29.109 -4.344 6.059 1 94.31 317 LEU A C 1
ATOM 2534 O O . LEU A 1 317 ? -29.969 -5.199 6.312 1 94.31 317 LEU A O 1
ATOM 2538 N N . PRO A 1 318 ? -29 -3.119 6.555 1 92.38 318 PRO A N 1
ATOM 2539 C CA . PRO A 1 318 ? -30.109 -2.766 7.445 1 92.38 318 PRO A CA 1
ATOM 2540 C C . PRO A 1 318 ? -31.469 -2.928 6.785 1 92.38 318 PRO A C 1
ATOM 2542 O O . PRO A 1 318 ? -31.672 -2.492 5.648 1 92.38 318 PRO A O 1
ATOM 2545 N N . GLY A 1 319 ? -32.438 -3.6 7.457 1 87.75 319 GLY A N 1
ATOM 2546 C CA . GLY A 1 319 ? -33.781 -3.754 6.965 1 87.75 319 GLY A CA 1
ATOM 2547 C C . GLY A 1 319 ? -33.969 -4.992 6.105 1 87.75 319 GLY A C 1
ATOM 2548 O O . GLY A 1 319 ? -35.094 -5.305 5.695 1 87.75 319 GLY A O 1
ATOM 2549 N N . LYS A 1 320 ? -32.906 -5.633 5.754 1 89.5 320 LYS A N 1
ATOM 2550 C CA . LYS A 1 320 ? -33 -6.84 4.941 1 89.5 320 LYS A CA 1
ATOM 2551 C C . LYS A 1 320 ? -32.906 -8.094 5.809 1 89.5 320 LYS A C 1
ATOM 2553 O O . LYS A 1 320 ? -32.188 -8.117 6.801 1 89.5 320 LYS A O 1
ATOM 2558 N N . THR A 1 321 ? -33.625 -9.148 5.438 1 88.69 321 THR A N 1
ATOM 2559 C CA . THR A 1 321 ? -33.656 -10.383 6.211 1 88.69 321 THR A CA 1
ATOM 2560 C C . THR A 1 321 ? -32.656 -11.406 5.652 1 88.69 321 THR A C 1
ATOM 2562 O O . THR A 1 321 ? -32.281 -12.352 6.344 1 88.69 321 THR A O 1
ATOM 2565 N N . MET A 1 322 ? -32.25 -11.211 4.418 1 93.19 322 MET A N 1
ATOM 2566 C CA . MET A 1 322 ? -31.312 -12.148 3.783 1 93.19 322 MET A CA 1
ATOM 2567 C C . MET A 1 322 ? -29.891 -11.625 3.83 1 93.19 322 MET A C 1
ATOM 2569 O O . MET A 1 322 ? -29.672 -10.406 3.822 1 93.19 322 MET A O 1
ATOM 2573 N N . ASP A 1 323 ? -29 -12.547 3.885 1 95 323 ASP A N 1
ATOM 2574 C CA . ASP A 1 323 ? -27.578 -12.195 3.826 1 95 323 ASP A CA 1
ATOM 2575 C C . ASP A 1 323 ? -27.234 -11.562 2.48 1 95 323 ASP A C 1
ATOM 2577 O O . ASP A 1 323 ? -27.812 -11.906 1.454 1 95 323 ASP A O 1
ATOM 2581 N N . HIS A 1 324 ? -26.359 -10.617 2.557 1 95.19 324 HIS A N 1
ATOM 2582 C CA . HIS A 1 324 ? -25.922 -10 1.312 1 95.19 324 HIS A CA 1
ATOM 2583 C C . HIS A 1 324 ? -25.266 -11.023 0.387 1 95.19 324 HIS A C 1
ATOM 2585 O O . HIS A 1 324 ? -24.422 -11.812 0.822 1 95.19 324 HIS A O 1
ATOM 2591 N N . PRO A 1 325 ? -25.547 -11.047 -0.889 1 94.62 325 PRO A N 1
ATOM 2592 C CA . PRO A 1 325 ? -25.172 -12.148 -1.772 1 94.62 325 PRO A CA 1
ATOM 2593 C C . PRO A 1 325 ? -23.766 -11.969 -2.363 1 94.62 325 PRO A C 1
ATOM 2595 O O . PRO A 1 325 ? -23.172 -12.938 -2.838 1 94.62 325 PRO A O 1
ATOM 2598 N N . CYS A 1 326 ? -23.219 -10.789 -2.391 1 95.19 326 CYS A N 1
ATOM 2599 C CA . CYS A 1 326 ? -21.922 -10.57 -3.006 1 95.19 326 CYS A CA 1
ATOM 2600 C C . CYS A 1 326 ? -20.812 -11.188 -2.17 1 95.19 326 CYS A C 1
ATOM 2602 O O . CYS A 1 326 ? -20.719 -10.953 -0.964 1 95.19 326 CYS A O 1
ATOM 2604 N N . THR A 1 327 ? -20.016 -12.086 -2.795 1 95.56 327 THR A N 1
ATOM 2605 C CA . THR A 1 327 ? -18.859 -12.711 -2.166 1 95.56 327 THR A CA 1
ATOM 2606 C C . THR A 1 327 ? -17.625 -12.539 -3.031 1 95.56 327 THR A C 1
ATOM 2608 O O . THR A 1 327 ? -17.719 -12.18 -4.207 1 95.56 327 THR A O 1
ATOM 2611 N N . LEU A 1 328 ? -16.5 -12.75 -2.426 1 97.81 328 LEU A N 1
ATOM 2612 C CA . LEU A 1 328 ? -15.242 -12.664 -3.172 1 97.81 328 LEU A CA 1
ATOM 2613 C C . LEU A 1 328 ? -15.18 -13.742 -4.246 1 97.81 328 LEU A C 1
ATOM 2615 O O . LEU A 1 328 ? -14.758 -13.469 -5.375 1 97.81 328 LEU A O 1
ATOM 2619 N N . SER A 1 329 ? -15.625 -14.93 -3.906 1 95.25 329 SER A N 1
ATOM 2620 C CA . SER A 1 329 ? -15.586 -16.062 -4.824 1 95.25 329 SER A CA 1
ATOM 2621 C C . SER A 1 329 ? -16.453 -15.812 -6.051 1 95.25 329 SER A C 1
ATOM 2623 O O . SER A 1 329 ? -16.031 -16.062 -7.18 1 95.25 329 SER A O 1
ATOM 2625 N N . ASN A 1 330 ? -17.625 -15.219 -5.82 1 95 330 ASN A N 1
ATOM 2626 C CA . ASN A 1 330 ? -18.547 -14.961 -6.926 1 95 330 ASN A CA 1
ATOM 2627 C C . ASN A 1 330 ? -17.984 -13.906 -7.879 1 95 330 ASN A C 1
ATOM 2629 O O . ASN A 1 330 ? -18.234 -13.953 -9.086 1 95 330 ASN A O 1
ATOM 2633 N N . ALA A 1 331 ? -17.266 -13.047 -7.32 1 96.62 331 ALA A N 1
ATOM 2634 C CA . ALA A 1 331 ? -16.719 -11.961 -8.133 1 96.62 331 ALA A CA 1
ATOM 2635 C C . ALA A 1 331 ? -15.492 -12.422 -8.914 1 96.62 331 ALA A C 1
ATOM 2637 O O . ALA A 1 331 ? -15.297 -12.016 -10.062 1 96.62 331 ALA A O 1
ATOM 2638 N N . LEU A 1 332 ? -14.656 -13.305 -8.352 1 97.94 332 LEU A N 1
ATOM 2639 C CA . LEU A 1 332 ? -13.344 -13.602 -8.922 1 97.94 332 LEU A CA 1
ATOM 2640 C C . LEU A 1 332 ? -13.375 -14.898 -9.711 1 97.94 332 LEU A C 1
ATOM 2642 O O . LEU A 1 332 ? -12.664 -15.039 -10.711 1 97.94 332 LEU A O 1
ATOM 2646 N N . SER A 1 333 ? -14.234 -15.922 -9.406 1 97.25 333 SER A N 1
ATOM 2647 C CA . SER A 1 333 ? -14.172 -17.297 -9.906 1 97.25 333 SER A CA 1
ATOM 2648 C C . SER A 1 333 ? -14.484 -17.359 -11.398 1 97.25 333 SER A C 1
ATOM 2650 O O . SER A 1 333 ? -13.844 -18.109 -12.141 1 97.25 333 SER A O 1
ATOM 2652 N N . PRO A 1 334 ? -15.484 -16.562 -11.891 1 96.94 334 PRO A N 1
ATOM 2653 C CA . PRO A 1 334 ? -15.852 -16.703 -13.305 1 96.94 334 PRO A CA 1
ATOM 2654 C C . PRO A 1 334 ? -14.672 -16.438 -14.242 1 96.94 334 PRO A C 1
ATOM 2656 O O . PRO A 1 334 ? -14.398 -17.234 -15.141 1 96.94 334 PRO A O 1
ATOM 2659 N N . HIS A 1 335 ? -13.992 -15.344 -14 1 97.44 335 HIS A N 1
ATOM 2660 C CA . HIS A 1 335 ? -12.875 -15 -14.867 1 97.44 335 HIS A CA 1
ATOM 2661 C C . HIS A 1 335 ? -11.703 -15.953 -14.656 1 97.44 335 HIS A C 1
ATOM 2663 O O . HIS A 1 335 ? -11.023 -16.328 -15.617 1 97.44 335 HIS A O 1
ATOM 2669 N N . VAL A 1 336 ? -11.469 -16.375 -13.414 1 97.75 336 VAL A N 1
ATOM 2670 C CA . VAL A 1 336 ? -10.414 -17.328 -13.117 1 97.75 336 VAL A CA 1
ATOM 2671 C C . VAL A 1 336 ? -10.68 -18.641 -13.852 1 97.75 336 VAL A C 1
ATOM 2673 O O . VAL A 1 336 ? -9.781 -19.203 -14.484 1 97.75 336 VAL A O 1
ATOM 2676 N N . ASN A 1 337 ? -11.938 -19.094 -13.82 1 96.19 337 ASN A N 1
ATOM 2677 C CA . ASN A 1 337 ? -12.32 -20.328 -14.5 1 96.19 337 ASN A CA 1
ATOM 2678 C C . ASN A 1 337 ? -12.188 -20.188 -16.016 1 96.19 337 ASN A C 1
ATOM 2680 O O . ASN A 1 337 ? -11.773 -21.141 -16.688 1 96.19 337 ASN A O 1
ATOM 2684 N N . GLN A 1 338 ? -12.5 -19.047 -16.516 1 96.44 338 GLN A N 1
ATOM 2685 C CA . GLN A 1 338 ? -12.367 -18.797 -17.953 1 96.44 338 GLN A CA 1
ATOM 2686 C C . GLN A 1 338 ? -10.906 -18.906 -18.391 1 96.44 338 GLN A C 1
ATOM 2688 O O . GLN A 1 338 ? -10.609 -19.5 -19.422 1 96.44 338 GLN A O 1
ATOM 2693 N N . ILE A 1 339 ? -9.984 -18.359 -17.609 1 96 339 ILE A N 1
ATOM 2694 C CA . ILE A 1 339 ? -8.555 -18.422 -17.906 1 96 339 ILE A CA 1
ATOM 2695 C C . ILE A 1 339 ? -8.094 -19.875 -17.938 1 96 339 ILE A C 1
ATOM 2697 O O . ILE A 1 339 ? -7.398 -20.297 -18.859 1 96 339 ILE A O 1
ATOM 2701 N N . LEU A 1 340 ? -8.531 -20.656 -16.969 1 94.94 340 LEU A N 1
ATOM 2702 C CA . LEU A 1 340 ? -8.055 -22.031 -16.828 1 94.94 340 LEU A CA 1
ATOM 2703 C C . LEU A 1 340 ? -8.664 -22.938 -17.891 1 94.94 340 LEU A C 1
ATOM 2705 O O . LEU A 1 340 ? -8.039 -23.906 -18.312 1 94.94 340 LEU A O 1
ATOM 2709 N N . GLU A 1 341 ? -9.898 -22.609 -18.328 1 93.88 341 GLU A N 1
ATOM 2710 C CA . GLU A 1 341 ? -10.555 -23.375 -19.391 1 93.88 341 GLU A CA 1
ATOM 2711 C C . GLU A 1 341 ? -9.805 -23.219 -20.719 1 93.88 341 GLU A C 1
ATOM 2713 O O . GLU A 1 341 ? -9.867 -24.109 -21.562 1 93.88 341 GLU A O 1
ATOM 2718 N N . GLN A 1 342 ? -9.102 -22.172 -20.828 1 92.19 342 GLN A N 1
ATOM 2719 C CA . GLN A 1 342 ? -8.398 -21.875 -22.078 1 92.19 342 GLN A CA 1
ATOM 2720 C C . GLN A 1 342 ? -6.996 -22.484 -22.062 1 92.19 342 GLN A C 1
ATOM 2722 O O . GLN A 1 342 ? -6.297 -22.469 -23.078 1 92.19 342 GLN A O 1
ATOM 2727 N N . VAL A 1 343 ? -6.605 -23.062 -20.938 1 93.88 343 VAL A N 1
ATOM 2728 C CA . VAL A 1 343 ? -5.27 -23.641 -20.844 1 93.88 343 VAL A CA 1
ATOM 2729 C C . VAL A 1 343 ? -5.238 -24.984 -21.562 1 93.88 343 VAL A C 1
ATOM 2731 O O . VAL A 1 343 ? -5.898 -25.938 -21.141 1 93.88 343 VAL A O 1
ATOM 2734 N N . LYS A 1 344 ? -4.52 -25.016 -22.625 1 93.5 344 LYS A N 1
ATOM 2735 C CA . LYS A 1 344 ? -4.328 -26.234 -23.406 1 93.5 344 LYS A CA 1
ATOM 2736 C C . LYS A 1 344 ? -2.857 -26.625 -23.453 1 93.5 344 LYS A C 1
ATOM 2738 O O . LYS A 1 344 ? -1.973 -25.797 -23.266 1 93.5 344 LYS A O 1
ATOM 2743 N N . GLY A 1 345 ? -2.65 -27.953 -23.578 1 94.94 345 GLY A N 1
ATOM 2744 C CA . GLY A 1 345 ? -1.285 -28.422 -23.75 1 94.94 345 GLY A CA 1
ATOM 2745 C C . GLY A 1 345 ? -0.663 -27.953 -25.062 1 94.94 345 GLY A C 1
ATOM 2746 O O . GLY A 1 345 ? -1.362 -27.469 -25.938 1 94.94 345 GLY A O 1
ATOM 2747 N N . LEU A 1 346 ? 0.613 -28.078 -25.109 1 96.56 346 LEU A N 1
ATOM 2748 C CA . LEU A 1 346 ? 1.346 -27.703 -26.312 1 96.56 346 LEU A CA 1
ATOM 2749 C C . LEU A 1 346 ? 1.114 -28.719 -27.438 1 96.56 346 LEU A C 1
ATOM 2751 O O . LEU A 1 346 ? 0.713 -29.859 -27.172 1 96.56 346 LEU A O 1
ATOM 2755 N N . GLU A 1 347 ? 1.287 -28.297 -28.672 1 96.94 347 GLU A N 1
ATOM 2756 C CA . GLU A 1 347 ? 1.213 -29.156 -29.844 1 96.94 347 GLU A CA 1
ATOM 2757 C C . GLU A 1 347 ? 2.602 -29.594 -30.281 1 96.94 347 GLU A C 1
ATOM 2759 O O . GLU A 1 347 ? 3.486 -28.766 -30.5 1 96.94 347 GLU A O 1
ATOM 2764 N N . LEU A 1 348 ? 2.734 -30.859 -30.484 1 95.88 348 LEU A N 1
ATOM 2765 C CA . LEU A 1 348 ? 4.023 -31.438 -30.859 1 95.88 348 LEU A CA 1
ATOM 2766 C C . LEU A 1 348 ? 4.504 -30.875 -32.188 1 95.88 348 LEU A C 1
ATOM 2768 O O . LEU A 1 348 ? 5.707 -30.703 -32.406 1 95.88 348 LEU A O 1
ATOM 2772 N N . ALA A 1 349 ? 3.568 -30.531 -33.094 1 94.44 349 ALA A N 1
ATOM 2773 C CA . ALA A 1 349 ? 3.857 -30.031 -34.438 1 94.44 349 ALA A CA 1
ATOM 2774 C C . ALA A 1 349 ? 4.625 -28.703 -34.375 1 94.44 349 ALA A C 1
ATOM 2776 O O . ALA A 1 349 ? 5.27 -28.312 -35.344 1 94.44 349 ALA A O 1
ATOM 2777 N N . ASP A 1 350 ? 4.598 -28.047 -33.312 1 93.75 350 ASP A N 1
ATOM 2778 C CA . ASP A 1 350 ? 5.258 -26.766 -33.156 1 93.75 350 ASP A CA 1
ATOM 2779 C C . ASP A 1 350 ? 6.75 -26.938 -32.875 1 93.75 350 ASP A C 1
ATOM 2781 O O . ASP A 1 350 ? 7.5 -25.953 -32.875 1 93.75 350 ASP A O 1
ATOM 2785 N N . PHE A 1 351 ? 7.094 -28.125 -32.688 1 93.06 351 PHE A N 1
ATOM 2786 C CA . PHE A 1 351 ? 8.477 -28.406 -32.312 1 93.06 351 PHE A CA 1
ATOM 2787 C C . PHE A 1 351 ? 9.094 -29.422 -33.281 1 93.06 351 PHE A C 1
ATOM 2789 O O . PHE A 1 351 ? 8.391 -30.266 -33.812 1 93.06 351 PHE A O 1
ATOM 2796 N N . MET B 1 1 ? -3.697 71.75 24.641 1 44.5 1 MET B N 1
ATOM 2797 C CA . MET B 1 1 ? -4.191 71.188 23.391 1 44.5 1 MET B CA 1
ATOM 2798 C C . MET B 1 1 ? -3.123 71.25 22.312 1 44.5 1 MET B C 1
ATOM 2800 O O . MET B 1 1 ? -2.354 72.188 22.234 1 44.5 1 MET B O 1
ATOM 2804 N N . LYS B 1 2 ? -2.895 70 21.719 1 58.5 2 LYS B N 1
ATOM 2805 C CA . LYS B 1 2 ? -1.837 69.875 20.734 1 58.5 2 LYS B CA 1
ATOM 2806 C C . LYS B 1 2 ? -2.072 70.812 19.547 1 58.5 2 LYS B C 1
ATOM 2808 O O . LYS B 1 2 ? -3.158 70.812 18.969 1 58.5 2 LYS B O 1
ATOM 2813 N N . LYS B 1 3 ? -1.35 71.938 19.359 1 57.44 3 LYS B N 1
ATOM 2814 C CA . LYS B 1 3 ? -1.477 72.938 18.312 1 57.44 3 LYS B CA 1
ATOM 2815 C C . LYS B 1 3 ? -1.313 72.312 16.938 1 57.44 3 LYS B C 1
ATOM 2817 O O . LYS B 1 3 ? -1.991 72.688 15.984 1 57.44 3 LYS B O 1
ATOM 2822 N N . SER B 1 4 ? -0.312 71.375 16.797 1 66.5 4 SER B N 1
ATOM 2823 C CA . SER B 1 4 ? -0.042 70.625 15.547 1 66.5 4 SER B CA 1
ATOM 2824 C C . SER B 1 4 ? 0.148 69.188 15.797 1 66.5 4 SER B C 1
ATOM 2826 O O . SER B 1 4 ? 0.629 68.75 16.859 1 66.5 4 SER B O 1
ATOM 2828 N N . PRO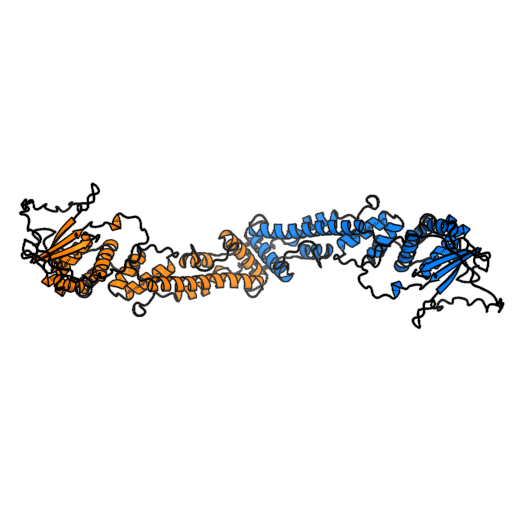 B 1 5 ? -0.452 68.375 14.844 1 68.81 5 PRO B N 1
ATOM 2829 C CA . PRO B 1 5 ? -0.327 66.938 15.008 1 68.81 5 PRO B CA 1
ATOM 2830 C C . PRO B 1 5 ? 1.126 66.5 15.07 1 68.81 5 PRO B C 1
ATOM 2832 O O . PRO B 1 5 ? 1.401 65.375 15.484 1 68.81 5 PRO B O 1
ATOM 2835 N N . PHE B 1 6 ? 1.984 67.438 14.914 1 78.94 6 PHE B N 1
ATOM 2836 C CA . PHE B 1 6 ? 3.375 67 14.82 1 78.94 6 PHE B CA 1
ATOM 2837 C C . PHE B 1 6 ? 4.211 67.625 15.922 1 78.94 6 PHE B C 1
ATOM 2839 O O . PHE B 1 6 ? 5.422 67.438 16 1 78.94 6 PHE B O 1
ATOM 2846 N N . THR B 1 7 ? 3.457 68.375 16.781 1 84.81 7 THR B N 1
ATOM 2847 C CA . THR B 1 7 ? 4.16 69 17.891 1 84.81 7 THR B CA 1
ATOM 2848 C C . THR B 1 7 ? 3.752 68.312 19.219 1 84.81 7 THR B C 1
ATOM 2850 O O . THR B 1 7 ? 2.598 68.438 19.625 1 84.81 7 THR B O 1
ATOM 2853 N N . PHE B 1 8 ? 4.648 67.812 19.891 1 88.5 8 PHE B N 1
ATOM 2854 C CA . PHE B 1 8 ? 4.367 67.062 21.141 1 88.5 8 PHE B CA 1
ATOM 2855 C C . PHE B 1 8 ? 4.82 67.875 22.344 1 88.5 8 PHE B C 1
ATOM 2857 O O . PHE B 1 8 ? 4.32 67.688 23.453 1 88.5 8 PHE B O 1
ATOM 2864 N N . ASP B 1 9 ? 5.789 68.688 22.125 1 86.75 9 ASP B N 1
ATOM 2865 C CA . ASP B 1 9 ? 6.266 69.625 23.109 1 86.75 9 ASP B CA 1
ATOM 2866 C C . ASP B 1 9 ? 6.391 71.062 22.5 1 86.75 9 ASP B C 1
ATOM 2868 O O . ASP B 1 9 ? 7.219 71.25 21.625 1 86.75 9 ASP B O 1
ATOM 2872 N N . PRO B 1 10 ? 5.543 71.938 22.906 1 84 10 PRO B N 1
ATOM 2873 C CA . PRO B 1 10 ? 5.633 73.312 22.375 1 84 10 PRO B CA 1
ATOM 2874 C C . PRO B 1 10 ? 6.992 73.938 22.625 1 84 10 PRO B C 1
ATOM 2876 O O . PRO B 1 10 ? 7.398 74.875 21.891 1 84 10 PRO B O 1
ATOM 2879 N N . ARG B 1 11 ? 7.66 73.562 23.672 1 86.94 11 ARG B N 1
ATOM 2880 C CA . ARG B 1 11 ? 9.008 74.062 23.969 1 86.94 11 ARG B CA 1
ATOM 2881 C C . ARG B 1 11 ? 10.047 73 23.625 1 86.94 11 ARG B C 1
ATOM 2883 O O . ARG B 1 11 ? 11 72.75 24.391 1 86.94 11 ARG B O 1
ATOM 2890 N N . ALA B 1 12 ? 9.859 72.438 22.484 1 88.38 12 ALA B N 1
ATOM 2891 C CA . ALA B 1 12 ? 10.672 71.312 22.062 1 88.38 12 ALA B CA 1
ATOM 2892 C C . ALA B 1 12 ? 12.148 71.688 21.969 1 88.38 12 ALA B C 1
ATOM 2894 O O . ALA B 1 12 ? 12.484 72.812 21.547 1 88.38 12 ALA B O 1
ATOM 2895 N N . ASP B 1 13 ? 12.977 70.75 22.391 1 90.44 13 ASP B N 1
ATOM 2896 C CA . ASP B 1 13 ? 14.414 70.938 22.25 1 90.44 13 ASP B CA 1
ATOM 2897 C C . ASP B 1 13 ? 15.008 69.875 21.297 1 90.44 13 ASP B C 1
ATOM 2899 O O . ASP B 1 13 ? 16.219 69.812 21.141 1 90.44 13 ASP B O 1
ATOM 2903 N N . ALA B 1 14 ? 14.109 69.125 20.719 1 91.19 14 ALA B N 1
ATOM 2904 C CA . ALA B 1 14 ? 14.578 68.125 19.781 1 91.19 14 ALA B CA 1
ATOM 2905 C C . ALA B 1 14 ? 13.609 67.938 18.609 1 91.19 14 ALA B C 1
ATOM 2907 O O . ALA B 1 14 ? 12.414 68.25 18.75 1 91.19 14 ALA B O 1
ATOM 2908 N N . LEU B 1 15 ? 14.18 67.5 17.469 1 91.12 15 LEU B N 1
ATOM 2909 C CA . LEU B 1 15 ? 13.438 67.25 16.25 1 91.12 15 LEU B CA 1
ATOM 2910 C C . LEU B 1 15 ? 13.57 65.75 15.867 1 91.12 15 LEU B C 1
ATOM 2912 O O . LEU B 1 15 ? 14.68 65.25 15.641 1 91.12 15 LEU B O 1
ATOM 2916 N N . PHE B 1 16 ? 12.406 65.062 15.844 1 92.44 16 PHE B N 1
ATOM 2917 C CA . PHE B 1 16 ? 12.383 63.688 15.367 1 92.44 16 PHE B CA 1
ATOM 2918 C C . PHE B 1 16 ? 12.062 63.625 13.875 1 92.44 16 PHE B C 1
ATOM 2920 O O . PHE B 1 16 ? 10.977 64 13.453 1 92.44 16 PHE B O 1
ATOM 2927 N N . ILE B 1 17 ? 13 63.156 13.109 1 91 17 ILE B N 1
ATOM 2928 C CA . ILE B 1 17 ? 12.852 63.156 11.656 1 91 17 ILE B CA 1
ATOM 2929 C C . ILE B 1 17 ? 12.648 61.719 11.172 1 91 17 ILE B C 1
ATOM 2931 O O . ILE B 1 17 ? 13.531 60.875 11.328 1 91 17 ILE B O 1
ATOM 2935 N N . LEU B 1 18 ? 11.484 61.438 10.641 1 92.06 18 LEU B N 1
ATOM 2936 C CA . LEU B 1 18 ? 11.148 60.125 10.086 1 92.06 18 LEU B CA 1
ATOM 2937 C C . LEU B 1 18 ? 11.242 60.156 8.562 1 92.06 18 LEU B C 1
ATOM 2939 O O . LEU B 1 18 ? 10.461 60.844 7.895 1 92.06 18 LEU B O 1
ATOM 2943 N N . GLN B 1 19 ? 12.234 59.344 8.148 1 90.38 19 GLN B N 1
ATOM 2944 C CA . GLN B 1 19 ? 12.43 59.25 6.703 1 90.38 19 GLN B CA 1
ATOM 2945 C C . GLN B 1 19 ? 11.633 58.094 6.121 1 90.38 19 GLN B C 1
ATOM 2947 O O . GLN B 1 19 ? 11.562 57.031 6.723 1 90.38 19 GLN B O 1
ATOM 2952 N N . ASN B 1 20 ? 10.992 58.312 5.031 1 87.81 20 ASN B N 1
ATOM 2953 C CA . ASN B 1 20 ? 10.25 57.281 4.297 1 87.81 20 ASN B CA 1
ATOM 2954 C C . ASN B 1 20 ? 9.273 56.531 5.207 1 87.81 20 ASN B C 1
ATOM 2956 O O . ASN B 1 20 ? 9.32 55.312 5.301 1 87.81 20 ASN B O 1
ATOM 2960 N N . PRO B 1 21 ? 8.391 57.281 5.715 1 88.94 21 PRO B N 1
ATOM 2961 C CA . PRO B 1 21 ? 7.426 56.594 6.598 1 88.94 21 PRO B CA 1
ATOM 2962 C C . PRO B 1 21 ? 6.582 55.562 5.867 1 88.94 21 PRO B C 1
ATOM 2964 O O . PRO B 1 21 ? 6.238 55.75 4.699 1 88.94 21 PRO B O 1
ATOM 2967 N N . ASN B 1 22 ? 6.281 54.375 6.516 1 83.75 22 ASN B N 1
ATOM 2968 C CA . ASN B 1 22 ? 5.344 53.375 6.055 1 83.75 22 ASN B CA 1
ATOM 2969 C C . ASN B 1 22 ? 5.887 52.625 4.844 1 83.75 22 ASN B C 1
ATOM 2971 O O . ASN B 1 22 ? 5.117 52.156 3.996 1 83.75 22 ASN B O 1
ATOM 2975 N N . ALA B 1 23 ? 7.148 52.594 4.664 1 71.62 23 ALA B N 1
ATOM 2976 C CA . ALA B 1 23 ? 7.742 51.938 3.498 1 71.62 23 ALA B CA 1
ATOM 2977 C C . ALA B 1 23 ? 7.434 50.438 3.492 1 71.62 23 ALA B C 1
ATOM 2979 O O . ALA B 1 23 ? 7.32 49.844 2.428 1 71.62 23 ALA B O 1
ATOM 2980 N N . GLN B 1 24 ? 7.398 49.875 4.598 1 60.53 24 GLN B N 1
ATOM 2981 C CA . GLN B 1 24 ? 7.168 48.438 4.656 1 60.53 24 GLN B CA 1
ATOM 2982 C C . GLN B 1 24 ? 5.77 48.062 4.168 1 60.53 24 GLN B C 1
ATOM 2984 O O . GLN B 1 24 ? 5.531 46.969 3.709 1 60.53 24 GLN B O 1
ATOM 2989 N N . LYS B 1 25 ? 4.844 48.875 4.43 1 56.78 25 LYS B N 1
ATOM 2990 C CA . LYS B 1 25 ? 3.5 48.594 3.941 1 56.78 25 LYS B CA 1
ATOM 2991 C C . LYS B 1 25 ? 3.475 48.531 2.416 1 56.78 25 LYS B C 1
ATOM 2993 O O . LYS B 1 25 ? 2.574 47.906 1.835 1 56.78 25 LYS B O 1
ATOM 2998 N N . LEU B 1 26 ? 4.5 49.156 1.772 1 48 26 LEU B N 1
ATOM 2999 C CA . LEU B 1 26 ? 4.496 49.188 0.314 1 48 26 LEU B CA 1
ATOM 3000 C C . LEU B 1 26 ? 5.219 47.969 -0.253 1 48 26 LEU B C 1
ATOM 3002 O O . LEU B 1 26 ? 5.145 47.688 -1.455 1 48 26 LEU B O 1
ATOM 3006 N N . GLN B 1 27 ? 6.352 47.5 0.443 1 44.88 27 GLN B N 1
ATOM 3007 C CA . GLN B 1 27 ? 7.152 46.469 -0.239 1 44.88 27 GLN B CA 1
ATOM 3008 C C . GLN B 1 27 ? 6.547 45.094 -0.057 1 44.88 27 GLN B C 1
ATOM 3010 O O . GLN B 1 27 ? 6.066 44.75 1.027 1 44.88 27 GLN B O 1
ATOM 3015 N N . PRO B 1 28 ? 6.344 44.312 -1.145 1 40.31 28 PRO B N 1
ATOM 3016 C CA . PRO B 1 28 ? 6.078 42.875 -1.019 1 40.31 28 PRO B CA 1
ATOM 3017 C C . PRO B 1 28 ? 7.09 42.156 -0.125 1 40.31 28 PRO B C 1
ATOM 3019 O O . PRO B 1 28 ? 8.234 42.594 -0.016 1 40.31 28 PRO B O 1
ATOM 3022 N N . SER B 1 29 ? 6.766 41.312 0.85 1 38.53 29 SER B N 1
ATOM 3023 C CA . SER B 1 29 ? 7.48 40.625 1.932 1 38.53 29 SER B CA 1
ATOM 3024 C C . SER B 1 29 ? 8.797 40.031 1.438 1 38.53 29 SER B C 1
ATOM 3026 O O . SER B 1 29 ? 8.812 38.938 0.867 1 38.53 29 SER B O 1
ATOM 3028 N N . GLU B 1 30 ? 9.742 40.75 0.791 1 35.84 30 GLU B N 1
ATOM 3029 C CA . GLU B 1 30 ? 10.992 40.031 0.579 1 35.84 30 GLU B CA 1
ATOM 3030 C C . GLU B 1 30 ? 11.711 39.75 1.899 1 35.84 30 GLU B C 1
ATOM 3032 O O . GLU B 1 30 ? 11.641 40.594 2.82 1 35.84 30 GLU B O 1
ATOM 3037 N N . PRO B 1 31 ? 12.266 38.625 2.242 1 34.81 31 PRO B N 1
ATOM 3038 C CA . PRO B 1 31 ? 12.953 38.219 3.473 1 34.81 31 PRO B CA 1
ATOM 3039 C C . PRO B 1 31 ? 14.109 39.156 3.828 1 34.81 31 PRO B C 1
ATOM 3041 O O . PRO B 1 31 ? 14.977 39.406 2.992 1 34.81 31 PRO B O 1
ATOM 3044 N N . GLN B 1 32 ? 13.969 40.156 4.527 1 31.22 32 GLN B N 1
ATOM 3045 C CA . GLN B 1 32 ? 15.016 41.094 4.926 1 31.22 32 GLN B CA 1
ATOM 3046 C C . GLN B 1 32 ? 16.125 40.406 5.688 1 31.22 32 GLN B C 1
ATOM 3048 O O . GLN B 1 32 ? 15.867 39.625 6.621 1 31.22 32 GLN B O 1
ATOM 3053 N N . LEU B 1 33 ? 17.312 40.312 5.082 1 30.22 33 LEU B N 1
ATOM 3054 C CA . LEU B 1 33 ? 18.562 39.875 5.68 1 30.22 33 LEU B CA 1
ATOM 3055 C C . LEU B 1 33 ? 18.875 40.688 6.945 1 30.22 33 LEU B C 1
ATOM 3057 O O . LEU B 1 33 ? 18.484 41.844 7.059 1 30.22 33 LEU B O 1
ATOM 3061 N N . ASP B 1 34 ? 19.297 40.031 7.992 1 29.98 34 ASP B N 1
ATOM 3062 C CA . ASP B 1 34 ? 19.719 40.406 9.344 1 29.98 34 ASP B CA 1
ATOM 3063 C C . ASP B 1 34 ? 20.828 41.469 9.305 1 29.98 34 ASP B C 1
ATOM 3065 O O . ASP B 1 34 ? 21.969 41.156 8.977 1 29.98 34 ASP B O 1
ATOM 3069 N N . SER B 1 35 ? 20.641 42.656 8.688 1 29.05 35 SER B N 1
ATOM 3070 C CA . SER B 1 35 ? 21.75 43.594 8.758 1 29.05 35 SER B CA 1
ATOM 3071 C C . SER B 1 35 ? 22.078 43.938 10.203 1 29.05 35 SER B C 1
ATOM 3073 O O . SER B 1 35 ? 21.219 44.438 10.938 1 29.05 35 SER B O 1
ATOM 3075 N N . GLU B 1 36 ? 22.984 43.281 10.797 1 28.77 36 GLU B N 1
ATOM 3076 C CA . GLU B 1 36 ? 23.609 43.656 12.062 1 28.77 36 GLU B CA 1
ATOM 3077 C C . GLU B 1 36 ? 24.062 45.125 12.055 1 28.77 36 GLU B C 1
ATOM 3079 O O . GLU B 1 36 ? 24.688 45.562 11.102 1 28.77 36 GLU B O 1
ATOM 3084 N N . PRO B 1 37 ? 23.359 45.969 12.664 1 29.69 37 PRO B N 1
ATOM 3085 C CA . PRO B 1 37 ? 23.812 47.344 12.711 1 29.69 37 PRO B CA 1
ATOM 3086 C C . PRO B 1 37 ? 25.297 47.469 13.094 1 29.69 37 PRO B C 1
ATOM 3088 O O . PRO B 1 37 ? 25.703 46.969 14.148 1 29.69 37 PRO B O 1
ATOM 3091 N N . GLU B 1 38 ? 26.234 47.25 12.109 1 26.7 38 GLU B N 1
ATOM 3092 C CA . GLU B 1 38 ? 27.656 47.469 12.352 1 26.7 38 GLU B CA 1
ATOM 3093 C C . GLU B 1 38 ? 27.922 48.844 12.93 1 26.7 38 GLU B C 1
ATOM 3095 O O . GLU B 1 38 ? 27.547 49.875 12.328 1 26.7 38 GLU B O 1
ATOM 3100 N N . TYR B 1 39 ? 28.016 49 14.203 1 24.61 39 TYR B N 1
ATOM 3101 C CA . TYR B 1 39 ? 28.531 50.188 14.883 1 24.61 39 TYR B CA 1
ATOM 3102 C C . TYR B 1 39 ? 29.922 50.562 14.352 1 24.61 39 TYR B C 1
ATOM 3104 O O . TYR B 1 39 ? 30.875 49.781 14.484 1 24.61 39 TYR B O 1
ATOM 3112 N N . ASP B 1 40 ? 30.016 51.094 13.148 1 24.06 40 ASP B N 1
ATOM 3113 C CA . ASP B 1 40 ? 31.266 51.594 12.602 1 24.06 40 ASP B CA 1
ATOM 3114 C C . ASP B 1 40 ? 32 52.438 13.633 1 24.06 40 ASP B C 1
ATOM 3116 O O . ASP B 1 40 ? 31.422 53.312 14.281 1 24.06 40 ASP B O 1
ATOM 3120 N N . ARG B 1 41 ? 33.062 51.938 14.094 1 23.5 41 ARG B N 1
ATOM 3121 C CA . ARG B 1 41 ? 34.125 52.562 14.852 1 23.5 41 ARG B CA 1
ATOM 3122 C C . ARG B 1 41 ? 34.594 53.844 14.172 1 23.5 41 ARG B C 1
ATOM 3124 O O . ARG B 1 41 ? 35.156 53.812 13.078 1 23.5 41 ARG B O 1
ATOM 3131 N N . LEU B 1 42 ? 33.875 55.062 14.305 1 21.61 42 LEU B N 1
ATOM 3132 C CA . LEU B 1 42 ? 34.219 56.406 13.844 1 21.61 42 LEU B CA 1
ATOM 3133 C C . LEU B 1 42 ? 35.656 56.75 14.195 1 21.61 42 LEU B C 1
ATOM 3135 O O . LEU B 1 42 ? 36.031 56.844 15.375 1 21.61 42 LEU B O 1
ATOM 3139 N N . GLY B 1 43 ? 36.562 56.188 13.453 1 19.86 43 GLY B N 1
ATOM 3140 C CA . GLY B 1 43 ? 37.969 56.562 13.578 1 19.86 43 GLY B CA 1
ATOM 3141 C C . GLY B 1 43 ? 38.188 58.062 13.484 1 19.86 43 GLY B C 1
ATOM 3142 O O . GLY B 1 43 ? 37.312 58.781 13.016 1 19.86 43 GLY B O 1
ATOM 3143 N N . SER B 1 44 ? 39.188 58.594 14.102 1 21.12 44 SER B N 1
ATOM 3144 C CA . SER B 1 44 ? 39.75 59.844 14.609 1 21.12 44 SER B CA 1
ATOM 3145 C C . SER B 1 44 ? 40.188 60.75 13.469 1 21.12 44 SER B C 1
ATOM 3147 O O . SER B 1 44 ? 40.906 61.75 13.695 1 21.12 44 SER B O 1
ATOM 3149 N N . ASP B 1 45 ? 39.719 60.438 12.234 1 20.78 45 ASP B N 1
ATOM 3150 C CA . ASP B 1 45 ? 40.656 61.094 11.352 1 20.78 45 ASP B CA 1
ATOM 3151 C C . ASP B 1 45 ? 40.594 62.625 11.547 1 20.78 45 ASP B C 1
ATOM 3153 O O . ASP B 1 45 ? 39.625 63.156 12.062 1 20.78 45 ASP B O 1
ATOM 3157 N N . ASP B 1 46 ? 41.625 63.281 11 1 23.53 46 ASP B N 1
ATOM 3158 C CA . ASP B 1 46 ? 42.375 64.562 11.023 1 23.53 46 ASP B CA 1
ATOM 3159 C C . ASP B 1 46 ? 41.5 65.688 10.5 1 23.53 46 ASP B C 1
ATOM 3161 O O . ASP B 1 46 ? 40.656 65.5 9.633 1 23.53 46 ASP B O 1
ATOM 3165 N N . GLN B 1 47 ? 41.562 66.875 11.109 1 19.84 47 GLN B N 1
ATOM 3166 C CA . GLN B 1 47 ? 40.938 68.188 11.352 1 19.84 47 GLN B CA 1
ATOM 3167 C C . GLN B 1 47 ? 40.969 69.062 10.094 1 19.84 47 GLN B C 1
ATOM 3169 O O . GLN B 1 47 ? 40.812 70.312 10.172 1 19.84 47 GLN B O 1
ATOM 3174 N N . SER B 1 48 ? 41.031 68.5 8.844 1 20.84 48 SER B N 1
ATOM 3175 C CA . SER B 1 48 ? 41.406 69.562 7.973 1 20.84 48 SER B CA 1
ATOM 3176 C C . SER B 1 48 ? 40.312 70.625 7.914 1 20.84 48 SER B C 1
ATOM 3178 O O . SER B 1 48 ? 39.125 70.312 8.094 1 20.84 48 SER B O 1
ATOM 3180 N N . GLU B 1 49 ? 40.625 71.938 8.031 1 20.53 49 GLU B N 1
ATOM 3181 C CA . GLU B 1 49 ? 40.062 73.25 8.312 1 20.53 49 GLU B CA 1
ATOM 3182 C C . GLU B 1 49 ? 39.156 73.75 7.184 1 20.53 49 GLU B C 1
ATOM 3184 O O . GLU B 1 49 ? 39.531 74.562 6.367 1 20.53 49 GLU B O 1
ATOM 3189 N N . ALA B 1 50 ? 38.406 72.812 6.512 1 20.34 50 ALA B N 1
ATOM 3190 C CA . ALA B 1 50 ? 37.938 73.375 5.266 1 20.34 50 ALA B CA 1
ATOM 3191 C C . ALA B 1 50 ? 36.969 74.5 5.543 1 20.34 50 ALA B C 1
ATOM 3193 O O . ALA B 1 50 ? 36.375 74.625 6.617 1 20.34 50 ALA B O 1
ATOM 3194 N N . GLY B 1 51 ? 36.906 75.438 4.621 1 20.48 51 GLY B N 1
ATOM 3195 C CA . GLY B 1 51 ? 36.406 76.812 4.352 1 20.48 51 GLY B CA 1
ATOM 3196 C C . GLY B 1 51 ? 34.906 76.875 4.289 1 20.48 51 GLY B C 1
ATOM 3197 O O . GLY B 1 51 ? 34.25 76 3.639 1 20.48 51 GLY B O 1
ATOM 3198 N N . LEU B 1 52 ? 34.156 77.312 5.379 1 20 52 LEU B N 1
ATOM 3199 C CA . LEU B 1 52 ? 32.781 77.438 5.777 1 20 52 LEU B CA 1
ATOM 3200 C C . LEU B 1 52 ? 31.969 78.25 4.785 1 20 52 LEU B C 1
ATOM 3202 O O . LEU B 1 52 ? 32.188 79.438 4.684 1 20 52 LEU B O 1
ATOM 3206 N N . GLY B 1 53 ? 31.781 77.688 3.514 1 18.09 53 GLY B N 1
ATOM 3207 C CA . GLY B 1 53 ? 31.047 78.5 2.578 1 18.09 53 GLY B CA 1
ATOM 3208 C C . GLY B 1 53 ? 29.672 78.875 3.08 1 18.09 53 GLY B C 1
ATOM 3209 O O . GLY B 1 53 ? 29.141 78.25 3.998 1 18.09 53 GLY B O 1
ATOM 3210 N N . GLU B 1 54 ? 29.109 80.062 2.791 1 20.86 54 GLU B N 1
ATOM 3211 C CA . GLU B 1 54 ? 28.047 81.062 3.117 1 20.86 54 GLU B CA 1
ATOM 3212 C C . GLU B 1 54 ? 26.688 80.5 2.686 1 20.86 54 GLU B C 1
ATOM 3214 O O . GLU B 1 54 ? 25.688 81.25 2.725 1 20.86 54 GLU B O 1
ATOM 3219 N N . THR B 1 55 ? 26.375 79.125 2.859 1 18.91 55 THR B N 1
ATOM 3220 C CA . THR B 1 55 ? 25.172 78.812 2.096 1 18.91 55 THR B CA 1
ATOM 3221 C C . THR B 1 55 ? 23.969 79.562 2.652 1 18.91 55 THR B C 1
ATOM 3223 O O . THR B 1 55 ? 23.828 79.75 3.867 1 18.91 55 THR B O 1
ATOM 3226 N N . THR B 1 56 ? 23.125 80.312 1.934 1 18.38 56 THR B N 1
ATOM 3227 C CA . THR B 1 56 ? 21.938 81.188 1.965 1 18.38 56 THR B CA 1
ATOM 3228 C C . THR B 1 56 ? 20.719 80.375 2.395 1 18.38 56 THR B C 1
ATOM 3230 O O . THR B 1 56 ? 20.312 79.438 1.714 1 18.38 56 THR B O 1
ATOM 3233 N N . LYS B 1 57 ? 20.453 80.25 3.682 1 24.06 57 LYS B N 1
ATOM 3234 C CA . LYS B 1 57 ? 19.406 79.5 4.355 1 24.06 57 LYS B CA 1
ATOM 3235 C C . LYS B 1 57 ? 18.016 80 3.928 1 24.06 57 LYS B C 1
ATOM 3237 O O . LYS B 1 57 ? 17.641 81.125 4.195 1 24.06 57 LYS B O 1
ATOM 3242 N N . THR B 1 58 ? 17.484 79.625 2.699 1 20.58 58 THR B N 1
ATOM 3243 C CA . THR B 1 58 ? 16.141 80 2.299 1 20.58 58 THR B CA 1
ATOM 3244 C C . THR B 1 58 ? 15.117 79.5 3.318 1 20.58 58 THR B C 1
ATOM 3246 O O . THR B 1 58 ? 15.172 78.312 3.736 1 20.58 58 THR B O 1
ATOM 3249 N N . ARG B 1 59 ? 14.414 80.312 4.051 1 21.83 59 ARG B N 1
ATOM 3250 C CA . ARG B 1 59 ? 13.422 80.188 5.121 1 21.83 59 ARG B CA 1
ATOM 3251 C C . ARG B 1 59 ? 12.156 79.5 4.633 1 21.83 59 ARG B C 1
ATOM 3253 O O . ARG B 1 59 ? 11.352 80.125 3.91 1 21.83 59 ARG B O 1
ATOM 3260 N N . ARG B 1 60 ? 12.133 78.188 4.219 1 24.95 60 ARG B N 1
ATOM 3261 C CA . ARG B 1 60 ? 10.859 77.625 3.838 1 24.95 60 ARG B CA 1
ATOM 3262 C C . ARG B 1 60 ? 9.898 77.562 5.027 1 24.95 60 ARG B C 1
ATOM 3264 O O . ARG B 1 60 ? 10.18 76.938 6.031 1 24.95 60 ARG B O 1
ATOM 3271 N N . ASP B 1 61 ? 9.094 78.625 5.328 1 23.14 61 ASP B N 1
ATOM 3272 C CA . ASP B 1 61 ? 8.148 78.938 6.383 1 23.14 61 ASP B CA 1
ATOM 3273 C C . ASP B 1 61 ? 7.047 77.875 6.48 1 23.14 61 ASP B C 1
ATOM 3275 O O . ASP B 1 61 ? 6.352 77.812 7.496 1 23.14 61 ASP B O 1
ATOM 3279 N N . SER B 1 62 ? 6.277 77.5 5.371 1 23.12 62 SER B N 1
ATOM 3280 C CA . SER B 1 62 ? 4.832 77.312 5.488 1 23.12 62 SER B CA 1
ATOM 3281 C C . SER B 1 62 ? 4.473 76.062 6.289 1 23.12 62 SER B C 1
ATOM 3283 O O . SER B 1 62 ? 4.941 75 5.984 1 23.12 62 SER B O 1
ATOM 3285 N N . PRO B 1 63 ? 3.908 76.188 7.527 1 24.19 63 PRO B N 1
ATOM 3286 C CA . PRO B 1 63 ? 3.467 75.125 8.43 1 24.19 63 PRO B CA 1
ATOM 3287 C C . PRO B 1 63 ? 2.336 74.25 7.844 1 24.19 63 PRO B C 1
ATOM 3289 O O . PRO B 1 63 ? 1.299 74.812 7.449 1 24.19 63 PRO B O 1
ATOM 3292 N N . MET B 1 64 ? 2.459 73.25 6.988 1 26.81 64 MET B N 1
ATOM 3293 C CA . MET B 1 64 ? 1.413 72.438 6.391 1 26.81 64 MET B CA 1
ATOM 3294 C C . MET B 1 64 ? 0.562 71.75 7.465 1 26.81 64 MET B C 1
ATOM 3296 O O . MET B 1 64 ? 1.092 71.125 8.367 1 26.81 64 MET B O 1
ATOM 3300 N N . THR B 1 65 ? -0.615 72.25 7.863 1 25.55 65 THR B N 1
ATOM 3301 C CA . THR B 1 65 ? -1.71 71.812 8.711 1 25.55 65 THR B CA 1
ATOM 3302 C C . THR B 1 65 ? -2.148 70.438 8.297 1 25.55 65 THR B C 1
ATOM 3304 O O . THR B 1 65 ? -2.473 70.188 7.133 1 25.55 65 THR B O 1
ATOM 3307 N N . LEU B 1 66 ? -1.686 69.312 8.969 1 29.22 66 LEU B N 1
ATOM 3308 C CA . LEU B 1 66 ? -2.135 68 8.711 1 29.22 66 LEU B CA 1
ATOM 3309 C C . LEU B 1 66 ? -3.625 67.812 8.992 1 29.22 66 LEU B C 1
ATOM 3311 O O . LEU B 1 66 ? -4.051 67.938 10.148 1 29.22 66 LEU B O 1
ATOM 3315 N N . ASP B 1 67 ? -4.586 68.438 8.328 1 29.97 67 ASP B N 1
ATOM 3316 C CA . ASP B 1 67 ? -6.02 68.188 8.414 1 29.97 67 ASP B CA 1
ATOM 3317 C C . ASP B 1 67 ? -6.285 66.688 8.562 1 29.97 67 ASP B C 1
ATOM 3319 O O . ASP B 1 67 ? -5.477 65.812 8.141 1 29.97 67 ASP B O 1
ATOM 3323 N N . ASN B 1 68 ? -7.281 66.188 9.336 1 33.16 68 ASN B N 1
ATOM 3324 C CA . ASN B 1 68 ? -7.82 64.875 9.633 1 33.16 68 ASN B CA 1
ATOM 3325 C C . ASN B 1 68 ? -7.621 63.938 8.461 1 33.16 68 ASN B C 1
ATOM 3327 O O . ASN B 1 68 ? -7.57 62.719 8.648 1 33.16 68 ASN B O 1
ATOM 3331 N N . ASP B 1 69 ? -8.156 64.188 7.242 1 33 69 ASP B N 1
ATOM 3332 C CA . ASP B 1 69 ? -7.953 63.531 5.941 1 33 69 ASP B CA 1
ATOM 3333 C C . ASP B 1 69 ? -6.484 63.594 5.527 1 33 69 ASP B C 1
ATOM 3335 O O . ASP B 1 69 ? -6.168 63.531 4.336 1 33 69 ASP B O 1
ATOM 3339 N N . GLN B 1 70 ? -5.613 64.188 6.262 1 33.94 70 GLN B N 1
ATOM 3340 C CA . GLN B 1 70 ? -4.281 64.5 5.762 1 33.94 70 GLN B CA 1
ATOM 3341 C C . GLN B 1 70 ? -3.453 63.25 5.543 1 33.94 70 GLN B C 1
ATOM 3343 O O . GLN B 1 70 ? -3.186 62.5 6.488 1 33.94 70 GLN B O 1
ATOM 3348 N N . ASP B 1 71 ? -3.633 62.562 4.438 1 38.5 71 ASP B N 1
ATOM 3349 C CA . ASP B 1 71 ? -2.814 61.5 3.879 1 38.5 71 ASP B CA 1
ATOM 3350 C C . ASP B 1 71 ? -1.361 61.625 4.328 1 38.5 71 ASP B C 1
ATOM 3352 O O . ASP B 1 71 ? -0.757 62.688 4.199 1 38.5 71 ASP B O 1
ATOM 3356 N N . TYR B 1 72 ? -1.056 61.062 5.641 1 43.12 72 TYR B N 1
ATOM 3357 C CA . TYR B 1 72 ? 0.399 61.031 5.73 1 43.12 72 TYR B CA 1
ATOM 3358 C C . TYR B 1 72 ? 1.035 61.094 4.348 1 43.12 72 TYR B C 1
ATOM 3360 O O . TYR B 1 72 ? 0.479 60.594 3.375 1 43.12 72 TYR B O 1
ATOM 3368 N N . PRO B 1 73 ? 1.621 62.219 3.977 1 41.62 73 PRO B N 1
ATOM 3369 C CA . PRO B 1 73 ? 2.17 62.312 2.623 1 41.62 73 PRO B CA 1
ATOM 3370 C C . PRO B 1 73 ? 2.535 60.969 2.023 1 41.62 73 PRO B C 1
ATOM 3372 O O . PRO B 1 73 ? 3.355 60.25 2.588 1 41.62 73 PRO B O 1
ATOM 3375 N N . ARG B 1 74 ? 1.435 60.156 1.653 1 40.12 74 ARG B N 1
ATOM 3376 C CA . ARG B 1 74 ? 1.769 59 0.818 1 40.12 74 ARG B CA 1
ATOM 3377 C C . ARG B 1 74 ? 2.75 59.406 -0.282 1 40.12 74 ARG B C 1
ATOM 3379 O O . ARG B 1 74 ? 2.795 60.562 -0.699 1 40.12 74 ARG B O 1
ATOM 3386 N N . LEU B 1 75 ? 3.676 58.5 -0.583 1 42.09 75 LEU B N 1
ATOM 3387 C CA . LEU B 1 75 ? 4.602 58.562 -1.709 1 42.09 75 LEU B CA 1
ATOM 3388 C C . LEU B 1 75 ? 3.875 58.938 -2.996 1 42.09 75 LEU B C 1
ATOM 3390 O O . LEU B 1 75 ? 3.178 58.094 -3.584 1 42.09 75 LEU B O 1
ATOM 3394 N N . HIS B 1 76 ? 3.234 60 -3.033 1 39.53 76 HIS B N 1
ATOM 3395 C CA . HIS B 1 76 ? 2.75 60.062 -4.406 1 39.53 76 HIS B CA 1
ATOM 3396 C C . HIS B 1 76 ? 3.867 59.75 -5.398 1 39.53 76 HIS B C 1
ATOM 3398 O O . HIS B 1 76 ? 3.676 58.969 -6.34 1 39.53 76 HIS B O 1
ATOM 3404 N N . ASP B 1 77 ? 4.922 60.75 -5.707 1 42.22 77 ASP B N 1
ATOM 3405 C CA . ASP B 1 77 ? 5.758 60.75 -6.902 1 42.22 77 ASP B CA 1
ATOM 3406 C C . ASP B 1 77 ? 7.152 60.219 -6.605 1 42.22 77 ASP B C 1
ATOM 3408 O O . ASP B 1 77 ? 8.148 60.75 -7.086 1 42.22 77 ASP B O 1
ATOM 3412 N N . GLY B 1 78 ? 7.477 59.062 -5.988 1 50.66 78 GLY B N 1
ATOM 3413 C CA . GLY B 1 78 ? 8.789 58.469 -5.93 1 50.66 78 GLY B CA 1
ATOM 3414 C C . GLY B 1 78 ? 9.719 59.125 -4.934 1 50.66 78 GLY B C 1
ATOM 3415 O O . GLY B 1 78 ? 10.859 58.688 -4.754 1 50.66 78 GLY B O 1
ATOM 3416 N N . SER B 1 79 ? 9.633 60.406 -4.586 1 55.88 79 SER B N 1
ATOM 3417 C CA . SER B 1 79 ? 10.625 61.125 -3.791 1 55.88 79 SER B CA 1
ATOM 3418 C C . SER B 1 79 ? 10.508 60.75 -2.311 1 55.88 79 SER B C 1
ATOM 3420 O O . SER B 1 79 ? 9.414 60.469 -1.823 1 55.88 79 SER B O 1
ATOM 3422 N N . PRO B 1 80 ? 11.727 60.594 -1.751 1 63.31 80 PRO B N 1
ATOM 3423 C CA . PRO B 1 80 ? 11.75 60.281 -0.317 1 63.31 80 PRO B CA 1
ATOM 3424 C C . PRO B 1 80 ? 10.93 61.281 0.501 1 63.31 80 PRO B C 1
ATOM 3426 O O . PRO B 1 80 ? 11.008 62.5 0.265 1 63.31 80 PRO B O 1
ATOM 3429 N N . THR B 1 81 ? 10.008 60.812 1.197 1 80.25 81 THR B N 1
ATOM 3430 C CA . THR B 1 81 ? 9.172 61.656 2.035 1 80.25 81 THR B CA 1
ATOM 3431 C C . THR B 1 81 ? 9.68 61.688 3.473 1 80.25 81 THR B C 1
ATOM 3433 O O . THR B 1 81 ? 10.359 60.75 3.906 1 80.25 81 THR B O 1
ATOM 3436 N N . GLN B 1 82 ? 9.812 62.844 4.008 1 85.75 82 GLN B N 1
ATOM 3437 C CA . GLN B 1 82 ? 10.234 63 5.398 1 85.75 82 GLN B CA 1
ATOM 3438 C C . GLN B 1 82 ? 9.18 63.719 6.23 1 85.75 82 GLN B C 1
ATOM 3440 O O . GLN B 1 82 ? 8.508 64.625 5.734 1 85.75 82 GLN B O 1
ATOM 3445 N N . VAL B 1 83 ? 9 63.188 7.488 1 87.81 83 VAL B N 1
ATOM 3446 C CA . VAL B 1 83 ? 8.125 63.875 8.453 1 87.81 83 VAL B CA 1
ATOM 3447 C C . VAL B 1 83 ? 8.922 64.25 9.695 1 87.81 83 VAL B C 1
ATOM 3449 O O . VAL B 1 83 ? 9.766 63.469 10.164 1 87.81 83 VAL B O 1
ATOM 3452 N N . GLU B 1 84 ? 8.648 65.5 10.133 1 88.44 84 GLU B N 1
ATOM 3453 C CA . GLU B 1 84 ? 9.375 66 11.297 1 88.44 84 GLU B CA 1
ATOM 3454 C C . GLU B 1 84 ? 8.445 66.188 12.492 1 88.44 84 GLU B C 1
ATOM 3456 O O . GLU B 1 84 ? 7.328 66.688 12.336 1 88.44 84 GLU B O 1
ATOM 3461 N N . PHE B 1 85 ? 8.93 65.75 13.664 1 91.62 85 PHE B N 1
ATOM 3462 C CA . PHE B 1 85 ? 8.172 65.938 14.898 1 91.62 85 PHE B CA 1
ATOM 3463 C C . PHE B 1 85 ? 8.961 66.688 15.93 1 91.62 85 PHE B C 1
ATOM 3465 O O . PHE B 1 85 ? 10.141 66.438 16.172 1 91.62 85 PHE B O 1
ATOM 3472 N N . ARG B 1 86 ? 8.297 67.688 16.484 1 92.44 86 ARG B N 1
ATOM 3473 C CA . ARG B 1 86 ? 8.914 68.438 17.578 1 92.44 86 ARG B CA 1
ATOM 3474 C C . ARG B 1 86 ? 8.672 67.75 18.906 1 92.44 86 ARG B C 1
ATOM 3476 O O . ARG B 1 86 ? 7.523 67.625 19.344 1 92.44 86 ARG B O 1
ATOM 3483 N N . VAL B 1 87 ? 9.812 67.375 19.562 1 94.56 87 VAL B N 1
ATOM 3484 C CA . VAL B 1 87 ? 9.68 66.5 20.734 1 94.56 87 VAL B CA 1
ATOM 3485 C C . VAL B 1 87 ? 10.586 67 21.859 1 94.56 87 VAL B C 1
ATOM 3487 O O . VAL B 1 87 ? 11.414 67.875 21.641 1 94.56 87 VAL B O 1
ATOM 3490 N N . SER B 1 88 ? 10.305 66.438 23.031 1 94.38 88 SER B N 1
ATOM 3491 C CA . SER B 1 88 ? 11.141 66.688 24.203 1 94.38 88 SER B CA 1
ATOM 3492 C C . SER B 1 88 ? 12.242 65.688 24.344 1 94.38 88 SER B C 1
ATOM 3494 O O . SER B 1 88 ? 11.961 64.5 24.5 1 94.38 88 SER B O 1
ATOM 3496 N N . SER B 1 89 ? 13.477 66.125 24.359 1 92.38 89 SER B N 1
ATOM 3497 C CA . SER B 1 89 ? 14.594 65.188 24.531 1 92.38 89 SER B CA 1
ATOM 3498 C C . SER B 1 89 ? 14.547 64.5 25.906 1 92.38 89 SER B C 1
ATOM 3500 O O . SER B 1 89 ? 14.898 63.344 26.047 1 92.38 89 SER B O 1
ATOM 3502 N N . ARG B 1 90 ? 14.047 65.188 26.875 1 93.75 90 ARG B N 1
ATOM 3503 C CA . ARG B 1 90 ? 13.969 64.688 28.219 1 93.75 90 ARG B CA 1
ATOM 3504 C C . ARG B 1 90 ? 12.93 63.531 28.312 1 93.75 90 ARG B C 1
ATOM 3506 O O . ARG B 1 90 ? 13.195 62.5 28.891 1 93.75 90 ARG B O 1
ATOM 3513 N N . HIS B 1 91 ? 11.766 63.781 27.781 1 95.5 91 HIS B N 1
ATOM 3514 C CA . HIS B 1 91 ? 10.727 62.781 27.781 1 95.5 91 HIS B CA 1
ATOM 3515 C C . HIS B 1 91 ? 11.18 61.5 27.047 1 95.5 91 HIS B C 1
ATOM 3517 O O . HIS B 1 91 ? 10.961 60.406 27.516 1 95.5 91 HIS B O 1
ATOM 3523 N N . LEU B 1 92 ? 11.812 61.75 25.906 1 95.31 92 LEU B N 1
ATOM 3524 C CA . LEU B 1 92 ? 12.305 60.594 25.125 1 95.31 92 LEU B CA 1
ATOM 3525 C C . LEU B 1 92 ? 13.352 59.812 25.906 1 95.31 92 LEU B C 1
ATOM 3527 O O . LEU B 1 92 ? 13.289 58.594 25.984 1 95.31 92 LEU B O 1
ATOM 3531 N N . SER B 1 93 ? 14.281 60.531 26.516 1 93.81 93 SER B N 1
ATOM 3532 C CA . SER B 1 93 ? 15.383 59.906 27.234 1 93.81 93 SER B CA 1
ATOM 3533 C C . SER B 1 93 ? 14.891 59.156 28.469 1 93.81 93 SER B C 1
ATOM 3535 O O . SER B 1 93 ? 15.453 58.125 28.828 1 93.81 93 SER B O 1
ATOM 3537 N N . LEU B 1 94 ? 13.875 59.625 29.047 1 94.94 94 LEU B N 1
ATOM 3538 C CA . LEU B 1 94 ? 13.328 58.969 30.234 1 94.94 94 LEU B CA 1
ATOM 3539 C C . LEU B 1 94 ? 12.57 57.719 29.859 1 94.94 94 LEU B C 1
ATOM 3541 O O . LEU B 1 94 ? 12.578 56.719 30.609 1 94.94 94 LEU B O 1
ATOM 3545 N N . ALA B 1 95 ? 11.93 57.781 28.75 1 95.56 95 ALA B N 1
ATOM 3546 C CA . ALA B 1 95 ? 11.031 56.688 28.328 1 95.56 95 ALA B CA 1
ATOM 3547 C C . ALA B 1 95 ? 11.812 55.562 27.656 1 95.56 95 ALA B C 1
ATOM 3549 O O . ALA B 1 95 ? 11.359 54.406 27.641 1 95.56 95 ALA B O 1
ATOM 3550 N N . SER B 1 96 ? 12.984 55.812 27.047 1 96.44 96 SER B N 1
ATOM 3551 C CA . SER B 1 96 ? 13.672 54.875 26.188 1 96.44 96 SER B CA 1
ATOM 3552 C C . SER B 1 96 ? 15.18 54.938 26.375 1 96.44 96 SER B C 1
ATOM 3554 O O . SER B 1 96 ? 15.781 56 26.25 1 96.44 96 SER B O 1
ATOM 3556 N N . PRO B 1 97 ? 15.805 53.812 26.688 1 94.88 97 PRO B N 1
ATOM 3557 C CA . PRO B 1 97 ? 17.266 53.812 26.734 1 94.88 97 PRO B CA 1
ATOM 3558 C C . PRO B 1 97 ? 17.906 54.094 25.391 1 94.88 97 PRO B C 1
ATOM 3560 O O . PRO B 1 97 ? 19 54.656 25.328 1 94.88 97 PRO B O 1
ATOM 3563 N N . VAL B 1 98 ? 17.219 53.688 24.375 1 94.56 98 VAL B N 1
ATOM 3564 C CA . VAL B 1 98 ? 17.734 53.906 23.016 1 94.56 98 VAL B CA 1
ATOM 3565 C C . VAL B 1 98 ? 17.734 55.406 22.703 1 94.56 98 VAL B C 1
ATOM 3567 O O . VAL B 1 98 ? 18.734 55.969 22.234 1 94.56 98 VAL B O 1
ATOM 3570 N N . PHE B 1 99 ? 16.656 56.062 22.984 1 92.81 99 PHE B N 1
ATOM 3571 C CA . PHE B 1 99 ? 16.594 57.5 22.781 1 92.81 99 PHE B CA 1
ATOM 3572 C C . PHE B 1 99 ? 17.625 58.188 23.672 1 92.81 99 PHE B C 1
ATOM 3574 O O . PHE B 1 99 ? 18.266 59.156 23.234 1 92.81 99 PHE B O 1
ATOM 3581 N N . ARG B 1 100 ? 17.719 57.719 24.828 1 92.69 100 ARG B N 1
ATOM 3582 C CA . ARG B 1 100 ? 18.703 58.281 25.734 1 92.69 100 ARG B CA 1
ATOM 3583 C C . ARG B 1 100 ? 20.109 58.188 25.156 1 92.69 100 ARG B C 1
ATOM 3585 O O . ARG B 1 100 ? 20.859 59.156 25.156 1 92.69 100 ARG B O 1
ATOM 3592 N N . ALA B 1 101 ? 20.406 57.094 24.688 1 90.94 101 ALA B N 1
ATOM 3593 C CA . ALA B 1 101 ? 21.734 56.875 24.109 1 90.94 101 ALA B CA 1
ATOM 3594 C C . ALA B 1 101 ? 21.938 57.75 22.875 1 90.94 101 ALA B C 1
ATOM 3596 O O . ALA B 1 101 ? 23.031 58.281 22.656 1 90.94 101 ALA B O 1
ATOM 3597 N N . MET B 1 102 ? 20.906 57.906 22.078 1 88.19 102 MET B N 1
ATOM 3598 C CA . MET B 1 102 ? 20.984 58.719 20.875 1 88.19 102 MET B CA 1
ATOM 3599 C C . MET B 1 102 ? 21.203 60.188 21.219 1 88.19 102 MET B C 1
ATOM 3601 O O . MET B 1 102 ? 21.922 60.875 20.516 1 88.19 102 MET B O 1
ATOM 3605 N N . LEU B 1 103 ? 20.672 60.594 22.297 1 86.69 103 LEU B N 1
ATOM 3606 C CA . LEU B 1 103 ? 20.688 62.031 22.656 1 86.69 103 LEU B CA 1
ATOM 3607 C C . LEU B 1 103 ? 21.891 62.344 23.516 1 86.69 103 LEU B C 1
ATOM 3609 O O . LEU B 1 103 ? 22.359 63.5 23.531 1 86.69 103 LEU B O 1
ATOM 3613 N N . GLU B 1 104 ? 22.391 61.375 24.234 1 81.5 104 GLU B N 1
ATOM 3614 C CA . GLU B 1 104 ? 23.531 61.594 25.109 1 81.5 104 GLU B CA 1
ATOM 3615 C C . GLU B 1 104 ? 24.844 61.281 24.391 1 81.5 104 GLU B C 1
ATOM 3617 O O . GLU B 1 104 ? 25.922 61.688 24.859 1 81.5 104 GLU B O 1
ATOM 3622 N N . SER B 1 105 ? 24.875 60.344 23.5 1 67.38 105 SER B N 1
ATOM 3623 C CA . SER B 1 105 ? 26.125 59.938 22.875 1 67.38 105 SER B CA 1
ATOM 3624 C C . SER B 1 105 ? 26.828 61.156 22.25 1 67.38 105 SER B C 1
ATOM 3626 O O . SER B 1 105 ? 26.188 62.125 21.859 1 67.38 105 SER B O 1
ATOM 3628 N N . LYS B 1 106 ? 27.906 61.656 22.797 1 56.5 106 LYS B N 1
ATOM 3629 C CA . LYS B 1 106 ? 28.844 62.656 22.312 1 56.5 106 LYS B CA 1
ATOM 3630 C C . LYS B 1 106 ? 28.844 62.719 20.797 1 56.5 106 LYS B C 1
ATOM 3632 O O . LYS B 1 106 ? 29.703 63.375 20.188 1 56.5 106 LYS B O 1
ATOM 3637 N N . PHE B 1 107 ? 28.219 61.906 20.141 1 49.28 107 PHE B N 1
ATOM 3638 C CA . PHE B 1 107 ? 28.422 61.969 18.703 1 49.28 107 PHE B CA 1
ATOM 3639 C C . PHE B 1 107 ? 27.594 63.125 18.109 1 49.28 107 PHE B C 1
ATOM 3641 O O . PHE B 1 107 ? 26.734 63.688 18.797 1 49.28 107 PHE B O 1
ATOM 3648 N N . LYS B 1 108 ? 27.641 63.375 16.891 1 49.75 108 LYS B N 1
ATOM 3649 C CA . LYS B 1 108 ? 27.141 64.438 16.047 1 49.75 108 LYS B CA 1
ATOM 3650 C C . LYS B 1 108 ? 25.672 64.75 16.359 1 49.75 108 LYS B C 1
ATOM 3652 O O . LYS B 1 108 ? 25.203 65.875 16.109 1 49.75 108 LYS B O 1
ATOM 3657 N N . GLU B 1 109 ? 24.891 63.719 16.797 1 51.72 109 GLU B N 1
ATOM 3658 C CA . GLU B 1 109 ? 23.453 63.969 16.984 1 51.72 109 GLU B CA 1
ATOM 3659 C C . GLU B 1 109 ? 23.203 64.812 18.234 1 51.72 109 GLU B C 1
ATOM 3661 O O . GLU B 1 109 ? 22.109 65.375 18.406 1 51.72 109 GLU B O 1
ATOM 3666 N N . SER B 1 110 ? 24.344 64.812 19.141 1 56.31 110 SER B N 1
ATOM 3667 C CA . SER B 1 110 ? 24.219 65.5 20.422 1 56.31 110 SER B CA 1
ATOM 3668 C C . SER B 1 110 ? 24.406 67.062 20.25 1 56.31 110 SER B C 1
ATOM 3670 O O . SER B 1 110 ? 24.422 67.75 21.234 1 56.31 110 SER B O 1
ATOM 3672 N N . GLN B 1 111 ? 24.672 67.312 18.969 1 65.81 111 GLN B N 1
ATOM 3673 C CA . GLN B 1 111 ? 24.797 68.812 18.828 1 65.81 111 GLN B CA 1
ATOM 3674 C C . GLN B 1 111 ? 23.547 69.375 18.219 1 65.81 111 GLN B C 1
ATOM 3676 O O . GLN B 1 111 ? 23 68.875 17.25 1 65.81 111 GLN B O 1
ATOM 3681 N N . PRO B 1 112 ? 23.016 70.375 18.922 1 73.19 112 PRO B N 1
ATOM 3682 C CA . PRO B 1 112 ? 21.844 71.062 18.359 1 73.19 112 PRO B CA 1
ATOM 3683 C C . PRO B 1 112 ? 22.078 71.562 16.938 1 73.19 112 PRO B C 1
ATOM 3685 O O . PRO B 1 112 ? 23.203 71.875 16.578 1 73.19 112 PRO B O 1
ATOM 3688 N N . ASN B 1 113 ? 21.172 71.312 16.156 1 76.5 113 ASN B N 1
ATOM 3689 C CA . ASN B 1 113 ? 21.266 71.875 14.812 1 76.5 113 ASN B CA 1
ATOM 3690 C C . ASN B 1 113 ? 21.281 73.438 14.836 1 76.5 113 ASN B C 1
ATOM 3692 O O . ASN B 1 113 ? 21.453 74 15.898 1 76.5 113 ASN B O 1
ATOM 3696 N N . ASP B 1 114 ? 21.219 73.938 13.664 1 76.38 114 ASP B N 1
ATOM 3697 C CA . ASP B 1 114 ? 21.312 75.375 13.523 1 76.38 114 ASP B CA 1
ATOM 3698 C C . ASP B 1 114 ? 20.219 76.125 14.305 1 76.38 114 ASP B C 1
ATOM 3700 O O . ASP B 1 114 ? 20.375 77.25 14.703 1 76.38 114 ASP B O 1
ATOM 3704 N N . GLN B 1 115 ? 19.219 75.375 14.609 1 79.12 115 GLN B N 1
ATOM 3705 C CA . GLN B 1 115 ? 18.078 75.938 15.32 1 79.12 115 GLN B CA 1
ATOM 3706 C C . GLN B 1 115 ? 18.156 75.625 16.812 1 79.12 115 GLN B C 1
ATOM 3708 O O . GLN B 1 115 ? 17.219 75.938 17.562 1 79.12 115 GLN B O 1
ATOM 3713 N N . GLY B 1 116 ? 19.25 74.938 17.219 1 81.31 116 GLY B N 1
ATOM 3714 C CA . GLY B 1 116 ? 19.438 74.625 18.625 1 81.31 116 GLY B CA 1
ATOM 3715 C C . GLY B 1 116 ? 18.688 73.375 19.047 1 81.31 116 GLY B C 1
ATOM 3716 O O . GLY B 1 116 ? 18.469 73.188 20.25 1 81.31 116 GLY B O 1
ATOM 3717 N N . LEU B 1 117 ? 18.172 72.688 18.062 1 87.25 117 LEU B N 1
ATOM 3718 C CA . LEU B 1 117 ? 17.391 71.5 18.344 1 87.25 117 LEU B CA 1
ATOM 3719 C C . LEU B 1 117 ? 18.219 70.25 18.094 1 87.25 117 LEU B C 1
ATOM 3721 O O . LEU B 1 117 ? 18.984 70.188 17.125 1 87.25 117 LEU B O 1
ATOM 3725 N N . TYR B 1 118 ? 18.141 69.25 19.047 1 87.94 118 TYR B N 1
ATOM 3726 C CA . TYR B 1 118 ? 18.688 67.938 18.766 1 87.94 118 TYR B CA 1
ATOM 3727 C C . TYR B 1 118 ? 17.922 67.25 17.656 1 87.94 118 TYR B C 1
ATOM 3729 O O . TYR B 1 118 ? 16.703 67.375 17.547 1 87.94 118 TYR B O 1
ATOM 3737 N N . GLU B 1 119 ? 18.625 66.5 16.859 1 88.19 119 GLU B N 1
ATOM 3738 C CA . GLU B 1 119 ? 17.953 65.75 15.773 1 88.19 119 GLU B CA 1
ATOM 3739 C C . GLU B 1 119 ? 18.031 64.25 15.961 1 88.19 119 GLU B C 1
ATOM 3741 O O . GLU B 1 119 ? 19.125 63.719 16.156 1 88.19 119 GLU B O 1
ATOM 3746 N N . ILE B 1 120 ? 16.922 63.625 16 1 90.12 120 ILE B N 1
ATOM 3747 C CA . ILE B 1 120 ? 16.797 62.188 16.031 1 90.12 120 ILE B CA 1
ATOM 3748 C C . ILE B 1 120 ? 16.281 61.688 14.688 1 90.12 120 ILE B C 1
ATOM 3750 O O . ILE B 1 120 ? 15.211 62.094 14.234 1 90.12 120 ILE B O 1
ATOM 3754 N N . GLN B 1 121 ? 17.016 60.781 14.07 1 90.06 121 GLN B N 1
ATOM 3755 C CA . GLN B 1 121 ? 16.641 60.281 12.75 1 90.06 121 GLN B CA 1
ATOM 3756 C C . GLN B 1 121 ? 16.156 58.844 12.805 1 90.06 121 GLN B C 1
ATOM 3758 O O . GLN B 1 121 ? 16.703 58.031 13.562 1 90.06 121 GLN B O 1
ATOM 3763 N N . ALA B 1 122 ? 15.117 58.562 12.188 1 91.38 122 ALA B N 1
ATOM 3764 C CA . ALA B 1 122 ? 14.586 57.219 12 1 91.38 122 ALA B CA 1
ATOM 3765 C C . ALA B 1 122 ? 14.039 57.031 10.594 1 91.38 122 ALA B C 1
ATOM 3767 O O . ALA B 1 122 ? 13.812 58 9.875 1 91.38 122 ALA B O 1
ATOM 3768 N N . SER B 1 123 ? 13.992 55.75 10.203 1 91.19 123 SER B N 1
ATOM 3769 C CA . SER B 1 123 ? 13.531 55.5 8.844 1 91.19 123 SER B CA 1
ATOM 3770 C C . SER B 1 123 ? 12.516 54.375 8.82 1 91.19 123 SER B C 1
ATOM 3772 O O . SER B 1 123 ? 12.633 53.406 9.578 1 91.19 123 SER B O 1
ATOM 3774 N N . GLU B 1 124 ? 11.445 54.531 8.023 1 90.06 124 GLU B N 1
ATOM 3775 C CA . GLU B 1 124 ? 10.586 53.438 7.531 1 90.06 124 GLU B CA 1
ATOM 3776 C C . GLU B 1 124 ? 9.609 53 8.609 1 90.06 124 GLU B C 1
ATOM 3778 O O . GLU B 1 124 ? 8.938 51.969 8.445 1 90.06 124 GLU B O 1
ATOM 3783 N N . TRP B 1 125 ? 9.586 53.75 9.703 1 92 125 TRP B N 1
ATOM 3784 C CA . TRP B 1 125 ? 8.602 53.406 10.719 1 92 125 TRP B CA 1
ATOM 3785 C C . TRP B 1 125 ? 7.188 53.719 10.234 1 92 125 TRP B C 1
ATOM 3787 O O . TRP B 1 125 ? 7.004 54.562 9.367 1 92 125 TRP B O 1
ATOM 3797 N N . ASP B 1 126 ? 6.234 53 10.781 1 92.5 126 ASP B N 1
ATOM 3798 C CA . ASP B 1 126 ? 4.84 53.406 10.609 1 92.5 126 ASP B CA 1
ATOM 3799 C C . ASP B 1 126 ? 4.547 54.719 11.289 1 92.5 126 ASP B C 1
ATOM 3801 O O . ASP B 1 126 ? 4.719 54.875 12.5 1 92.5 126 ASP B O 1
ATOM 3805 N N . ALA B 1 127 ? 4.09 55.656 10.531 1 92.31 127 ALA B N 1
ATOM 3806 C CA . ALA B 1 127 ? 3.938 57.031 11.031 1 92.31 127 ALA B CA 1
ATOM 3807 C C . ALA B 1 127 ? 2.855 57.094 12.102 1 92.31 127 ALA B C 1
ATOM 3809 O O . ALA B 1 127 ? 3.031 57.75 13.125 1 92.31 127 ALA B O 1
ATOM 3810 N N . GLU B 1 128 ? 1.8 56.469 11.828 1 93.12 128 GLU B N 1
ATOM 3811 C CA . GLU B 1 128 ? 0.704 56.5 12.789 1 93.12 128 GLU B CA 1
ATOM 3812 C C . GLU B 1 128 ? 1.133 55.875 14.125 1 93.12 128 GLU B C 1
ATOM 3814 O O . GLU B 1 128 ? 0.858 56.438 15.188 1 93.12 128 GLU B O 1
ATOM 3819 N N . ALA B 1 129 ? 1.783 54.781 14.086 1 95.69 129 ALA B N 1
ATOM 3820 C CA . ALA B 1 129 ? 2.266 54.094 15.289 1 95.69 129 ALA B CA 1
ATOM 3821 C C . ALA B 1 129 ? 3.248 55 16.062 1 95.69 129 ALA B C 1
ATOM 3823 O O . ALA B 1 129 ? 3.209 55.031 17.281 1 95.69 129 ALA B O 1
ATOM 3824 N N . LEU B 1 130 ? 4.059 55.656 15.312 1 95.75 130 LEU B N 1
ATOM 3825 C CA . LEU B 1 130 ? 5.043 56.531 15.938 1 95.75 130 LEU B CA 1
ATOM 3826 C C . LEU B 1 130 ? 4.359 57.688 16.656 1 95.75 130 LEU B C 1
ATOM 3828 O O . LEU B 1 130 ? 4.734 58.031 17.781 1 95.75 130 LEU B O 1
ATOM 3832 N N . VAL B 1 131 ? 3.408 58.25 15.992 1 94.88 131 VAL B N 1
ATOM 3833 C CA . VAL B 1 131 ? 2.674 59.344 16.578 1 94.88 131 VAL B CA 1
ATOM 3834 C C . VAL B 1 131 ? 2.014 58.906 17.875 1 94.88 131 VAL B C 1
ATOM 3836 O O . VAL B 1 131 ? 2.098 59.594 18.891 1 94.88 131 VAL B O 1
ATOM 3839 N N . ILE B 1 132 ? 1.435 57.812 17.859 1 96.12 132 ILE B N 1
ATOM 3840 C CA . ILE B 1 132 ? 0.772 57.281 19.031 1 96.12 132 ILE B CA 1
ATOM 3841 C C . ILE B 1 132 ? 1.792 57.094 20.156 1 96.12 132 ILE B C 1
ATOM 3843 O O . ILE B 1 132 ? 1.547 57.469 21.297 1 96.12 132 ILE B O 1
ATOM 3847 N N . LEU B 1 133 ? 2.916 56.5 19.844 1 96.88 133 LEU B N 1
ATOM 3848 C CA . LEU B 1 133 ? 3.967 56.281 20.828 1 96.88 133 LEU B CA 1
ATOM 3849 C C . LEU B 1 133 ? 4.457 57.594 21.422 1 96.88 133 LEU B C 1
ATOM 3851 O O . LEU B 1 133 ? 4.605 57.719 22.641 1 96.88 133 LEU B O 1
ATOM 3855 N N . LEU B 1 134 ? 4.676 58.562 20.562 1 96.25 134 LEU B N 1
ATOM 3856 C CA . LEU B 1 134 ? 5.16 59.875 21 1 96.25 134 LEU B CA 1
ATOM 3857 C C . LEU B 1 134 ? 4.117 60.562 21.875 1 96.25 134 LEU B C 1
ATOM 3859 O O . LEU B 1 134 ? 4.465 61.25 22.844 1 96.25 134 LEU B O 1
ATOM 3863 N N . ASP B 1 135 ? 2.883 60.406 21.531 1 95.5 135 ASP B N 1
ATOM 3864 C CA . ASP B 1 135 ? 1.814 60.938 22.359 1 95.5 135 ASP B CA 1
ATOM 3865 C C . ASP B 1 135 ? 1.869 60.375 23.766 1 95.5 135 ASP B C 1
ATOM 3867 O O . ASP B 1 135 ? 1.742 61.094 24.75 1 95.5 135 ASP B O 1
ATOM 3871 N N . ILE B 1 136 ? 2.082 59.125 23.875 1 96.31 136 ILE B N 1
ATOM 3872 C CA . ILE B 1 136 ? 2.125 58.438 25.156 1 96.31 136 ILE B CA 1
ATOM 3873 C C . ILE B 1 136 ? 3.354 58.875 25.938 1 96.31 136 ILE B C 1
ATOM 3875 O O . ILE B 1 136 ? 3.254 59.219 27.125 1 96.31 136 ILE B O 1
ATOM 3879 N N . ILE B 1 137 ? 4.469 58.969 25.312 1 96.31 137 ILE B N 1
ATOM 3880 C CA . ILE B 1 137 ? 5.727 59.344 25.938 1 96.31 137 ILE B CA 1
ATOM 3881 C C . ILE B 1 137 ? 5.609 60.781 26.484 1 96.31 137 ILE B C 1
ATOM 3883 O O . ILE B 1 137 ? 6.129 61.062 27.562 1 96.31 137 ILE B O 1
ATOM 3887 N N . HIS B 1 138 ? 4.883 61.625 25.75 1 95.69 138 HIS B N 1
ATOM 3888 C CA . HIS B 1 138 ? 4.789 63.031 26.125 1 95.69 138 HIS B CA 1
ATOM 3889 C C . HIS B 1 138 ? 3.551 63.281 26.984 1 95.69 138 HIS B C 1
ATOM 3891 O O . HIS B 1 138 ? 3.23 64.438 27.297 1 95.69 138 HIS B O 1
ATOM 3897 N N . GLY B 1 139 ? 2.76 62.281 27.281 1 92.31 139 GLY B N 1
ATOM 3898 C CA . GLY B 1 139 ? 1.621 62.406 28.188 1 92.31 139 GLY B CA 1
ATOM 3899 C C . GLY B 1 139 ? 0.401 63 27.516 1 92.31 139 GLY B C 1
ATOM 3900 O O . GLY B 1 139 ? -0.473 63.531 28.203 1 92.31 139 GLY B O 1
ATOM 3901 N N . GLN B 1 140 ? 0.367 62.969 26.234 1 90.88 140 GLN B N 1
ATOM 3902 C CA . GLN B 1 140 ? -0.788 63.469 25.5 1 90.88 140 GLN B CA 1
ATOM 3903 C C . GLN B 1 140 ? -1.862 62.406 25.359 1 90.88 140 GLN B C 1
ATOM 3905 O O . GLN B 1 140 ? -2.215 62 24.25 1 90.88 140 GLN B O 1
ATOM 3910 N N . HIS B 1 141 ? -2.482 62.094 26.406 1 89.12 141 HIS B N 1
ATOM 3911 C CA . HIS B 1 141 ? -3.367 60.938 26.469 1 89.12 141 HIS B CA 1
ATOM 3912 C C . HIS B 1 141 ? -4.688 61.219 25.766 1 89.12 141 HIS B C 1
ATOM 3914 O O . HIS B 1 141 ? -5.355 60.281 25.312 1 89.12 141 HIS B O 1
ATOM 3920 N N . ARG B 1 142 ? -5.066 62.438 25.641 1 90.69 142 ARG B N 1
ATOM 3921 C CA . ARG B 1 142 ? -6.305 62.781 24.938 1 90.69 142 ARG B CA 1
ATOM 3922 C C . ARG B 1 142 ? -6.199 62.469 23.453 1 90.69 142 ARG B C 1
ATOM 3924 O O . ARG B 1 142 ? -7.211 62.219 22.797 1 90.69 142 ARG B O 1
ATOM 3931 N N . ASP B 1 143 ? -5.012 62.438 23.047 1 90.19 143 ASP B N 1
ATOM 3932 C CA . ASP B 1 143 ? -4.789 62.188 21.609 1 90.19 143 ASP B CA 1
ATOM 3933 C C . ASP B 1 143 ? -4.48 60.719 21.328 1 90.19 143 ASP B C 1
ATOM 3935 O O . ASP B 1 143 ? -4.328 60.344 20.172 1 90.19 143 ASP B O 1
ATOM 3939 N N . VAL B 1 144 ? -4.398 59.969 22.359 1 92.94 144 VAL B N 1
ATOM 3940 C CA . VAL B 1 144 ? -4.203 58.531 22.203 1 92.94 144 VAL B CA 1
ATOM 3941 C C . VAL B 1 144 ? -5.543 57.844 21.938 1 92.94 144 VAL B C 1
ATOM 3943 O O . VAL B 1 144 ? -6.52 58.094 22.656 1 92.94 144 VAL B O 1
ATOM 3946 N N . PRO B 1 145 ? -5.594 57.094 20.891 1 94.44 145 PRO B N 1
ATOM 3947 C CA . PRO B 1 145 ? -6.871 56.469 20.562 1 94.44 145 PRO B CA 1
ATOM 3948 C C . PRO B 1 145 ? -7.363 55.562 21.688 1 94.44 145 PRO B C 1
ATOM 3950 O O . PRO B 1 145 ? -6.566 54.844 22.297 1 94.44 145 PRO B O 1
ATOM 3953 N N . LYS B 1 146 ? -8.664 55.469 21.891 1 92.12 146 LYS B N 1
ATOM 3954 C CA . LYS B 1 146 ? -9.266 54.625 22.906 1 92.12 146 LYS B CA 1
ATOM 3955 C C . LYS B 1 146 ? -9.305 53.156 22.438 1 92.12 146 LYS B C 1
ATOM 3957 O O . LYS B 1 146 ? -9.242 52.25 23.25 1 92.12 146 LYS B O 1
ATOM 3962 N N . HIS B 1 147 ? -9.492 53.062 21.141 1 93.06 147 HIS B N 1
ATOM 3963 C CA . HIS B 1 147 ? -9.461 51.75 20.516 1 93.06 147 HIS B CA 1
ATOM 3964 C C . HIS B 1 147 ? -8.359 51.656 19.469 1 93.06 147 HIS B C 1
ATOM 3966 O O . HIS B 1 147 ? -8.086 52.656 18.766 1 93.06 147 HIS B O 1
ATOM 3972 N N . ILE B 1 148 ? -7.777 50.469 19.484 1 93.88 148 ILE B N 1
ATOM 3973 C CA . ILE B 1 148 ? -6.684 50.312 18.547 1 93.88 148 ILE B CA 1
ATOM 3974 C C . ILE B 1 148 ? -6.824 48.969 17.812 1 93.88 148 ILE B C 1
ATOM 3976 O O . ILE B 1 148 ? -7.238 47.969 18.422 1 93.88 148 ILE B O 1
ATOM 3980 N N . SER B 1 149 ? -6.555 48.969 16.531 1 92.69 149 SER B N 1
ATOM 3981 C CA . SER B 1 149 ? -6.582 47.719 15.781 1 92.69 149 SER B CA 1
ATOM 3982 C C . SER B 1 149 ? -5.355 46.875 16.078 1 92.69 149 SER B C 1
ATOM 3984 O O . SER B 1 149 ? -4.328 47.375 16.531 1 92.69 149 SER B O 1
ATOM 3986 N N . ALA B 1 150 ? -5.52 45.594 15.828 1 92.62 150 ALA B N 1
ATOM 3987 C CA . ALA B 1 150 ? -4.391 44.688 16.016 1 92.62 150 ALA B CA 1
ATOM 3988 C C . ALA B 1 150 ? -3.219 45.094 15.125 1 92.62 150 ALA B C 1
ATOM 3990 O O . ALA B 1 150 ? -2.059 44.969 15.523 1 92.62 150 ALA B O 1
ATOM 3991 N N . GLU B 1 151 ? -3.496 45.5 13.938 1 92.56 151 GLU B N 1
ATOM 3992 C CA . GLU B 1 151 ? -2.469 45.938 12.984 1 92.56 151 GLU B CA 1
ATOM 3993 C C . GLU B 1 151 ? -1.668 47.125 13.516 1 92.56 151 GLU B C 1
ATOM 3995 O O . GLU B 1 151 ? -0.436 47.094 13.516 1 92.56 151 GLU B O 1
ATOM 4000 N N . THR B 1 152 ? -2.357 48.094 13.938 1 94.69 152 THR B N 1
ATOM 4001 C CA . THR B 1 152 ? -1.695 49.281 14.461 1 94.69 152 THR B CA 1
ATOM 4002 C C . THR B 1 152 ? -0.936 48.938 15.742 1 94.69 152 THR B C 1
ATOM 4004 O O . THR B 1 152 ? 0.186 49.406 15.945 1 94.69 152 THR B O 1
ATOM 4007 N N . LEU B 1 153 ? -1.612 48.219 16.531 1 95.88 153 LEU B N 1
ATOM 4008 C CA . LEU B 1 153 ? -0.969 47.812 17.797 1 95.88 153 LEU B CA 1
ATOM 4009 C C . LEU B 1 153 ? 0.324 47.062 17.531 1 95.88 153 LEU B C 1
ATOM 4011 O O . LEU B 1 153 ? 1.31 47.219 18.25 1 95.88 153 LEU B O 1
ATOM 4015 N N . ALA B 1 154 ? 0.318 46.219 16.531 1 95.31 154 ALA B N 1
ATOM 4016 C CA . ALA B 1 154 ? 1.532 45.5 16.156 1 95.31 154 ALA B CA 1
ATOM 4017 C C . ALA B 1 154 ? 2.639 46.469 15.734 1 95.31 154 ALA B C 1
ATOM 4019 O O . ALA B 1 154 ? 3.805 46.281 16.094 1 95.31 154 ALA B O 1
ATOM 4020 N N . GLN B 1 155 ? 2.271 47.438 15.023 1 95.38 155 GLN B N 1
ATOM 4021 C CA . GLN B 1 155 ? 3.248 48.438 14.609 1 95.38 155 GLN B CA 1
ATOM 4022 C C . GLN B 1 155 ? 3.793 49.219 15.812 1 95.38 155 GLN B C 1
ATOM 4024 O O . GLN B 1 155 ? 4.988 49.5 15.875 1 95.38 155 GLN B O 1
ATOM 4029 N N . VAL B 1 156 ? 2.951 49.5 16.703 1 97.06 156 VAL B N 1
ATOM 4030 C CA . VAL B 1 156 ? 3.385 50.156 17.938 1 97.06 156 VAL B CA 1
ATOM 4031 C C . VAL B 1 156 ? 4.34 49.219 18.688 1 97.06 156 VAL B C 1
ATOM 4033 O O . VAL B 1 156 ? 5.367 49.656 19.203 1 97.06 156 VAL B O 1
ATOM 4036 N N . ALA B 1 157 ? 3.975 47.969 18.719 1 96.94 157 ALA B N 1
ATOM 4037 C CA . ALA B 1 157 ? 4.797 46.969 19.406 1 96.94 157 ALA B CA 1
ATOM 4038 C C . ALA B 1 157 ? 6.199 46.906 18.797 1 96.94 157 ALA B C 1
ATOM 4040 O O . ALA B 1 157 ? 7.188 46.75 19.516 1 96.94 157 ALA B O 1
ATOM 4041 N N . ILE B 1 158 ? 6.309 47 17.516 1 96.12 158 ILE B N 1
ATOM 4042 C CA . ILE B 1 158 ? 7.605 47.031 16.844 1 96.12 158 ILE B CA 1
ATOM 4043 C C . ILE B 1 158 ? 8.453 48.188 17.375 1 96.12 158 ILE B C 1
ATOM 4045 O O . ILE B 1 158 ? 9.625 48 17.719 1 96.12 158 ILE B O 1
ATOM 4049 N N . LEU B 1 159 ? 7.91 49.281 17.484 1 97.12 159 LEU B N 1
ATOM 4050 C CA . LEU B 1 159 ? 8.609 50.469 17.969 1 97.12 159 LEU B CA 1
ATOM 4051 C C . LEU B 1 159 ? 9 50.312 19.438 1 97.12 159 LEU B C 1
ATOM 4053 O O . LEU B 1 159 ? 10.117 50.656 19.828 1 97.12 159 LEU B O 1
ATOM 4057 N N . VAL B 1 160 ? 8.086 49.844 20.156 1 97.44 160 VAL B N 1
ATOM 4058 C CA . VAL B 1 160 ? 8.328 49.656 21.594 1 97.44 160 VAL B CA 1
ATOM 4059 C C . VAL B 1 160 ? 9.492 48.688 21.797 1 97.44 160 VAL B C 1
ATOM 4061 O O . VAL B 1 160 ? 10.359 48.938 22.641 1 97.44 160 VAL B O 1
ATOM 4064 N N . ASP B 1 161 ? 9.453 47.656 21.062 1 96.12 161 ASP B N 1
ATOM 4065 C CA . ASP B 1 161 ? 10.523 46.656 21.172 1 96.12 161 ASP B CA 1
ATOM 4066 C C . ASP B 1 161 ? 11.859 47.25 20.719 1 96.12 161 ASP B C 1
ATOM 4068 O O . ASP B 1 161 ? 12.891 47.031 21.359 1 96.12 161 ASP B O 1
ATOM 4072 N N . TYR B 1 162 ? 11.82 48.031 19.703 1 95.38 162 TYR B N 1
ATOM 4073 C CA . TYR B 1 162 ? 13.031 48.625 19.156 1 95.38 162 TYR B CA 1
ATOM 4074 C C . TYR B 1 162 ? 13.602 49.656 20.109 1 95.38 162 TYR B C 1
ATOM 4076 O O . TYR B 1 162 ? 14.805 49.656 20.391 1 95.38 162 TYR B O 1
ATOM 4084 N N . TYR B 1 163 ? 12.773 50.5 20.641 1 96.75 163 TYR B N 1
ATOM 4085 C CA . TYR B 1 163 ? 13.242 51.625 21.453 1 96.75 163 TYR B CA 1
ATOM 4086 C C . TYR B 1 163 ? 13.266 51.25 22.922 1 96.75 163 TYR B C 1
ATOM 4088 O O . TYR B 1 163 ? 13.742 52.031 23.766 1 96.75 163 TYR B O 1
ATOM 4096 N N . GLY B 1 164 ? 12.672 50.125 23.266 1 96.25 164 GLY B N 1
ATOM 4097 C CA . GLY B 1 164 ? 12.727 49.656 24.641 1 96.25 164 GLY B CA 1
ATOM 4098 C C . GLY B 1 164 ? 11.836 50.438 25.578 1 96.25 164 GLY B C 1
ATOM 4099 O O . GLY B 1 164 ? 12.211 50.719 26.719 1 96.25 164 GLY B O 1
ATOM 4100 N N . CYS B 1 165 ? 10.781 51 25.109 1 95.88 165 CYS B N 1
ATOM 4101 C CA . CYS B 1 165 ? 9.898 51.812 25.922 1 95.88 165 CYS B CA 1
ATOM 4102 C C . CYS B 1 165 ? 8.727 51 26.469 1 95.88 165 CYS B C 1
ATOM 4104 O O . CYS B 1 165 ? 7.586 51.469 26.453 1 95.88 165 CYS B O 1
ATOM 4106 N N . HIS B 1 166 ? 8.938 49.812 26.984 1 95.94 166 HIS B N 1
ATOM 4107 C CA . HIS B 1 166 ? 7.922 48.875 27.453 1 95.94 166 HIS B CA 1
ATOM 4108 C C . HIS B 1 166 ? 7.191 49.438 28.688 1 95.94 166 HIS B C 1
ATOM 4110 O O . HIS B 1 166 ? 5.965 49.344 28.766 1 95.94 166 HIS B O 1
ATOM 4116 N N . GLU B 1 167 ? 7.914 50.031 29.547 1 94.75 167 GLU B N 1
ATOM 4117 C CA . GLU B 1 167 ? 7.363 50.438 30.844 1 94.75 167 GLU B CA 1
ATOM 4118 C C . GLU B 1 167 ? 6.266 51.5 30.656 1 94.75 167 GLU B C 1
ATOM 4120 O O . GLU B 1 167 ? 5.191 51.375 31.25 1 94.75 167 GLU B O 1
ATOM 4125 N N . ILE B 1 168 ? 6.527 52.5 29.828 1 95.44 168 ILE B N 1
ATOM 4126 C CA . ILE B 1 168 ? 5.59 53.594 29.672 1 95.44 168 ILE B CA 1
ATOM 4127 C C . ILE B 1 168 ? 4.336 53.125 28.938 1 95.44 168 ILE B C 1
ATOM 4129 O O . ILE B 1 168 ? 3.293 53.781 28.984 1 95.44 168 ILE B O 1
ATOM 4133 N N . MET B 1 169 ? 4.438 52 28.312 1 95.69 169 MET B N 1
ATOM 4134 C CA . MET B 1 169 ? 3.346 51.469 27.5 1 95.69 169 MET B CA 1
ATOM 4135 C C . MET B 1 169 ? 2.441 50.562 28.328 1 95.69 169 MET B C 1
ATOM 4137 O O . MET B 1 169 ? 1.331 50.219 27.906 1 95.69 169 MET B O 1
ATOM 4141 N N . GLU B 1 170 ? 2.811 50.125 29.438 1 94.44 170 GLU B N 1
ATOM 4142 C CA . GLU B 1 170 ? 2.172 49.031 30.203 1 94.44 170 GLU B CA 1
ATOM 4143 C C . GLU B 1 170 ? 0.712 49.375 30.5 1 94.44 170 GLU B C 1
ATOM 4145 O O . GLU B 1 170 ? -0.18 48.562 30.234 1 94.44 170 GLU B O 1
ATOM 4150 N N . LEU B 1 171 ? 0.488 50.594 31.047 1 93.38 171 LEU B N 1
ATOM 4151 C CA . LEU B 1 171 ? -0.86 50.969 31.453 1 93.38 171 LEU B CA 1
ATOM 4152 C C . LEU B 1 171 ? -1.769 51.156 30.25 1 93.38 171 LEU B C 1
ATOM 4154 O O . LEU B 1 171 ? -2.92 50.719 30.25 1 93.38 171 LEU B O 1
ATOM 4158 N N . VAL B 1 172 ? -1.254 51.781 29.25 1 95.19 172 VAL B N 1
ATOM 4159 C CA . VAL B 1 172 ? -2.049 52.062 28.047 1 95.19 172 VAL B CA 1
ATOM 4160 C C . VAL B 1 17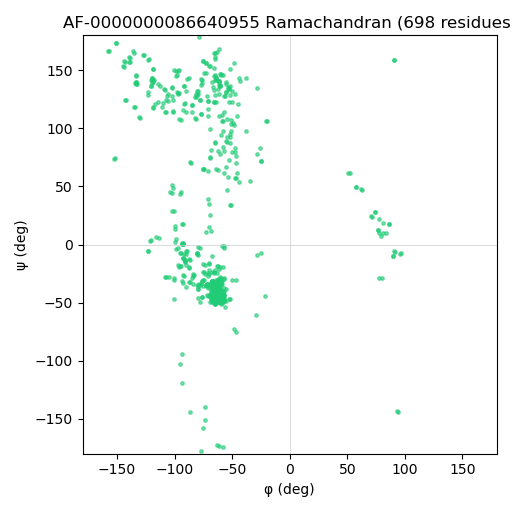2 ? -2.383 50.719 27.359 1 95.19 172 VAL B C 1
ATOM 4162 O O . VAL B 1 172 ? -3.516 50.531 26.922 1 95.19 172 VAL B O 1
ATOM 4165 N N . PHE B 1 173 ? -1.412 49.875 27.312 1 95.19 173 PHE B N 1
ATOM 4166 C CA . PHE B 1 173 ? -1.621 48.562 26.703 1 95.19 173 PHE B CA 1
ATOM 4167 C C . PHE B 1 173 ? -2.711 47.781 27.453 1 95.19 173 PHE B C 1
ATOM 4169 O O . PHE B 1 173 ? -3.6 47.188 26.828 1 95.19 173 PHE B O 1
ATOM 4176 N N . THR B 1 174 ? -2.637 47.75 28.719 1 93.38 174 THR B N 1
ATOM 4177 C CA . THR B 1 174 ? -3.631 47.062 29.547 1 93.38 174 THR B CA 1
ATOM 4178 C C . THR B 1 174 ? -5.023 47.625 29.281 1 93.38 174 THR B C 1
ATOM 4180 O O . THR B 1 174 ? -5.992 46.875 29.172 1 93.38 174 THR B O 1
ATOM 4183 N N . ALA B 1 175 ? -5.086 48.938 29.156 1 93.25 175 ALA B N 1
ATOM 4184 C CA . ALA B 1 175 ? -6.367 49.594 28.875 1 93.25 175 ALA B CA 1
ATOM 4185 C C . ALA B 1 175 ? -6.906 49.156 27.5 1 93.25 175 ALA B C 1
ATOM 4187 O O . ALA B 1 175 ? -8.086 48.844 27.375 1 93.25 175 ALA B O 1
ATOM 4188 N N . TRP B 1 176 ? -6.039 49.125 26.516 1 94.62 176 TRP B N 1
ATOM 4189 C CA . TRP B 1 176 ? -6.434 48.719 25.172 1 94.62 176 TRP B CA 1
ATOM 4190 C C . TRP B 1 176 ? -6.961 47.312 25.156 1 94.62 176 TRP B C 1
ATOM 4192 O O . TRP B 1 176 ? -8.023 47.031 24.594 1 94.62 176 TRP B O 1
ATOM 4202 N N . VAL B 1 177 ? -6.312 46.344 25.812 1 92.5 177 VAL B N 1
ATOM 4203 C CA . VAL B 1 177 ? -6.637 44.938 25.781 1 92.5 177 VAL B CA 1
ATOM 4204 C C . VAL B 1 177 ? -7.914 44.688 26.578 1 92.5 177 VAL B C 1
ATOM 4206 O O . VAL B 1 177 ? -8.727 43.812 26.203 1 92.5 177 VAL B O 1
ATOM 4209 N N . SER B 1 178 ? -8.109 45.406 27.656 1 90.31 178 SER B N 1
ATOM 4210 C CA . SER B 1 178 ? -9.289 45.25 28.484 1 90.31 178 SER B CA 1
ATOM 4211 C C . SER B 1 178 ? -10.562 45.594 27.734 1 90.31 178 SER B C 1
ATOM 4213 O O . SER B 1 178 ? -11.641 45.094 28.062 1 90.31 178 SER B O 1
ATOM 4215 N N . LEU B 1 179 ? -10.453 46.406 26.719 1 90.5 179 LEU B N 1
ATOM 4216 C CA . LEU B 1 179 ? -11.617 46.844 25.953 1 90.5 179 LEU B CA 1
ATOM 4217 C C . LEU B 1 179 ? -11.898 45.906 24.781 1 90.5 179 LEU B C 1
ATOM 4219 O O . LEU B 1 179 ? -12.938 46.031 24.141 1 90.5 179 LEU B O 1
ATOM 4223 N N . MET B 1 180 ? -11.039 45 24.516 1 89.25 180 MET B N 1
ATOM 4224 C CA . MET B 1 180 ? -11.148 44.156 23.328 1 89.25 180 MET B CA 1
ATOM 4225 C C . MET B 1 180 ? -12.016 42.938 23.594 1 89.25 180 MET B C 1
ATOM 4227 O O . MET B 1 180 ? -12.484 42.25 22.672 1 89.25 180 MET B O 1
ATOM 4231 N N . GLY B 1 181 ? -12.344 42.625 24.844 1 85.56 181 GLY B N 1
ATOM 4232 C CA . GLY B 1 181 ? -13.156 41.438 25.141 1 85.56 181 GLY B CA 1
ATOM 4233 C C . GLY B 1 181 ? -12.328 40.219 25.453 1 85.56 181 GLY B C 1
ATOM 4234 O O . GLY B 1 181 ? -11.258 40.312 26.062 1 85.56 181 GLY B O 1
ATOM 4235 N N . SER B 1 182 ? -12.844 39.031 24.984 1 87.38 182 SER B N 1
ATOM 4236 C CA . SER B 1 182 ? -12.188 37.781 25.312 1 87.38 182 SER B CA 1
ATOM 4237 C C . SER B 1 182 ? -10.992 37.531 24.406 1 87.38 182 SER B C 1
ATOM 4239 O O . SER B 1 182 ? -11.109 37.625 23.172 1 87.38 182 SER B O 1
ATOM 4241 N N . PRO B 1 183 ? -9.906 37.188 24.953 1 87.12 183 PRO B N 1
ATOM 4242 C CA . PRO B 1 183 ? -8.703 36.906 24.172 1 87.12 183 PRO B CA 1
ATOM 4243 C C . PRO B 1 183 ? -8.922 35.844 23.109 1 87.12 183 PRO B C 1
ATOM 4245 O O . PRO B 1 183 ? -8.414 35.938 21.984 1 87.12 183 PRO B O 1
ATOM 4248 N N . ASP B 1 184 ? -9.68 34.875 23.453 1 86.62 184 ASP B N 1
ATOM 4249 C CA . ASP B 1 184 ? -9.914 33.781 22.516 1 86.62 184 ASP B CA 1
ATOM 4250 C C . ASP B 1 184 ? -10.578 34.281 21.234 1 86.62 184 ASP B C 1
ATOM 4252 O O . ASP B 1 184 ? -10.297 33.812 20.156 1 86.62 184 ASP B O 1
ATOM 4256 N N . ASP B 1 185 ? -11.359 35.25 21.312 1 88.44 185 ASP B N 1
ATOM 4257 C CA . ASP B 1 185 ? -12.125 35.75 20.172 1 88.44 185 ASP B CA 1
ATOM 4258 C C . ASP B 1 185 ? -11.258 36.594 19.266 1 88.44 185 ASP B C 1
ATOM 4260 O O . ASP B 1 185 ? -11.219 36.406 18.062 1 88.44 185 ASP B O 1
ATOM 4264 N N . PHE B 1 186 ? -10.562 37.531 19.906 1 90.06 186 PHE B N 1
ATOM 4265 C CA . PHE B 1 186 ? -9.852 38.469 19.031 1 90.06 186 PHE B CA 1
ATOM 4266 C C . PHE B 1 186 ? -8.508 37.906 18.594 1 90.06 186 PHE B C 1
ATOM 4268 O O . PHE B 1 186 ? -8 38.25 17.531 1 90.06 186 PHE B O 1
ATOM 4275 N N . VAL B 1 187 ? -7.871 37 19.391 1 91.81 187 VAL B N 1
ATOM 4276 C CA . VAL B 1 187 ? -6.594 36.406 19.016 1 91.81 187 VAL B CA 1
ATOM 4277 C C . VAL B 1 187 ? -6.785 35.469 17.828 1 91.81 187 VAL B C 1
ATOM 4279 O O . VAL B 1 187 ? -5.926 35.406 16.938 1 91.81 187 VAL B O 1
ATOM 4282 N N . LYS B 1 188 ? -7.898 34.875 17.828 1 88.5 188 LYS B N 1
ATOM 4283 C CA . LYS B 1 188 ? -8.195 33.906 16.781 1 88.5 188 LYS B CA 1
ATOM 4284 C C . LYS B 1 188 ? -8.188 34.562 15.406 1 88.5 188 LYS B C 1
ATOM 4286 O O . LYS B 1 188 ? -7.852 33.938 14.406 1 88.5 188 LYS B O 1
ATOM 4291 N N . LYS B 1 189 ? -8.516 35.812 15.367 1 88.62 189 LYS B N 1
ATOM 4292 C CA . LYS B 1 189 ? -8.617 36.531 14.102 1 88.62 189 LYS B CA 1
ATOM 4293 C C . LYS B 1 189 ? -7.246 36.719 13.469 1 88.62 189 LYS B C 1
ATOM 4295 O O . LYS B 1 189 ? -7.113 36.719 12.242 1 88.62 189 LYS B O 1
ATOM 4300 N N . ASP B 1 190 ? -6.246 36.875 14.281 1 89.69 190 ASP B N 1
ATOM 4301 C CA . ASP B 1 190 ? -4.887 37.094 13.789 1 89.69 190 ASP B CA 1
ATOM 4302 C C . ASP B 1 190 ? -3.857 36.594 14.812 1 89.69 190 ASP B C 1
ATOM 4304 O O . ASP B 1 190 ? -3.16 37.406 15.43 1 89.69 190 ASP B O 1
ATOM 4308 N N . PRO B 1 191 ? -3.746 35.344 14.891 1 92.38 191 PRO B N 1
ATOM 4309 C CA . PRO B 1 191 ? -2.904 34.781 15.945 1 92.38 191 PRO B CA 1
ATOM 4310 C C . PRO B 1 191 ? -1.439 35.188 15.82 1 92.38 191 PRO B C 1
ATOM 4312 O O . PRO B 1 191 ? -0.754 35.375 16.828 1 92.38 191 PRO B O 1
ATOM 4315 N N . SER B 1 192 ? -0.911 35.406 14.625 1 91.81 192 SER B N 1
ATOM 4316 C CA . SER B 1 192 ? 0.49 35.75 14.438 1 91.81 192 SER B CA 1
ATOM 4317 C C . SER B 1 192 ? 0.792 37.156 15 1 91.81 192 SER B C 1
ATOM 4319 O O . SER B 1 192 ? 1.801 37.344 15.68 1 91.81 192 SER B O 1
ATOM 4321 N N . ARG B 1 193 ? -0.079 38.031 14.734 1 92.88 193 ARG B N 1
ATOM 4322 C CA . ARG B 1 193 ? 0.106 39.375 15.242 1 92.88 193 ARG B CA 1
ATOM 4323 C C . ARG B 1 193 ? 0.045 39.406 16.766 1 92.88 193 ARG B C 1
ATOM 4325 O O . ARG B 1 193 ? 0.872 40.062 17.406 1 92.88 193 ARG B O 1
ATOM 4332 N N . TRP B 1 194 ? -0.845 38.719 17.234 1 94.31 194 TRP B N 1
ATOM 4333 C CA . TRP B 1 194 ? -1.016 38.75 18.688 1 94.31 194 TRP B CA 1
ATOM 4334 C C . TRP B 1 194 ? 0.105 37.969 19.375 1 94.31 194 TRP B C 1
ATOM 4336 O O . TRP B 1 194 ? 0.429 38.25 20.531 1 94.31 194 TRP B O 1
ATOM 4346 N N . LEU B 1 195 ? 0.678 37 18.625 1 95.5 195 LEU B N 1
ATOM 4347 C CA . LEU B 1 195 ? 1.88 36.375 19.156 1 95.5 195 LEU B CA 1
ATOM 4348 C C . LEU B 1 195 ? 2.992 37.375 19.359 1 95.5 195 LEU B C 1
ATOM 4350 O O . LEU B 1 195 ? 3.59 37.438 20.438 1 95.5 195 LEU B O 1
ATOM 4354 N N . PHE B 1 196 ? 3.18 38.156 18.422 1 95.62 196 PHE B N 1
ATOM 4355 C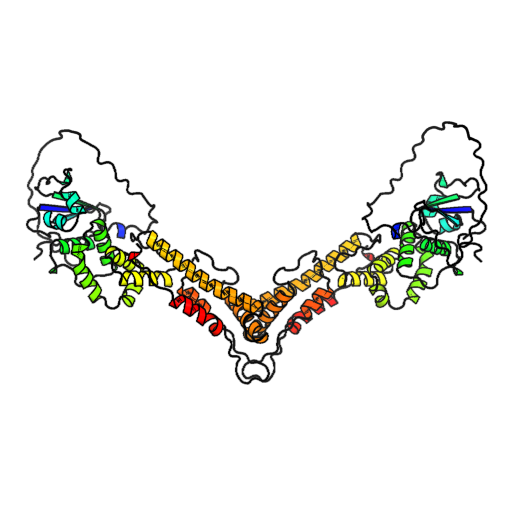 CA . PHE B 1 196 ? 4.227 39.188 18.5 1 95.62 196 PHE B CA 1
ATOM 4356 C C . PHE B 1 196 ? 3.918 40.188 19.594 1 95.62 196 PHE B C 1
ATOM 4358 O O . PHE B 1 196 ? 4.777 40.5 20.422 1 95.62 196 PHE B O 1
ATOM 4365 N N . ILE B 1 197 ? 2.697 40.688 19.531 1 96.44 197 ILE B N 1
ATOM 4366 C CA . ILE B 1 197 ? 2.27 41.719 20.5 1 96.44 197 ILE B CA 1
ATOM 4367 C C . ILE B 1 197 ? 2.449 41.156 21.922 1 96.44 197 ILE B C 1
ATOM 4369 O O . ILE B 1 197 ? 3.027 41.844 22.781 1 96.44 197 ILE B O 1
ATOM 4373 N N . SER B 1 198 ? 1.979 39.969 22.125 1 96.25 198 SER B N 1
ATOM 4374 C CA . SER B 1 198 ? 2.047 39.406 23.453 1 96.25 198 SER B CA 1
ATOM 4375 C C . SER B 1 198 ? 3.492 39.125 23.875 1 96.25 198 SER B C 1
ATOM 4377 O O . SER B 1 198 ? 3.828 39.25 25.062 1 96.25 198 SER B O 1
ATOM 4379 N N . TRP B 1 199 ? 4.305 38.812 22.906 1 96.31 199 TRP B N 1
ATOM 4380 C CA . TRP B 1 199 ? 5.723 38.625 23.172 1 96.31 199 TRP B CA 1
ATOM 4381 C C . TRP B 1 199 ? 6.387 39.938 23.594 1 96.31 199 TRP B C 1
ATOM 4383 O O . TRP B 1 199 ? 7.102 39.969 24.609 1 96.31 199 TRP B O 1
ATOM 4393 N N . VAL B 1 200 ? 6.148 40.969 22.875 1 96.81 200 VAL B N 1
ATOM 4394 C CA . VAL B 1 200 ? 6.77 42.281 23.125 1 96.81 200 VAL B CA 1
ATOM 4395 C C . VAL B 1 200 ? 6.324 42.812 24.484 1 96.81 200 VAL B C 1
ATOM 4397 O O . VAL B 1 200 ? 7.145 43.281 25.266 1 96.81 200 VAL B O 1
ATOM 4400 N N . PHE B 1 201 ? 5.02 42.688 24.781 1 96.75 201 PHE B N 1
ATOM 4401 C CA . PHE B 1 201 ? 4.48 43.281 25.984 1 96.75 201 PHE B CA 1
ATOM 4402 C C . PHE B 1 201 ? 4.465 42.281 27.125 1 96.75 201 PHE B C 1
ATOM 4404 O O . PHE B 1 201 ? 3.906 42.531 28.188 1 96.75 201 PHE B O 1
ATOM 4411 N N . ARG B 1 202 ? 4.906 41.094 26.922 1 95.31 202 ARG B N 1
ATOM 4412 C CA . ARG B 1 202 ? 5.113 40.062 27.906 1 95.31 202 ARG B CA 1
ATOM 4413 C C . ARG B 1 202 ? 3.801 39.656 28.594 1 95.31 202 ARG B C 1
ATOM 4415 O O . ARG B 1 202 ? 3.715 39.625 29.812 1 95.31 202 ARG B O 1
ATOM 4422 N N . GLN B 1 203 ? 2.818 39.438 27.781 1 95.12 203 GLN B N 1
ATOM 4423 C CA . GLN B 1 203 ? 1.508 39.031 28.25 1 95.12 203 GLN B CA 1
ATOM 4424 C C . GLN B 1 203 ? 1.368 37.5 28.172 1 95.12 203 GLN B C 1
ATOM 4426 O O . GLN B 1 203 ? 1.106 36.938 27.109 1 95.12 203 GLN B O 1
ATOM 4431 N N . ASP B 1 204 ? 1.37 36.844 29.266 1 95.31 204 ASP B N 1
ATOM 4432 C CA . ASP B 1 204 ? 1.46 35.375 29.344 1 95.31 204 ASP B CA 1
ATOM 4433 C C . ASP B 1 204 ? 0.221 34.719 28.75 1 95.31 204 ASP B C 1
ATOM 4435 O O . ASP B 1 204 ? 0.334 33.812 27.922 1 95.31 204 ASP B O 1
ATOM 4439 N N . GLN B 1 205 ? -0.939 35.188 29.172 1 93.38 205 GLN B N 1
ATOM 4440 C CA . GLN B 1 205 ? -2.178 34.531 28.75 1 93.38 205 GLN B CA 1
ATOM 4441 C C . GLN B 1 205 ? -2.398 34.719 27.25 1 93.38 205 GLN B C 1
ATOM 4443 O O . GLN B 1 205 ? -2.775 33.781 26.562 1 93.38 205 GLN B O 1
ATOM 4448 N N . LEU B 1 206 ? -2.148 35.906 26.734 1 95.25 206 LEU B N 1
ATOM 4449 C CA . LEU B 1 206 ? -2.303 36.188 25.312 1 95.25 206 LEU B CA 1
ATOM 4450 C C . LEU B 1 206 ? -1.305 35.375 24.5 1 95.25 206 LEU B C 1
ATOM 4452 O O . LEU B 1 206 ? -1.642 34.875 23.422 1 95.25 206 LEU B O 1
ATOM 4456 N N . PHE B 1 207 ? -0.106 35.281 25.078 1 96.44 207 PHE B N 1
ATOM 4457 C CA . PHE B 1 207 ? 0.956 34.531 24.406 1 96.44 207 PHE B CA 1
ATOM 4458 C C . PHE B 1 207 ? 0.577 33.062 24.281 1 96.44 207 PHE B C 1
ATOM 4460 O O . PHE B 1 207 ? 0.694 32.469 23.203 1 96.44 207 PHE B O 1
ATOM 4467 N N . ALA B 1 208 ? 0.089 32.531 25.328 1 96 208 ALA B N 1
ATOM 4468 C CA . ALA B 1 208 ? -0.32 31.141 25.344 1 96 208 ALA B CA 1
ATOM 4469 C C . ALA B 1 208 ? -1.472 30.891 24.375 1 96 208 ALA B C 1
ATOM 4471 O O . ALA B 1 208 ? -1.468 29.906 23.625 1 96 208 ALA B O 1
ATOM 4472 N N . THR B 1 209 ? -2.406 31.766 24.375 1 95.19 209 THR B N 1
ATOM 4473 C CA . THR B 1 209 ? -3.562 31.641 23.5 1 95.19 209 THR B CA 1
ATOM 4474 C C . THR B 1 209 ? -3.146 31.734 22.031 1 95.19 209 THR B C 1
ATOM 4476 O O . THR B 1 209 ? -3.574 30.938 21.203 1 95.19 209 THR B O 1
ATOM 4479 N N . ALA B 1 210 ? -2.295 32.719 21.734 1 95 210 ALA B N 1
ATOM 4480 C CA . ALA B 1 210 ? -1.853 32.938 20.359 1 95 210 ALA B CA 1
ATOM 4481 C C . ALA B 1 210 ? -1.068 31.75 19.844 1 95 210 ALA B C 1
ATOM 4483 O O . ALA B 1 210 ? -1.298 31.281 18.719 1 95 210 ALA B O 1
ATOM 4484 N N . THR B 1 211 ? -0.161 31.234 20.641 1 95.75 211 THR B N 1
ATOM 4485 C CA . THR B 1 211 ? 0.646 30.094 20.219 1 95.75 211 THR B CA 1
ATOM 4486 C C . THR B 1 211 ? -0.223 28.844 20.062 1 95.75 211 THR B C 1
ATOM 4488 O O . THR B 1 211 ? -0.013 28.062 19.125 1 95.75 211 THR B O 1
ATOM 4491 N N . ARG B 1 212 ? -1.165 28.688 20.891 1 95.06 212 ARG B N 1
ATOM 4492 C CA . ARG B 1 212 ? -2.072 27.547 20.766 1 95.06 212 ARG B CA 1
ATOM 4493 C C . ARG B 1 212 ? -2.854 27.609 19.453 1 95.06 212 ARG B C 1
ATOM 4495 O O . ARG B 1 212 ? -3.006 26.609 18.766 1 95.06 212 ARG B O 1
ATOM 4502 N N . MET B 1 213 ? -3.303 28.797 19.172 1 93.25 213 MET B N 1
ATOM 4503 C CA . MET B 1 213 ? -4.062 28.984 17.938 1 93.25 213 MET B CA 1
ATOM 4504 C C . MET B 1 213 ? -3.197 28.688 16.719 1 93.25 213 MET B C 1
ATOM 4506 O O . MET B 1 213 ? -3.656 28.078 15.758 1 93.25 213 MET B O 1
ATOM 4510 N N . LEU B 1 214 ? -2.01 29.125 16.781 1 92.69 214 LEU B N 1
ATOM 4511 C CA . LEU B 1 214 ? -1.103 28.875 15.664 1 92.69 214 LEU B CA 1
ATOM 4512 C C . LEU B 1 214 ? -0.793 27.391 15.547 1 92.69 214 LEU B C 1
ATOM 4514 O O . LEU B 1 214 ? -0.705 26.844 14.438 1 92.69 214 LEU B O 1
ATOM 4518 N N . LEU B 1 215 ? -0.669 26.766 16.656 1 93.38 215 LEU B N 1
ATOM 4519 C CA . LEU B 1 215 ? -0.417 25.328 16.688 1 93.38 215 LEU B CA 1
ATOM 4520 C C . LEU B 1 215 ? -1.56 24.562 16.047 1 93.38 215 LEU B C 1
ATOM 4522 O O . LEU B 1 215 ? -1.324 23.625 15.273 1 93.38 215 LEU B O 1
ATOM 4526 N N . LEU B 1 216 ? -2.758 24.969 16.25 1 93.12 216 LEU B N 1
ATOM 4527 C CA . LEU B 1 216 ? -3.939 24.219 15.836 1 93.12 216 LEU B CA 1
ATOM 4528 C C . LEU B 1 216 ? -4.32 24.578 14.398 1 93.12 216 LEU B C 1
ATOM 4530 O O . LEU B 1 216 ? -4.754 23.719 13.633 1 93.12 216 LEU B O 1
ATOM 4534 N N . TYR B 1 217 ? -4.047 25.891 13.992 1 90.44 217 TYR B N 1
ATOM 4535 C CA . TYR B 1 217 ? -4.719 26.344 12.781 1 90.44 217 TYR B CA 1
ATOM 4536 C C . TYR B 1 217 ? -3.711 26.812 11.742 1 90.44 217 TYR B C 1
ATOM 4538 O O . TYR B 1 217 ? -4.082 27.125 10.609 1 90.44 217 TYR B O 1
ATOM 4546 N N . ASP B 1 218 ? -2.48 26.828 12.148 1 85.94 218 ASP B N 1
ATOM 4547 C CA . ASP B 1 218 ? -1.475 27.25 11.172 1 85.94 218 ASP B CA 1
ATOM 4548 C C . ASP B 1 218 ? -0.962 26.062 10.375 1 85.94 218 ASP B C 1
ATOM 4550 O O . ASP B 1 218 ? -0.835 24.953 10.906 1 85.94 218 ASP B O 1
ATOM 4554 N N . ASN B 1 219 ? -0.69 26.281 8.992 1 79.44 219 ASN B N 1
ATOM 4555 C CA . ASN B 1 219 ? -0.216 25.203 8.133 1 79.44 219 ASN B CA 1
ATOM 4556 C C . ASN B 1 219 ? 1.294 25.266 7.922 1 79.44 219 ASN B C 1
ATOM 4558 O O . ASN B 1 219 ? 1.835 24.609 7.035 1 79.44 219 ASN B O 1
ATOM 4562 N N . GLY B 1 220 ? 2.012 26.016 8.727 1 70.19 220 GLY B N 1
ATOM 4563 C CA . GLY B 1 220 ? 3.461 26.109 8.641 1 70.19 220 GLY B CA 1
ATOM 4564 C C . GLY B 1 220 ? 3.941 27.297 7.828 1 70.19 220 GLY B C 1
ATOM 4565 O O . GLY B 1 220 ? 5.145 27.547 7.746 1 70.19 220 GLY B O 1
ATOM 4566 N N . ASN B 1 221 ? 3.078 27.969 7.191 1 66.75 221 ASN B N 1
ATOM 4567 C CA . ASN B 1 221 ? 3.477 29.094 6.336 1 66.75 221 ASN B CA 1
ATOM 4568 C C . ASN B 1 221 ? 3.25 30.438 7.02 1 66.75 221 ASN B C 1
ATOM 4570 O O . ASN B 1 221 ? 3.084 31.453 6.352 1 66.75 221 ASN B O 1
ATOM 4574 N N . CYS B 1 222 ? 3.342 30.391 8.328 1 58.53 222 CYS B N 1
ATOM 4575 C CA . CYS B 1 222 ? 3.096 31.656 9 1 58.53 222 CYS B CA 1
ATOM 4576 C C . CYS B 1 222 ? 4.055 32.75 8.5 1 58.53 222 CYS B C 1
ATOM 4578 O O . CYS B 1 222 ? 5.27 32.594 8.656 1 58.53 222 CYS B O 1
ATOM 4580 N N . VAL B 1 223 ? 3.783 33.406 7.316 1 56.31 223 VAL B N 1
ATOM 4581 C CA . VAL B 1 223 ? 4.539 34.562 6.82 1 56.31 223 VAL B CA 1
ATOM 4582 C C . VAL B 1 223 ? 4.23 35.781 7.668 1 56.31 223 VAL B C 1
ATOM 4584 O O . VAL B 1 223 ? 3.1 36.281 7.676 1 56.31 223 VAL B O 1
ATOM 4587 N N . ALA B 1 224 ? 4.555 35.781 8.93 1 58.84 224 ALA B N 1
ATOM 4588 C CA . ALA B 1 224 ? 4.238 37.031 9.578 1 58.84 224 ALA B CA 1
ATOM 4589 C C . ALA B 1 224 ? 5.324 38.094 9.305 1 58.84 224 ALA B C 1
ATOM 4591 O O . ALA B 1 224 ? 6.516 37.781 9.336 1 58.84 224 ALA B O 1
ATOM 4592 N N . ASP B 1 225 ? 5.074 39.125 8.484 1 73.06 225 ASP B N 1
ATOM 4593 C CA . ASP B 1 225 ? 5.934 40.312 8.344 1 73.06 225 ASP B CA 1
ATOM 4594 C C . ASP B 1 225 ? 6.234 40.938 9.703 1 73.06 225 ASP B C 1
ATOM 4596 O O . ASP B 1 225 ? 6.207 42.156 9.844 1 73.06 225 ASP B O 1
ATOM 4600 N N . LEU B 1 226 ? 6.348 40.062 10.719 1 85.75 226 LEU B N 1
ATOM 4601 C CA . LEU B 1 226 ? 6.633 40.531 12.055 1 85.75 226 LEU B CA 1
ATOM 4602 C C . LEU B 1 226 ? 7.922 39.938 12.602 1 85.75 226 LEU B C 1
ATOM 4604 O O . LEU B 1 226 ? 8.273 38.812 12.258 1 85.75 226 LEU B O 1
ATOM 4608 N N . PRO B 1 227 ? 8.633 40.719 13.281 1 90.56 227 PRO B N 1
ATOM 4609 C CA . PRO B 1 227 ? 9.906 40.25 13.828 1 90.56 227 PRO B CA 1
ATOM 4610 C C . PRO B 1 227 ? 9.719 39.312 15.031 1 90.56 227 PRO B C 1
ATOM 4612 O O . PRO B 1 227 ? 10.195 39.625 16.125 1 90.56 227 PRO B O 1
ATOM 4615 N N . ILE B 1 228 ? 9.141 38.188 14.797 1 91.44 228 ILE B N 1
ATOM 4616 C CA . ILE B 1 228 ? 8.984 37.156 15.836 1 91.44 228 ILE B CA 1
ATOM 4617 C C . ILE B 1 228 ? 10.281 36.375 15.992 1 91.44 228 ILE B C 1
ATOM 4619 O O . ILE B 1 228 ? 10.852 35.906 15 1 91.44 228 ILE B O 1
ATOM 4623 N N . PRO B 1 229 ? 10.727 36.281 17.219 1 92.31 229 PRO B N 1
ATOM 4624 C CA . PRO B 1 229 ? 11.945 35.5 17.406 1 92.31 229 PRO B CA 1
ATOM 4625 C C . PRO B 1 229 ? 11.836 34.062 16.844 1 92.31 229 PRO B C 1
ATOM 4627 O O . PRO B 1 229 ? 10.836 33.375 17.078 1 92.31 229 PRO B O 1
ATOM 4630 N N . GLN B 1 230 ? 12.867 33.594 16.234 1 92 230 GLN B N 1
ATOM 4631 C CA . GLN B 1 230 ? 12.859 32.312 15.531 1 92 230 GLN B CA 1
ATOM 4632 C C . GLN B 1 230 ? 12.695 31.156 16.5 1 92 230 GLN B C 1
ATOM 4634 O O . GLN B 1 230 ? 12 30.188 16.188 1 92 230 GLN B O 1
ATOM 4639 N N . PRO B 1 231 ? 13.242 31.188 17.656 1 94.25 231 PRO B N 1
ATOM 4640 C CA . PRO B 1 231 ? 13.094 30.078 18.594 1 94.25 231 PRO B CA 1
ATOM 4641 C C . PRO B 1 231 ? 11.633 29.797 18.953 1 94.25 231 PRO B C 1
ATOM 4643 O O . PRO B 1 231 ? 11.266 28.641 19.203 1 94.25 231 PRO B O 1
ATOM 4646 N N . ILE B 1 232 ? 10.836 30.859 18.984 1 94.81 232 ILE B N 1
ATOM 4647 C CA . ILE B 1 232 ? 9.414 30.688 19.281 1 94.81 232 ILE B CA 1
ATOM 4648 C C . ILE B 1 232 ? 8.734 29.953 18.125 1 94.81 232 ILE B C 1
ATOM 4650 O O . ILE B 1 232 ? 8 28.984 18.344 1 94.81 232 ILE B O 1
ATOM 4654 N N . LEU B 1 233 ? 9.062 30.406 16.938 1 92.12 233 LEU B N 1
ATOM 4655 C CA . LEU B 1 233 ? 8.484 29.781 15.758 1 92.12 233 LEU B CA 1
ATOM 4656 C C . LEU B 1 233 ? 8.938 28.328 15.625 1 92.12 233 LEU B C 1
ATOM 4658 O O . LEU B 1 233 ? 8.148 27.453 15.258 1 92.12 233 LEU B O 1
ATOM 4662 N N . ASP B 1 234 ? 10.172 28.078 15.945 1 92.44 234 ASP B N 1
ATOM 4663 C CA . ASP B 1 234 ? 10.711 26.719 15.891 1 92.44 234 ASP B CA 1
ATOM 4664 C C . ASP B 1 234 ? 9.977 25.797 16.875 1 92.44 234 ASP B C 1
ATOM 4666 O O . ASP B 1 234 ? 9.672 24.656 16.531 1 92.44 234 ASP B O 1
ATOM 4670 N N . LYS B 1 235 ? 9.758 26.359 18 1 94.88 235 LYS B N 1
ATOM 4671 C CA . LYS B 1 235 ? 9.086 25.562 19.016 1 94.88 235 LYS B CA 1
ATOM 4672 C C . LYS B 1 235 ? 7.645 25.266 18.609 1 94.88 235 LYS B C 1
ATOM 4674 O O . LYS B 1 235 ? 7.145 24.156 18.859 1 94.88 235 LYS B O 1
ATOM 4679 N N . ILE B 1 236 ? 6.941 26.172 18.031 1 93.88 236 ILE B N 1
ATOM 4680 C CA . ILE B 1 236 ? 5.582 25.969 17.547 1 93.88 236 ILE B CA 1
ATOM 4681 C C . ILE B 1 236 ? 5.582 24.875 16.484 1 93.88 236 ILE B C 1
ATOM 4683 O O . ILE B 1 236 ? 4.75 23.969 16.531 1 93.88 236 ILE B O 1
ATOM 4687 N N . ASP B 1 237 ? 6.535 24.906 15.586 1 92.88 237 ASP B N 1
ATOM 4688 C CA . ASP B 1 237 ? 6.629 23.922 14.523 1 92.88 237 ASP B CA 1
ATOM 4689 C C . ASP B 1 237 ? 6.934 22.531 15.086 1 92.88 237 ASP B C 1
ATOM 4691 O O . ASP B 1 237 ? 6.34 21.547 14.664 1 92.88 237 ASP B O 1
ATOM 4695 N N . ASP B 1 238 ? 7.844 22.5 16 1 94.25 238 ASP B N 1
ATOM 4696 C CA . ASP B 1 238 ? 8.195 21.219 16.625 1 94.25 238 ASP B CA 1
ATOM 4697 C C . ASP B 1 238 ? 6.969 20.562 17.281 1 94.25 238 ASP B C 1
ATOM 4699 O O . ASP B 1 238 ? 6.738 19.375 17.109 1 94.25 238 ASP B O 1
ATOM 4703 N N . LYS B 1 239 ? 6.246 21.391 18 1 95.75 239 LYS B N 1
ATOM 4704 C CA . LYS B 1 239 ? 5.055 20.875 18.672 1 95.75 239 LYS B CA 1
ATOM 4705 C C . LYS B 1 239 ? 3.992 20.469 17.656 1 95.75 239 LYS B C 1
ATOM 4707 O O . LYS B 1 239 ? 3.322 19.453 17.812 1 95.75 239 LYS B O 1
ATOM 4712 N N . ARG B 1 240 ? 3.846 21.25 16.688 1 95.06 240 ARG B N 1
ATOM 4713 C CA . ARG B 1 240 ? 2.906 20.938 15.617 1 95.06 240 ARG B CA 1
ATOM 4714 C C . ARG B 1 240 ? 3.252 19.609 14.961 1 95.06 240 ARG B C 1
ATOM 4716 O O . ARG B 1 240 ? 2.375 18.766 14.758 1 95.06 240 ARG B O 1
ATOM 4723 N N . TYR B 1 241 ? 4.535 19.422 14.656 1 95.19 241 TYR B N 1
ATOM 4724 C CA . TYR B 1 241 ? 4.992 18.156 14.062 1 95.19 241 TYR B CA 1
ATOM 4725 C C . TYR B 1 241 ? 4.664 16.984 14.961 1 95.19 241 TYR B C 1
ATOM 4727 O O . TYR B 1 241 ? 4.188 15.945 14.484 1 95.19 241 TYR B O 1
ATOM 4735 N N . TYR B 1 242 ? 4.957 17.188 16.172 1 96.25 242 TYR B N 1
ATOM 4736 C CA . TYR B 1 242 ? 4.723 16.109 17.125 1 96.25 242 TYR B CA 1
ATOM 4737 C C . TYR B 1 242 ? 3.252 15.711 17.172 1 96.25 242 TYR B C 1
ATOM 4739 O O . TYR B 1 242 ? 2.92 14.523 17.156 1 96.25 242 TYR B O 1
ATOM 4747 N N . ILE B 1 243 ? 2.387 16.703 17.203 1 97 243 ILE B N 1
ATOM 4748 C CA . ILE B 1 243 ? 0.95 16.453 17.281 1 97 243 ILE B CA 1
ATOM 4749 C C . ILE B 1 243 ? 0.475 15.766 16 1 97 243 ILE B C 1
ATOM 4751 O O . ILE B 1 243 ? -0.232 14.758 16.062 1 97 243 ILE B O 1
ATOM 4755 N N . LEU B 1 244 ? 0.833 16.266 14.875 1 97.12 244 LEU B N 1
ATOM 4756 C CA . LEU B 1 244 ? 0.427 15.688 13.594 1 97.12 244 LEU B CA 1
ATOM 4757 C C . LEU B 1 244 ? 0.951 14.266 13.445 1 97.12 244 LEU B C 1
ATOM 4759 O O . LEU B 1 244 ? 0.232 13.383 12.977 1 97.12 244 LEU B O 1
ATOM 4763 N N . GLU B 1 245 ? 2.184 14.094 13.844 1 97.56 245 GLU B N 1
ATOM 4764 C CA . GLU B 1 245 ? 2.754 12.75 13.82 1 97.56 245 GLU B CA 1
ATOM 4765 C C . GLU B 1 245 ? 1.939 11.789 14.68 1 97.56 245 GLU B C 1
ATOM 4767 O O . GLU B 1 245 ? 1.663 10.656 14.273 1 97.56 245 GLU B O 1
ATOM 4772 N N . SER B 1 246 ? 1.603 12.219 15.828 1 97.56 246 SER B N 1
ATOM 4773 C CA . SER B 1 246 ? 0.827 11.391 16.75 1 97.56 246 SER B CA 1
ATOM 4774 C C . SER B 1 246 ? -0.534 11.039 16.156 1 97.56 246 SER B C 1
ATOM 4776 O O . SER B 1 246 ? -0.983 9.891 16.266 1 97.56 246 SER B O 1
ATOM 4778 N N . LEU B 1 247 ? -1.152 11.992 15.547 1 98 247 LEU B N 1
ATOM 4779 C CA . LEU B 1 247 ? -2.473 11.781 14.961 1 98 247 LEU B CA 1
ATOM 4780 C C . LEU B 1 247 ? -2.404 10.773 13.82 1 98 247 LEU B C 1
ATOM 4782 O O . LEU B 1 247 ? -3.166 9.805 13.797 1 98 247 LEU B O 1
ATOM 4786 N N . PHE B 1 248 ? -1.499 10.977 12.898 1 97.94 248 PHE B N 1
ATOM 4787 C CA . PHE B 1 248 ? -1.415 10.117 11.727 1 97.94 248 PHE B CA 1
ATOM 4788 C C . PHE B 1 248 ? -0.879 8.742 12.109 1 97.94 248 PHE B C 1
ATOM 4790 O O . PHE B 1 248 ? -1.268 7.73 11.516 1 97.94 248 PHE B O 1
ATOM 4797 N N . GLU B 1 249 ? 0.015 8.711 13.086 1 97.75 249 GLU B N 1
ATOM 4798 C CA . GLU B 1 249 ? 0.471 7.41 13.578 1 97.75 249 GLU B CA 1
ATOM 4799 C C . GLU B 1 249 ? -0.688 6.602 14.156 1 97.75 249 GLU B C 1
ATOM 4801 O O . GLU B 1 249 ? -0.765 5.387 13.953 1 97.75 249 GLU B O 1
ATOM 4806 N N . HIS B 1 250 ? -1.506 7.27 14.914 1 98 250 HIS B N 1
ATOM 4807 C CA . HIS B 1 250 ? -2.686 6.613 15.461 1 98 250 HIS B CA 1
ATOM 4808 C C . HIS B 1 250 ? -3.568 6.051 14.359 1 98 250 HIS B C 1
ATOM 4810 O O . HIS B 1 250 ? -4.031 4.91 14.445 1 98 250 HIS B O 1
ATOM 4816 N N . LEU B 1 251 ? -3.779 6.801 13.312 1 98.25 251 LEU B N 1
ATOM 4817 C CA . LEU B 1 251 ? -4.602 6.406 12.18 1 98.25 251 LEU B CA 1
ATOM 4818 C C . LEU B 1 251 ? -4.023 5.176 11.484 1 98.25 251 LEU B C 1
ATOM 4820 O O . LEU B 1 251 ? -4.727 4.18 11.289 1 98.25 251 LEU B O 1
ATOM 4824 N N . TYR B 1 252 ? -2.777 5.203 11.195 1 98 252 TYR B N 1
ATOM 4825 C CA . TYR B 1 252 ? -2.15 4.129 10.43 1 98 252 TYR B CA 1
ATOM 4826 C C . TYR B 1 252 ? -1.934 2.895 11.289 1 98 252 TYR B C 1
ATOM 4828 O O . TYR B 1 252 ? -1.977 1.767 10.797 1 98 252 TYR B O 1
ATOM 4836 N N . GLN B 1 253 ? -1.703 3.145 12.586 1 97.94 253 GLN B N 1
ATOM 4837 C CA . GLN B 1 253 ? -1.651 2 13.492 1 97.94 253 GLN B CA 1
ATOM 4838 C C . GLN B 1 253 ? -2.998 1.285 13.547 1 97.94 253 GLN B C 1
ATOM 4840 O O . GLN B 1 253 ? -3.053 0.054 13.586 1 97.94 253 GLN B O 1
ATOM 4845 N N . PHE B 1 254 ? -4.016 2.043 13.602 1 98.44 254 PHE B N 1
ATOM 4846 C CA . PHE B 1 254 ? -5.355 1.469 13.594 1 98.44 254 PHE B CA 1
ATOM 4847 C C . PHE B 1 254 ? -5.598 0.667 12.32 1 98.44 254 PHE B C 1
ATOM 4849 O O . PHE B 1 254 ? -6.141 -0.438 12.367 1 98.44 254 PHE B O 1
ATOM 4856 N N . GLN B 1 255 ? -5.238 1.2 11.148 1 98.31 255 GLN B N 1
ATOM 4857 C CA . GLN B 1 255 ? -5.316 0.491 9.875 1 98.31 255 GLN B CA 1
ATOM 4858 C C . GLN B 1 255 ? -4.602 -0.855 9.945 1 98.31 255 GLN B C 1
ATOM 4860 O O . GLN B 1 255 ? -5.145 -1.877 9.523 1 98.31 255 GLN B O 1
ATOM 4865 N N . GLN B 1 256 ? -3.396 -0.813 10.5 1 97.62 256 GLN B N 1
ATOM 4866 C CA . GLN B 1 256 ? -2.594 -2.023 10.633 1 97.62 256 GLN B CA 1
ATOM 4867 C C . GLN B 1 256 ? -3.25 -3.018 11.586 1 97.62 256 GLN B C 1
ATOM 4869 O O . GLN B 1 256 ? -3.242 -4.223 11.336 1 97.62 256 GLN B O 1
ATOM 4874 N N . ASP B 1 257 ? -3.729 -2.477 12.625 1 98.31 257 ASP B N 1
ATOM 4875 C CA . ASP B 1 257 ? -4.395 -3.334 13.602 1 98.31 257 ASP B CA 1
ATOM 4876 C C . ASP B 1 257 ? -5.609 -4.023 12.984 1 98.31 257 ASP B C 1
ATOM 4878 O O . ASP B 1 257 ? -5.871 -5.199 13.266 1 98.31 257 ASP B O 1
ATOM 4882 N N . LEU B 1 258 ? -6.359 -3.283 12.219 1 98.31 258 LEU B N 1
ATOM 4883 C CA . LEU B 1 258 ? -7.5 -3.881 11.531 1 98.31 258 LEU B CA 1
ATOM 4884 C C . LEU B 1 258 ? -7.043 -4.969 10.562 1 98.31 258 LEU B C 1
ATOM 4886 O O . LEU B 1 258 ? -7.652 -6.035 10.492 1 98.31 258 LEU B O 1
ATOM 4890 N N . LEU B 1 259 ? -6.008 -4.672 9.836 1 97.69 259 LEU B N 1
ATOM 4891 C CA . LEU B 1 259 ? -5.465 -5.605 8.859 1 97.69 259 LEU B CA 1
ATOM 4892 C C . LEU B 1 259 ? -5.02 -6.898 9.531 1 97.69 259 LEU B C 1
ATOM 4894 O O . LEU B 1 259 ? -5.219 -7.988 8.984 1 97.69 259 LEU B O 1
ATOM 4898 N N . GLU B 1 260 ? -4.508 -6.82 10.758 1 96.44 260 GLU B N 1
ATOM 4899 C CA . GLU B 1 260 ? -3.932 -7.961 11.461 1 96.44 260 GLU B CA 1
ATOM 4900 C C . GLU B 1 260 ? -4.957 -8.625 12.375 1 96.44 260 GLU B C 1
ATOM 4902 O O . GLU B 1 260 ? -4.68 -9.656 12.984 1 96.44 260 GLU B O 1
ATOM 4907 N N . GLY B 1 261 ? -6.059 -8.031 12.508 1 94.75 261 GLY B N 1
ATOM 4908 C CA . GLY B 1 261 ? -7.113 -8.609 13.328 1 94.75 261 GLY B CA 1
ATOM 4909 C C . GLY B 1 261 ? -6.996 -8.234 14.797 1 94.75 261 GLY B C 1
ATOM 4910 O O . GLY B 1 261 ? -7.586 -8.898 15.656 1 94.75 261 GLY B O 1
ATOM 4911 N N . ARG B 1 262 ? -6.242 -7.188 15.148 1 96.44 262 ARG B N 1
ATOM 4912 C CA . ARG B 1 262 ? -6.051 -6.738 16.531 1 96.44 262 ARG B CA 1
ATOM 4913 C C . ARG B 1 262 ? -7.09 -5.688 16.906 1 96.44 262 ARG B C 1
ATOM 4915 O O . ARG B 1 262 ? -7.191 -5.305 18.078 1 96.44 262 ARG B O 1
ATOM 4922 N N . ALA B 1 263 ? -7.832 -5.141 15.891 1 96.44 263 ALA B N 1
ATOM 4923 C CA . ALA B 1 263 ? -8.922 -4.188 16.109 1 96.44 263 ALA B CA 1
ATOM 4924 C C . ALA B 1 263 ? -10.227 -4.699 15.508 1 96.44 263 ALA B C 1
ATOM 4926 O O . ALA B 1 263 ? -10.211 -5.566 14.633 1 96.44 263 ALA B O 1
ATOM 4927 N N . GLY B 1 264 ? -11.273 -4.188 15.977 1 94.56 264 GLY B N 1
ATOM 4928 C CA . GLY B 1 264 ? -12.57 -4.742 15.633 1 94.56 264 GLY B CA 1
ATOM 4929 C C . GLY B 1 264 ? -13.031 -5.82 16.594 1 94.56 264 GLY B C 1
ATOM 4930 O O . GLY B 1 264 ? -12.211 -6.426 17.297 1 94.56 264 GLY B O 1
ATOM 4931 N N . CYS B 1 265 ? -14.266 -6.113 16.672 1 95.38 265 CYS B N 1
ATOM 4932 C CA . CYS B 1 265 ? -14.781 -7.066 17.656 1 95.38 265 CYS B CA 1
ATOM 4933 C C . CYS B 1 265 ? -14.906 -8.453 17.047 1 95.38 265 CYS B C 1
ATOM 4935 O O . CYS B 1 265 ? -15.094 -9.438 17.766 1 95.38 265 CYS B O 1
ATOM 4937 N N . SER B 1 266 ? -14.922 -8.57 15.719 1 95.5 266 SER B N 1
ATOM 4938 C CA . SER B 1 266 ? -14.977 -9.812 14.961 1 95.5 266 SER B CA 1
ATOM 4939 C C . SER B 1 266 ? -14.297 -9.672 13.602 1 95.5 266 SER B C 1
ATOM 4941 O O . SER B 1 266 ? -13.914 -8.57 13.211 1 95.5 266 SER B O 1
ATOM 4943 N N . THR B 1 267 ? -14.188 -10.742 12.945 1 95.75 267 THR B N 1
ATOM 4944 C CA . THR B 1 267 ? -13.609 -10.711 11.609 1 95.75 267 THR B CA 1
ATOM 4945 C C . THR B 1 267 ? -14.484 -9.898 10.656 1 95.75 267 THR B C 1
ATOM 4947 O O . THR B 1 267 ? -13.977 -9.148 9.82 1 95.75 267 THR B O 1
ATOM 4950 N N . THR B 1 268 ? -15.773 -10.07 10.836 1 96.88 268 THR B N 1
ATOM 4951 C CA . THR B 1 268 ? -16.719 -9.32 10.008 1 96.88 268 THR B CA 1
ATOM 4952 C C . THR B 1 268 ? -16.594 -7.824 10.266 1 96.88 268 THR B C 1
ATOM 4954 O O . THR B 1 268 ? -16.531 -7.031 9.32 1 96.88 268 THR B O 1
ATOM 4957 N N . CYS B 1 269 ? -16.516 -7.488 11.484 1 97.25 269 CYS B N 1
ATOM 4958 C CA . CYS B 1 269 ? -16.391 -6.094 11.891 1 97.25 269 CYS B CA 1
ATOM 4959 C C . CYS B 1 269 ? -15.094 -5.488 11.383 1 97.25 269 CYS B C 1
ATOM 4961 O O . CYS B 1 269 ? -15.094 -4.418 10.773 1 97.25 269 CYS B O 1
ATOM 4963 N N . SER B 1 270 ? -13.961 -6.215 11.625 1 97.75 270 SER B N 1
ATOM 4964 C CA . SER B 1 270 ? -12.664 -5.703 11.203 1 97.75 270 SER B CA 1
ATOM 4965 C C . SER B 1 270 ? -12.594 -5.551 9.688 1 97.75 270 SER B C 1
ATOM 4967 O O . SER B 1 270 ? -11.961 -4.617 9.18 1 97.75 270 SER B O 1
ATOM 4969 N N . SER B 1 271 ? -13.242 -6.469 8.984 1 98.06 271 SER B N 1
ATOM 4970 C CA . SER B 1 271 ? -13.258 -6.375 7.523 1 98.06 271 SER B CA 1
ATOM 4971 C C . SER B 1 271 ? -14.023 -5.141 7.059 1 98.06 271 SER B C 1
ATOM 4973 O O . SER B 1 271 ? -13.547 -4.395 6.199 1 98.06 271 SER B O 1
ATOM 4975 N N . MET B 1 272 ? -15.18 -4.902 7.637 1 98 272 MET B N 1
ATOM 4976 C CA . MET B 1 272 ? -16 -3.752 7.273 1 98 272 MET B CA 1
ATOM 4977 C C . MET B 1 272 ? -15.273 -2.445 7.57 1 98 272 MET B C 1
ATOM 4979 O O . MET B 1 272 ? -15.227 -1.55 6.727 1 98 272 MET B O 1
ATOM 4983 N N . LEU B 1 273 ? -14.695 -2.426 8.766 1 98.44 273 LEU B N 1
ATOM 4984 C CA . LEU B 1 273 ? -14.008 -1.208 9.172 1 98.44 273 LEU B CA 1
ATOM 4985 C C . LEU B 1 273 ? -12.781 -0.957 8.297 1 98.44 273 LEU B C 1
ATOM 4987 O O . LEU B 1 273 ? -12.539 0.175 7.871 1 98.44 273 LEU B O 1
ATOM 4991 N N . LEU B 1 274 ? -12.008 -2.014 8.016 1 98.5 274 LEU B N 1
ATOM 4992 C CA . LEU B 1 274 ? -10.797 -1.886 7.207 1 98.5 274 LEU B CA 1
ATOM 4993 C C . LEU B 1 274 ? -11.141 -1.423 5.793 1 98.5 274 LEU B C 1
ATOM 4995 O O . LEU B 1 274 ? -10.516 -0.495 5.273 1 98.5 274 LEU B O 1
ATOM 4999 N N . GLY B 1 275 ? -12.102 -2.062 5.184 1 98.5 275 GLY B N 1
ATOM 5000 C CA . GLY B 1 275 ? -12.492 -1.67 3.842 1 98.5 275 GLY B CA 1
ATOM 5001 C C . GLY B 1 275 ? -12.969 -0.232 3.756 1 98.5 275 GLY B C 1
ATOM 5002 O O . GLY B 1 275 ? -12.586 0.502 2.844 1 98.5 275 GLY B O 1
ATOM 5003 N N . SER B 1 276 ? -13.805 0.166 4.703 1 98.38 276 SER B N 1
ATOM 5004 C CA . SER B 1 276 ? -14.305 1.535 4.754 1 98.38 276 SER B CA 1
ATOM 5005 C C . SER B 1 276 ? -13.172 2.535 4.949 1 98.38 276 SER B C 1
ATOM 5007 O O . SER B 1 276 ? -13.133 3.572 4.285 1 98.38 276 SER B O 1
ATOM 5009 N N . LEU B 1 277 ? -12.289 2.174 5.848 1 98.44 277 LEU B N 1
ATOM 5010 C CA . LEU B 1 277 ? -11.148 3.037 6.141 1 98.44 277 LEU B CA 1
ATOM 5011 C C . LEU B 1 277 ? -10.273 3.219 4.906 1 98.44 277 LEU B C 1
ATOM 5013 O O . LEU B 1 277 ? -9.938 4.348 4.535 1 98.44 277 LEU B O 1
ATOM 5017 N N . MET B 1 278 ? -9.977 2.133 4.246 1 98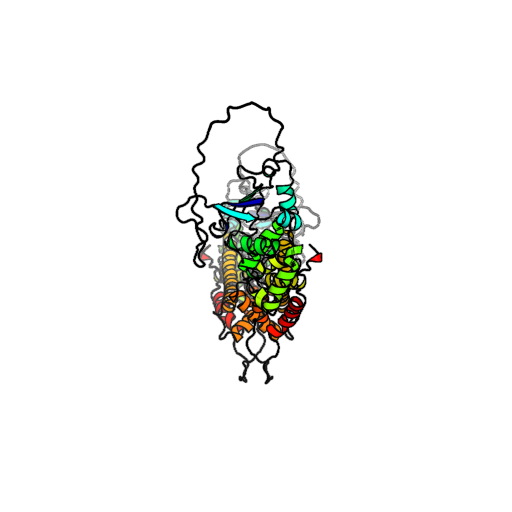.12 278 MET B N 1
ATOM 501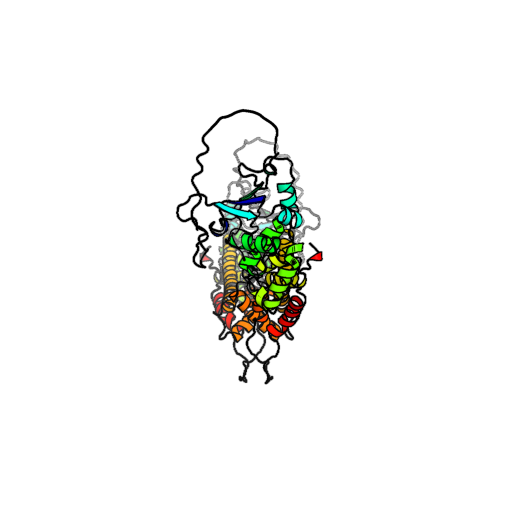8 C CA . MET B 1 278 ? -9.078 2.158 3.096 1 98.12 278 MET B CA 1
ATOM 5019 C C . MET B 1 278 ? -9.664 2.998 1.965 1 98.12 278 MET B C 1
ATOM 5021 O O . MET B 1 278 ? -8.953 3.768 1.322 1 98.12 278 MET B O 1
ATOM 5025 N N . LYS B 1 279 ? -10.898 2.893 1.709 1 97.94 279 LYS B N 1
ATOM 5026 C CA . LYS B 1 279 ? -11.555 3.666 0.659 1 97.94 279 LYS B CA 1
ATOM 5027 C C . LYS B 1 279 ? -11.508 5.16 0.966 1 97.94 279 LYS B C 1
ATOM 5029 O O . LYS B 1 279 ? -11.219 5.973 0.085 1 97.94 279 LYS B O 1
ATOM 5034 N N . GLN B 1 280 ? -11.766 5.516 2.162 1 97.62 280 GLN B N 1
ATOM 5035 C CA . GLN B 1 280 ? -11.781 6.926 2.537 1 97.62 280 GLN B CA 1
ATOM 5036 C C . GLN B 1 280 ? -10.367 7.5 2.58 1 97.62 280 GLN B C 1
ATOM 5038 O O . GLN B 1 280 ? -10.156 8.672 2.252 1 97.62 280 GLN B O 1
ATOM 5043 N N . LEU B 1 281 ? -9.383 6.652 3.006 1 97.56 281 LEU B N 1
ATOM 5044 C CA . LEU B 1 281 ? -7.992 7.09 2.947 1 97.56 281 LEU B CA 1
ATOM 5045 C C . LEU B 1 281 ? -7.574 7.387 1.51 1 97.56 281 LEU B C 1
ATOM 5047 O O . LEU B 1 281 ? -6.875 8.367 1.252 1 97.56 281 LEU B O 1
ATOM 5051 N N . ARG B 1 282 ? -8.023 6.555 0.662 1 96.38 282 ARG B N 1
ATOM 5052 C CA . ARG B 1 282 ? -7.719 6.793 -0.746 1 96.38 282 ARG B CA 1
ATOM 5053 C C . ARG B 1 282 ? -8.336 8.102 -1.226 1 96.38 282 ARG B C 1
ATOM 5055 O O . ARG B 1 282 ? -7.664 8.922 -1.855 1 96.38 282 ARG B O 1
ATOM 5062 N N . ASP B 1 283 ? -9.602 8.312 -0.932 1 95.69 283 ASP B N 1
ATOM 5063 C CA . ASP B 1 283 ? -10.328 9.5 -1.364 1 95.69 283 ASP B CA 1
ATOM 5064 C C . ASP B 1 283 ? -9.656 10.773 -0.848 1 95.69 283 ASP B C 1
ATOM 5066 O O . ASP B 1 283 ? -9.664 11.805 -1.528 1 95.69 283 ASP B O 1
ATOM 5070 N N . LYS B 1 284 ? -9.031 10.656 0.316 1 94.62 284 LYS B N 1
ATOM 5071 C CA . LYS B 1 284 ? -8.406 11.82 0.94 1 94.62 284 LYS B CA 1
ATOM 5072 C C . LYS B 1 284 ? -6.941 11.938 0.541 1 94.62 284 LYS B C 1
ATOM 5074 O O . LYS B 1 284 ? -6.23 12.82 1.02 1 94.62 284 LYS B O 1
ATOM 5079 N N . GLY B 1 285 ? -6.465 10.977 -0.306 1 93.62 285 GLY B N 1
ATOM 5080 C CA . GLY B 1 285 ? -5.086 10.992 -0.769 1 93.62 285 GLY B CA 1
ATOM 5081 C C . GLY B 1 285 ? -4.102 10.5 0.273 1 93.62 285 GLY B C 1
ATOM 5082 O O . GLY B 1 285 ? -2.889 10.633 0.102 1 93.62 285 GLY B O 1
ATOM 5083 N N . LEU B 1 286 ? -4.562 9.891 1.334 1 95.19 286 LEU B N 1
ATOM 5084 C CA . LEU B 1 286 ? -3.742 9.5 2.475 1 95.19 286 LEU B CA 1
ATOM 5085 C C . LEU B 1 286 ? -3.197 8.086 2.293 1 95.19 286 LEU B C 1
ATOM 5087 O O . LEU B 1 286 ? -2.299 7.66 3.021 1 95.19 286 LEU B O 1
ATOM 5091 N N . LEU B 1 287 ? -3.787 7.371 1.31 1 92.62 287 LEU B N 1
ATOM 5092 C CA . LEU B 1 287 ? -3.285 6.035 1.01 1 92.62 287 LEU B CA 1
ATOM 5093 C C . LEU B 1 287 ? -2.035 6.105 0.14 1 92.62 287 LEU B C 1
ATOM 5095 O O . LEU B 1 287 ? -1.09 5.34 0.339 1 92.62 287 LEU B O 1
ATOM 5099 N N . ALA B 1 288 ? -2.018 7 -0.759 1 87.5 288 ALA B N 1
ATOM 5100 C CA . ALA B 1 288 ? -0.922 7.164 -1.711 1 87.5 288 ALA B CA 1
ATOM 5101 C C . ALA B 1 288 ? 0.319 7.727 -1.025 1 87.5 288 ALA B C 1
ATOM 5103 O O . ALA B 1 288 ? 1.432 7.242 -1.246 1 87.5 288 ALA B O 1
ATOM 5104 N N . THR B 1 289 ? 0.044 8.719 -0.196 1 90.5 289 THR B N 1
ATOM 5105 C CA . THR B 1 289 ? 1.164 9.367 0.479 1 90.5 289 THR B CA 1
ATOM 5106 C C . THR B 1 289 ? 0.861 9.562 1.961 1 90.5 289 THR B C 1
ATOM 5108 O O . THR B 1 289 ? -0.072 10.289 2.318 1 90.5 289 THR B O 1
ATOM 5111 N N . LYS B 1 290 ? 1.664 8.953 2.748 1 93.88 290 LYS B N 1
ATOM 5112 C CA . LYS B 1 290 ? 1.568 9.164 4.188 1 93.88 290 LYS B CA 1
ATOM 5113 C C . LYS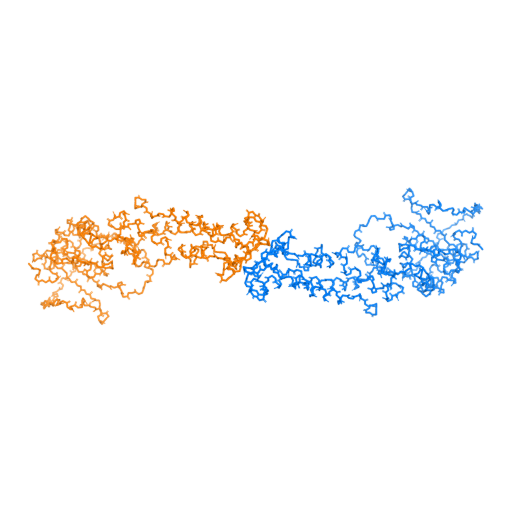 B 1 290 ? 2.209 10.492 4.59 1 93.88 290 LYS B C 1
ATOM 5115 O O . LYS B 1 290 ? 3.369 10.75 4.266 1 93.88 290 LYS B O 1
ATOM 5120 N N . PRO B 1 291 ? 1.433 11.281 5.23 1 95.06 291 PRO B N 1
ATOM 5121 C CA . PRO B 1 291 ? 2.02 12.562 5.652 1 95.06 291 PRO B CA 1
ATOM 5122 C C . PRO B 1 291 ? 3.213 12.383 6.586 1 95.06 291 PRO B C 1
ATOM 5124 O O . PRO B 1 291 ? 3.209 11.484 7.434 1 95.06 291 PRO B O 1
ATOM 5127 N N . SER B 1 292 ? 4.238 13.211 6.281 1 94.19 292 SER B N 1
ATOM 5128 C CA . SER B 1 292 ? 5.441 13.211 7.109 1 94.19 292 SER B CA 1
ATOM 5129 C C . SER B 1 292 ? 5.953 14.625 7.34 1 94.19 292 SER B C 1
ATOM 5131 O O . SER B 1 292 ? 5.512 15.562 6.676 1 94.19 292 SER B O 1
ATOM 5133 N N . ALA B 1 293 ? 6.762 14.742 8.367 1 92 293 ALA B N 1
ATOM 5134 C CA . ALA B 1 293 ? 7.34 16.047 8.648 1 92 293 ALA B CA 1
ATOM 5135 C C . ALA B 1 293 ? 8.023 16.641 7.41 1 92 293 ALA B C 1
ATOM 5137 O O . ALA B 1 293 ? 8.703 15.914 6.676 1 92 293 ALA B O 1
ATOM 5138 N N . PRO B 1 294 ? 7.719 18.031 7.137 1 91.44 294 PRO B N 1
ATOM 5139 C CA . PRO B 1 294 ? 7.133 19.047 8.016 1 91.44 294 PRO B CA 1
ATOM 5140 C C . PRO B 1 294 ? 5.617 19.141 7.871 1 91.44 294 PRO B C 1
ATOM 5142 O O . PRO B 1 294 ? 5.02 20.156 8.266 1 91.44 294 PRO B O 1
ATOM 5145 N N . PHE B 1 295 ? 4.953 18.094 7.281 1 93.12 295 PHE B N 1
ATOM 5146 C CA . PHE B 1 295 ? 3.51 17.969 7.137 1 93.12 295 PHE B CA 1
ATOM 5147 C C . PHE B 1 295 ? 2.93 19.156 6.379 1 93.12 295 PHE B C 1
ATOM 5149 O O . PHE B 1 295 ? 1.942 19.75 6.812 1 93.12 295 PHE B O 1
ATOM 5156 N N . ASP B 1 296 ? 3.562 19.391 5.293 1 86.75 296 ASP B N 1
ATOM 5157 C CA . ASP B 1 296 ? 3.164 20.531 4.477 1 86.75 296 ASP B CA 1
ATOM 5158 C C . ASP B 1 296 ? 1.692 20.438 4.078 1 86.75 296 ASP B C 1
ATOM 5160 O O . ASP B 1 296 ? 1.238 19.391 3.607 1 86.75 296 ASP B O 1
ATOM 5164 N N . GLY B 1 297 ? 0.977 21.578 4.383 1 87 297 GLY B N 1
ATOM 5165 C CA . GLY B 1 297 ? -0.41 21.656 3.951 1 87 297 GLY B CA 1
ATOM 5166 C C . GLY B 1 297 ? -1.39 21.141 4.988 1 87 297 GLY B C 1
ATOM 5167 O O . GLY B 1 297 ? -2.605 21.234 4.797 1 87 297 GLY B O 1
ATOM 5168 N N . TRP B 1 298 ? -0.868 20.594 6.031 1 92.94 298 TRP B N 1
ATOM 5169 C CA . TRP B 1 298 ? -1.752 20.062 7.055 1 92.94 298 TRP B CA 1
ATOM 5170 C C . TRP B 1 298 ? -1.779 20.969 8.281 1 92.94 298 TRP B C 1
ATOM 5172 O O . TRP B 1 298 ? -0.729 21.328 8.82 1 92.94 298 TRP B O 1
ATOM 5182 N N . ARG B 1 299 ? -2.967 21.297 8.695 1 94.75 299 ARG B N 1
ATOM 5183 C CA . ARG B 1 299 ? -3.221 21.875 10.008 1 94.75 299 ARG B CA 1
ATOM 5184 C C . ARG B 1 299 ? -3.66 20.812 11.008 1 94.75 299 ARG B C 1
ATOM 5186 O O . ARG B 1 299 ? -4.293 19.828 10.633 1 94.75 299 ARG B O 1
ATOM 5193 N N . VAL B 1 300 ? -3.344 21.031 12.18 1 96.25 300 VAL B N 1
ATOM 5194 C CA . VAL B 1 300 ? -3.713 20.078 13.219 1 96.25 300 VAL B CA 1
ATOM 5195 C C . VAL B 1 300 ? -5.227 19.875 13.219 1 96.25 300 VAL B C 1
ATOM 5197 O O . VAL B 1 300 ? -5.707 18.734 13.242 1 96.25 300 VAL B O 1
ATOM 5200 N N . GLU B 1 301 ? -5.926 20.922 13.109 1 94.94 301 GLU B N 1
ATOM 5201 C CA . GLU B 1 301 ? -7.383 20.844 13.148 1 94.94 301 GLU B CA 1
ATOM 5202 C C . GLU B 1 301 ? -7.926 20.094 11.93 1 94.94 301 GLU B C 1
ATOM 5204 O O . GLU B 1 301 ? -8.922 19.375 12.031 1 94.94 301 GLU B O 1
ATOM 5209 N N . ASP B 1 302 ? -7.324 20.281 10.82 1 95 302 ASP B N 1
ATOM 5210 C CA . ASP B 1 302 ? -7.734 19.578 9.617 1 95 302 ASP B CA 1
ATOM 5211 C C . ASP B 1 302 ? -7.496 18.078 9.758 1 95 302 ASP B C 1
ATOM 5213 O O . ASP B 1 302 ? -8.328 17.266 9.336 1 95 302 ASP B O 1
ATOM 5217 N N . ALA B 1 303 ? -6.328 17.75 10.273 1 96.75 303 ALA B N 1
ATOM 5218 C CA . ALA B 1 303 ? -6.008 16.344 10.5 1 96.75 303 ALA B CA 1
ATOM 5219 C C . ALA B 1 303 ? -7.004 15.711 11.461 1 96.75 303 ALA B C 1
ATOM 5221 O O . ALA B 1 303 ? -7.5 14.609 11.211 1 96.75 303 ALA B O 1
ATOM 5222 N N . ARG B 1 304 ? -7.27 16.453 12.539 1 96.94 304 ARG B N 1
ATOM 5223 C CA . ARG B 1 304 ? -8.258 15.977 13.5 1 96.94 304 ARG B CA 1
ATOM 5224 C C . ARG B 1 304 ? -9.602 15.734 12.82 1 96.94 304 ARG B C 1
ATOM 5226 O O . ARG B 1 304 ? -10.195 14.664 12.977 1 96.94 304 ARG B O 1
ATOM 5233 N N . SER B 1 305 ? -10.047 16.688 12.047 1 95.94 305 SER B N 1
ATOM 5234 C CA . SER B 1 305 ? -11.344 16.609 11.383 1 95.94 305 SER B CA 1
ATOM 5235 C C . SER B 1 305 ? -11.383 15.469 10.375 1 95.94 305 SER B C 1
ATOM 5237 O O . SER B 1 305 ? -12.391 14.766 10.266 1 95.94 305 SER B O 1
ATOM 5239 N N . ALA B 1 306 ? -10.32 15.312 9.703 1 96.12 306 ALA B N 1
ATOM 5240 C CA . ALA B 1 306 ? -10.234 14.242 8.711 1 96.12 306 ALA B CA 1
ATOM 5241 C C . ALA B 1 306 ? -10.359 12.875 9.367 1 96.12 306 ALA B C 1
ATOM 5243 O O . ALA B 1 306 ? -11.07 12 8.859 1 96.12 306 ALA B O 1
ATOM 5244 N N . ILE B 1 307 ? -9.719 12.664 10.523 1 97.69 307 ILE B N 1
ATOM 5245 C CA . ILE B 1 307 ? -9.695 11.367 11.188 1 97.69 307 ILE B CA 1
ATOM 5246 C C . ILE B 1 307 ? -11.039 11.117 11.875 1 97.69 307 ILE B C 1
ATOM 5248 O O . ILE B 1 307 ? -11.625 10.047 11.734 1 97.69 307 ILE B O 1
ATOM 5252 N N . VAL B 1 308 ? -11.531 12.117 12.547 1 96.62 308 VAL B N 1
ATOM 5253 C CA . VAL B 1 308 ? -12.781 11.977 13.289 1 96.62 308 VAL B CA 1
ATOM 5254 C C . VAL B 1 308 ? -13.945 11.867 12.312 1 96.62 308 VAL B C 1
ATOM 5256 O O . VAL B 1 308 ? -14.977 11.258 12.617 1 96.62 308 VAL B O 1
ATOM 5259 N N . GLY B 1 309 ? -13.789 12.406 11.102 1 96.38 309 GLY B N 1
ATOM 5260 C CA . GLY B 1 309 ? -14.844 12.414 10.102 1 96.38 309 GLY B CA 1
ATOM 5261 C C . GLY B 1 309 ? -14.969 11.102 9.352 1 96.38 309 GLY B C 1
ATOM 5262 O O . GLY B 1 309 ? -15.914 10.906 8.586 1 96.38 309 GLY B O 1
ATOM 5263 N N . LEU B 1 310 ? -14.062 10.211 9.555 1 97.31 310 LEU B N 1
ATOM 5264 C CA . LEU B 1 310 ? -14.141 8.898 8.914 1 97.31 310 LEU B CA 1
ATOM 5265 C C . LEU B 1 310 ? -15.359 8.125 9.398 1 97.31 310 LEU B C 1
ATOM 5267 O O . LEU B 1 310 ? -15.719 8.195 10.578 1 97.31 310 LEU B O 1
ATOM 5271 N N . SER B 1 311 ? -15.945 7.445 8.477 1 95.56 311 SER B N 1
ATOM 5272 C CA . SER B 1 311 ? -17.172 6.723 8.805 1 95.56 311 SER B CA 1
ATOM 5273 C C . SER B 1 311 ? -17.25 5.395 8.062 1 95.56 311 SER B C 1
ATOM 5275 O O . SER B 1 311 ? -16.484 5.16 7.121 1 95.56 311 SER B O 1
ATOM 5277 N N . ALA B 1 312 ? -18.031 4.5 8.602 1 94.94 312 ALA B N 1
ATOM 5278 C CA . ALA B 1 312 ? -18.375 3.232 7.965 1 94.94 312 ALA B CA 1
ATOM 5279 C C . ALA B 1 312 ? -19.875 3.113 7.738 1 94.94 312 ALA B C 1
ATOM 5281 O O . ALA B 1 312 ? -20.672 3.641 8.523 1 94.94 312 ALA B O 1
ATOM 5282 N N . PRO B 1 313 ? -20.219 2.5 6.613 1 95.69 313 PRO B N 1
ATOM 5283 C CA . PRO B 1 313 ? -21.656 2.322 6.371 1 95.69 313 PRO B CA 1
ATOM 5284 C C . PRO B 1 313 ? -22.328 1.405 7.395 1 95.69 313 PRO B C 1
ATOM 5286 O O . PRO B 1 313 ? -21.641 0.607 8.047 1 95.69 313 PRO B O 1
ATOM 5289 N N . ARG B 1 314 ? -23.688 1.543 7.484 1 95.69 314 ARG B N 1
ATOM 5290 C CA . ARG B 1 314 ? -24.453 0.706 8.406 1 95.69 314 ARG B CA 1
ATOM 5291 C C . ARG B 1 314 ? -24.609 -0.709 7.859 1 95.69 314 ARG B C 1
ATOM 5293 O O . ARG B 1 314 ? -24.781 -0.9 6.652 1 95.69 314 ARG B O 1
ATOM 5300 N N . TRP B 1 315 ? -24.531 -1.703 8.758 1 95.69 315 TRP B N 1
ATOM 5301 C CA . TRP B 1 315 ? -24.656 -3.111 8.398 1 95.69 315 TRP B CA 1
ATOM 5302 C C . TRP B 1 315 ? -25.094 -3.939 9.609 1 95.69 315 TRP B C 1
ATOM 5304 O O . TRP B 1 315 ? -25.125 -3.439 10.734 1 95.69 315 TRP B O 1
ATOM 5314 N N . ARG B 1 316 ? -25.5 -5.152 9.328 1 96.12 316 ARG B N 1
ATOM 5315 C CA . ARG B 1 316 ? -26 -6.012 10.398 1 96.12 316 ARG B CA 1
ATOM 5316 C C . ARG B 1 316 ? -25.391 -7.41 10.297 1 96.12 316 ARG B C 1
ATOM 5318 O O . ARG B 1 316 ? -25.016 -7.848 9.211 1 96.12 316 ARG B O 1
ATOM 5325 N N . LEU B 1 317 ? -25.172 -7.992 11.453 1 94.25 317 LEU B N 1
ATOM 5326 C CA . LEU B 1 317 ? -24.828 -9.414 11.5 1 94.25 317 LEU B CA 1
ATOM 5327 C C . LEU B 1 317 ? -26.062 -10.266 11.219 1 94.25 317 LEU B C 1
ATOM 5329 O O . LEU B 1 317 ? -27.172 -9.898 11.578 1 94.25 317 LEU B O 1
ATOM 5333 N N . PRO B 1 318 ? -25.734 -11.383 10.586 1 92.44 318 PRO B N 1
ATOM 5334 C CA . PRO B 1 318 ? -26.875 -12.289 10.391 1 92.44 318 PRO B CA 1
ATOM 5335 C C . PRO B 1 318 ? -27.578 -12.633 11.703 1 92.44 318 PRO B C 1
ATOM 5337 O O . PRO B 1 318 ? -26.922 -12.961 12.695 1 92.44 318 PRO B O 1
ATOM 5340 N N . GLY B 1 319 ? -28.906 -12.523 11.75 1 87.75 319 GLY B N 1
ATOM 5341 C CA . GLY B 1 319 ? -29.703 -12.898 12.914 1 87.75 319 GLY B CA 1
ATOM 5342 C C . GLY B 1 319 ? -29.906 -11.758 13.891 1 87.75 319 GLY B C 1
ATOM 5343 O O . GLY B 1 319 ? -30.625 -11.898 14.875 1 87.75 319 GLY B O 1
ATOM 5344 N N . LYS B 1 320 ? -29.188 -10.672 13.688 1 89.44 320 LYS B N 1
ATOM 5345 C CA . LYS B 1 320 ? -29.328 -9.523 14.578 1 89.44 320 LYS B CA 1
ATOM 5346 C C . LYS B 1 320 ? -30.266 -8.477 13.977 1 89.44 320 LYS B C 1
ATOM 5348 O O . LYS B 1 320 ? -30.281 -8.281 12.766 1 89.44 320 LYS B O 1
ATOM 5353 N N . THR B 1 321 ? -31.031 -7.781 14.805 1 88.81 321 THR B N 1
ATOM 5354 C CA . THR B 1 321 ? -32 -6.797 14.344 1 88.81 321 THR B CA 1
ATOM 5355 C C . THR B 1 321 ? -31.406 -5.391 14.414 1 88.81 321 THR B C 1
ATOM 5357 O O . THR B 1 321 ? -31.922 -4.473 13.766 1 88.81 321 THR B O 1
ATOM 5360 N N . MET B 1 322 ? -30.344 -5.219 15.172 1 93.19 322 MET B N 1
ATOM 5361 C CA . MET B 1 322 ? -29.734 -3.9 15.328 1 93.19 322 MET B CA 1
ATOM 5362 C C . MET B 1 322 ? -28.5 -3.768 14.445 1 93.19 322 MET B C 1
ATOM 5364 O O . MET B 1 322 ? -27.828 -4.758 14.172 1 93.19 322 MET B O 1
ATOM 5368 N N . ASP B 1 323 ? -28.266 -2.568 14.047 1 95 323 ASP B N 1
ATOM 5369 C CA . ASP B 1 323 ? -27.047 -2.281 13.297 1 95 323 ASP B CA 1
ATOM 5370 C C . ASP B 1 323 ? -25.812 -2.518 14.148 1 95 323 ASP B C 1
ATOM 5372 O O . ASP B 1 323 ? -25.828 -2.32 15.367 1 95 323 ASP B O 1
ATOM 5376 N N . HIS B 1 324 ? -24.812 -2.996 13.5 1 95.19 324 HIS B N 1
ATOM 5377 C CA . HIS B 1 324 ? -23.562 -3.199 14.219 1 95.19 324 HIS B CA 1
ATOM 5378 C C . HIS B 1 324 ? -23.031 -1.884 14.781 1 95.19 324 HIS B C 1
ATOM 5380 O O . HIS B 1 324 ? -22.984 -0.876 14.07 1 95.19 324 HIS B O 1
ATOM 5386 N N . PRO B 1 325 ? -22.562 -1.833 16 1 94.62 325 PRO B N 1
ATOM 5387 C CA . PRO B 1 325 ? -22.281 -0.566 16.672 1 94.62 325 PRO B CA 1
ATOM 5388 C C . PRO B 1 325 ? -20.875 -0.051 16.391 1 94.62 325 PRO B C 1
ATOM 5390 O O . PRO B 1 325 ? -20.594 1.135 16.594 1 94.62 325 PRO B O 1
ATOM 5393 N N . CYS B 1 326 ? -19.953 -0.873 15.953 1 95.19 326 CYS B N 1
ATOM 5394 C CA . CYS B 1 326 ? -18.578 -0.437 15.734 1 95.19 326 CYS B CA 1
ATOM 5395 C C . CYS B 1 326 ? -18.484 0.482 14.523 1 95.19 326 CYS B C 1
ATOM 5397 O O . CYS B 1 326 ? -18.969 0.141 13.445 1 95.19 326 CYS B O 1
ATOM 5399 N N . THR B 1 327 ? -17.953 1.697 14.75 1 95.62 327 THR B N 1
ATOM 5400 C CA . THR B 1 327 ? -17.703 2.666 13.688 1 95.62 327 THR B CA 1
ATOM 5401 C C . THR B 1 327 ? -16.25 3.152 13.719 1 95.62 327 THR B C 1
ATOM 5403 O O . THR B 1 327 ? -15.547 2.941 14.703 1 95.62 327 THR B O 1
ATOM 5406 N N . LEU B 1 328 ? -15.859 3.73 12.633 1 97.81 328 LEU B N 1
ATOM 5407 C CA . LEU B 1 328 ? -14.516 4.281 12.578 1 97.81 328 LEU B CA 1
ATOM 5408 C C . LEU B 1 328 ? -14.344 5.422 13.578 1 97.81 328 LEU B C 1
ATOM 5410 O O . LEU B 1 328 ? -13.32 5.508 14.258 1 97.81 328 LEU B O 1
ATOM 5414 N N . SER B 1 329 ? -15.359 6.254 13.688 1 95.25 329 SER B N 1
ATOM 5415 C CA . SER B 1 329 ? -15.328 7.406 14.586 1 95.25 329 SER B CA 1
ATOM 5416 C C . SER B 1 329 ? -15.195 6.973 16.047 1 95.25 329 SER B C 1
ATOM 5418 O O . SER B 1 329 ? -14.398 7.531 16.797 1 95.25 329 SER B O 1
ATOM 5420 N N . ASN B 1 330 ? -15.922 5.91 16.406 1 95 330 ASN B N 1
ATOM 5421 C CA . ASN B 1 330 ? -15.883 5.43 17.781 1 95 330 ASN B CA 1
ATOM 5422 C C . ASN B 1 330 ? -14.508 4.855 18.141 1 95 330 ASN B C 1
ATOM 5424 O O . ASN B 1 330 ? -14.07 4.945 19.281 1 95 330 ASN B O 1
ATOM 5428 N N . ALA B 1 331 ? -13.914 4.328 17.172 1 96.56 331 ALA B N 1
ATOM 5429 C CA . ALA B 1 331 ? -12.617 3.691 17.406 1 96.56 331 ALA B CA 1
ATOM 5430 C C . ALA B 1 331 ? -11.5 4.727 17.453 1 96.56 331 ALA B C 1
ATOM 5432 O O . ALA B 1 331 ? -10.57 4.602 18.266 1 96.56 331 ALA B O 1
ATOM 5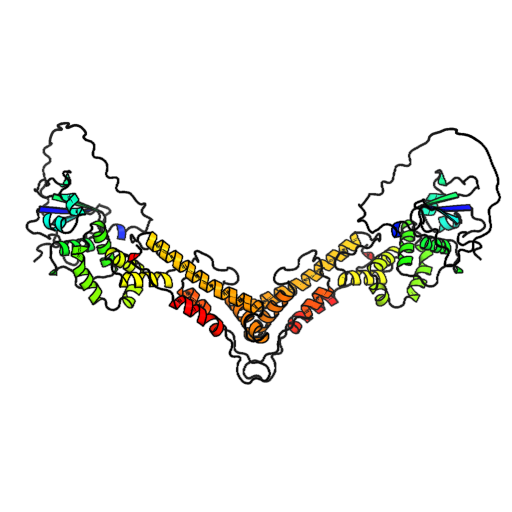433 N N . LEU B 1 332 ? -11.578 5.793 16.656 1 97.88 332 LEU B N 1
ATOM 5434 C CA . LEU B 1 332 ? -10.438 6.688 16.453 1 97.88 332 LEU B CA 1
ATOM 5435 C C . LEU B 1 332 ? -10.586 7.945 17.312 1 97.88 332 LEU B C 1
ATOM 5437 O O . LEU B 1 332 ? -9.594 8.508 17.766 1 97.88 332 LEU B O 1
ATOM 5441 N N . SER B 1 333 ? -11.805 8.469 17.641 1 97.19 333 SER B N 1
ATOM 5442 C CA . SER B 1 333 ? -12.078 9.789 18.203 1 97.19 333 SER B CA 1
ATOM 5443 C C . SER B 1 333 ? -11.531 9.906 19.625 1 97.19 333 SER B C 1
ATOM 5445 O O . SER B 1 333 ? -10.984 10.945 20 1 97.19 333 SER B O 1
ATOM 5447 N N . PRO B 1 334 ? -11.641 8.828 20.469 1 96.88 334 PRO B N 1
ATOM 5448 C CA . PRO B 1 334 ? -11.211 8.992 21.859 1 96.88 334 PRO B CA 1
ATOM 5449 C C . PRO B 1 334 ? -9.734 9.375 21.969 1 96.88 334 PRO B C 1
ATOM 5451 O O . PRO B 1 334 ? -9.398 10.336 22.672 1 96.88 334 PRO B O 1
ATOM 5454 N N . HIS B 1 335 ? -8.906 8.664 21.25 1 97.38 335 HIS B N 1
ATOM 5455 C CA . HIS B 1 335 ? -7.48 8.945 21.328 1 97.38 335 HIS B CA 1
ATOM 5456 C C . HIS B 1 335 ? -7.145 10.273 20.656 1 97.38 335 HIS B C 1
ATOM 5458 O O . HIS B 1 335 ? -6.297 11.023 21.141 1 97.38 335 HIS B O 1
ATOM 5464 N N . VAL B 1 336 ? -7.828 10.57 19.547 1 97.69 336 VAL B N 1
ATOM 5465 C CA . VAL B 1 336 ? -7.625 11.836 18.859 1 97.69 336 VAL B CA 1
ATOM 5466 C C . VAL B 1 336 ? -7.984 13 19.797 1 97.69 336 VAL B C 1
ATOM 5468 O O . VAL B 1 336 ? -7.227 13.961 19.906 1 97.69 336 VAL B O 1
ATOM 5471 N N . ASN B 1 337 ? -9.094 12.867 20.516 1 96.06 337 ASN B N 1
ATOM 5472 C CA . ASN B 1 337 ? -9.539 13.898 21.438 1 96.06 337 ASN B CA 1
ATOM 5473 C C . ASN B 1 337 ? -8.57 14.039 22.609 1 96.06 337 ASN B C 1
ATOM 5475 O O . ASN B 1 337 ? -8.312 15.156 23.078 1 96.06 337 ASN B O 1
ATOM 5479 N N . GLN B 1 338 ? -8.039 12.953 23.047 1 96.31 338 GLN B N 1
ATOM 5480 C CA . GLN B 1 338 ? -7.059 12.984 24.125 1 96.31 338 GLN B CA 1
ATOM 5481 C C . GLN B 1 338 ? -5.805 13.75 23.719 1 96.31 338 GLN B C 1
ATOM 5483 O O . GLN B 1 338 ? -5.281 14.547 24.5 1 96.31 338 GLN B O 1
ATOM 5488 N N . ILE B 1 339 ? -5.324 13.555 22.5 1 95.81 339 ILE B N 1
ATOM 5489 C CA . ILE B 1 339 ? -4.152 14.25 21.984 1 95.81 339 ILE B CA 1
ATOM 5490 C C . ILE B 1 339 ? -4.414 15.75 21.938 1 95.81 339 ILE B C 1
ATOM 5492 O O . ILE B 1 339 ? -3.588 16.547 22.391 1 95.81 339 ILE B O 1
ATOM 5496 N N . LEU B 1 340 ? -5.59 16.141 21.484 1 94.75 340 LEU B N 1
ATOM 5497 C CA . LEU B 1 340 ? -5.902 17.547 21.297 1 94.75 340 LEU B CA 1
ATOM 5498 C C . LEU B 1 340 ? -6.16 18.234 22.625 1 94.75 340 LEU B C 1
ATOM 5500 O O . LEU B 1 340 ? -5.895 19.438 22.766 1 94.75 340 LEU B O 1
ATOM 5504 N N . GLU B 1 341 ? -6.676 17.484 23.609 1 93.75 341 GLU B N 1
ATOM 5505 C CA . GLU B 1 341 ? -6.906 18.031 24.938 1 93.75 341 GLU B CA 1
ATOM 5506 C C . GLU B 1 341 ? -5.59 18.406 25.625 1 93.75 341 GLU B C 1
ATOM 5508 O O . GLU B 1 341 ? -5.551 19.297 26.469 1 93.75 341 GLU B O 1
ATOM 5513 N N . GLN B 1 342 ? -4.562 17.766 25.203 1 92.06 342 GLN B N 1
ATOM 5514 C CA . GLN B 1 342 ? -3.258 17.984 25.828 1 92.06 342 GLN B CA 1
ATOM 5515 C C . GLN B 1 342 ? -2.504 19.125 25.141 1 92.06 342 GLN B C 1
ATOM 5517 O O . GLN B 1 342 ? -1.445 19.547 25.609 1 92.06 342 GLN B O 1
ATOM 5522 N N . VAL B 1 343 ? -3.08 19.641 24.062 1 93.75 343 VAL B N 1
ATOM 5523 C CA . VAL B 1 343 ? -2.41 20.703 23.344 1 93.75 343 VAL B CA 1
ATOM 5524 C C . VAL B 1 343 ? -2.576 22.031 24.094 1 93.75 343 VAL B C 1
ATOM 5526 O O . VAL B 1 343 ? -3.691 22.531 24.219 1 93.75 343 VAL B O 1
ATOM 5529 N N . LYS B 1 344 ? -1.495 22.5 24.594 1 93.44 344 LYS B N 1
ATOM 5530 C CA . LYS B 1 344 ? -1.449 23.781 25.297 1 93.44 344 LYS B CA 1
ATOM 5531 C C . LYS B 1 344 ? -0.522 24.766 24.594 1 93.44 344 LYS B C 1
ATOM 5533 O O . LYS B 1 344 ? 0.375 24.359 23.859 1 93.44 344 LYS B O 1
ATOM 5538 N N . GLY B 1 345 ? -0.871 26.047 24.766 1 94.88 345 GLY B N 1
ATOM 5539 C CA . GLY B 1 345 ? 0.02 27.062 24.234 1 94.88 345 GLY B CA 1
ATOM 5540 C C . GLY B 1 345 ? 1.373 27.094 24.922 1 94.88 345 GLY B C 1
ATOM 5541 O O . GLY B 1 345 ? 1.553 26.469 25.969 1 94.88 345 GLY B O 1
ATOM 5542 N N . LEU B 1 346 ? 2.275 27.75 24.297 1 96.5 346 LEU B N 1
ATOM 5543 C CA . LEU B 1 346 ? 3.619 27.891 24.859 1 96.5 346 LEU B CA 1
ATOM 5544 C C . LEU B 1 346 ? 3.621 28.844 26.047 1 96.5 346 LEU B C 1
ATOM 5546 O O . LEU B 1 346 ? 2.707 29.656 26.188 1 96.5 346 LEU B O 1
ATOM 5550 N N . GLU B 1 347 ? 4.586 28.703 26.922 1 96.94 347 GLU B N 1
ATOM 5551 C CA . GLU B 1 347 ? 4.797 29.594 28.047 1 96.94 347 GLU B CA 1
ATOM 5552 C C . GLU B 1 347 ? 5.859 30.641 27.734 1 96.94 347 GLU B C 1
ATOM 5554 O O . GLU B 1 347 ? 6.973 30.297 27.328 1 96.94 347 GLU B O 1
ATOM 5559 N N . LEU B 1 348 ? 5.527 31.859 27.984 1 95.81 348 LEU B N 1
ATOM 5560 C CA . LEU B 1 348 ? 6.422 32.969 27.672 1 95.81 348 LEU B CA 1
ATOM 5561 C C . LEU B 1 348 ? 7.727 32.844 28.453 1 95.81 348 LEU B C 1
ATOM 5563 O O . LEU B 1 348 ? 8.789 33.219 27.953 1 95.81 348 LEU B O 1
ATOM 5567 N N . ALA B 1 349 ? 7.68 32.25 29.656 1 94.31 349 ALA B N 1
ATOM 5568 C CA . ALA B 1 349 ? 8.82 32.125 30.547 1 94.31 349 ALA B CA 1
ATOM 5569 C C . ALA B 1 349 ? 9.914 31.266 29.922 1 94.31 349 ALA B C 1
ATOM 5571 O O . ALA B 1 349 ? 11.07 31.312 30.344 1 94.31 349 ALA B O 1
ATOM 5572 N N . ASP B 1 350 ? 9.594 30.516 28.969 1 93.62 350 ASP B N 1
ATOM 5573 C CA . ASP B 1 350 ? 10.547 29.609 28.312 1 93.62 350 ASP B CA 1
ATOM 5574 C C . ASP B 1 350 ? 11.422 30.359 27.312 1 93.62 350 ASP B C 1
ATOM 5576 O O . ASP B 1 350 ? 12.375 29.797 26.766 1 93.62 350 ASP B O 1
ATOM 5580 N N . PHE B 1 351 ? 11.055 31.547 27.109 1 93.06 351 PHE B N 1
ATOM 5581 C CA . PHE B 1 351 ? 11.75 32.344 26.109 1 93.06 351 PHE B CA 1
ATOM 5582 C C . PHE B 1 351 ? 12.281 33.625 26.688 1 93.06 351 PHE B C 1
ATOM 5584 O O . PHE B 1 351 ? 11.703 34.156 27.641 1 93.06 351 PHE B O 1
#

Radius of gyration: 50.85 Å; Cα contacts (8 Å, |Δi|>4): 912; chains: 2; bounding box: 88×154×74 Å

Sequence (702 aa):
MKKSPFTFDPRADALFILQNPNAQKLQPSEPQLDSEPEYDRLGSDDQSEAGLGETTKTRRDSPMTLDNDQDYPRLHDGSPTQVEFRVSSRHLSLASPVFRAMLESKFKESQPNDQGLYEIQASEWDAEALVILLDIIHGQHRDVPKHISAETLAQVAILVDYYGCHEIMELVFTAWVSLMGSP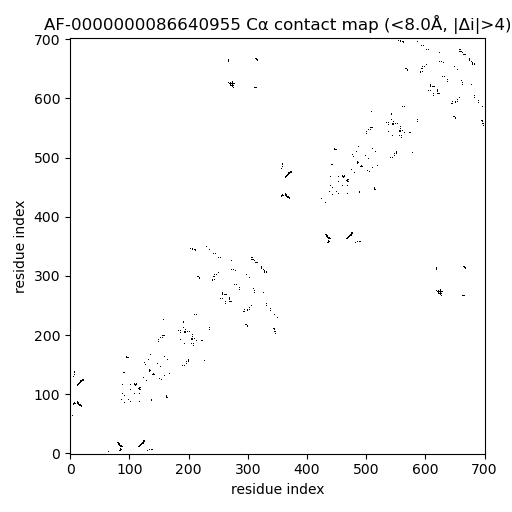DDFVKKDPSRWLFISWVFRQDQLFATATRMLLLYDNGNCVADLPIPQPILDKIDDKRYYILESLFEHLYQFQQDLLEGRAGCSTTCSSMLLGSLMKQLRDKGLLATKPSAPFDGWRVEDARSAIVGLSAPRWRLPGKTMDHPCTLSNALSPHVNQILEQVKGLELADFMKKSPFTFDPRADALFILQNPNAQKLQPSEPQLDSEPEYDRLGSDDQSEAGLGETTKTRRDSPMTLDNDQDYPRLHDGSPTQVEFRVSSRHLSLASPVFRAMLESKFKESQPNDQGLYEIQASEWDAEALVILLDIIHGQHRDVPKHISAETLAQVAILVDYYGCHEIMELVFTAWVSLMGSPDDFVKKDPSRWLFISWVFRQDQLFATATRMLLLYDNGNCVADLPIPQPILDKIDDKRYYILESLFEHLYQFQQDLLEGRAGCSTTCSSMLLGSLMKQLRDKGLLATKPSAPFDGWRVEDARSAIVGLSAPRWRLPGKTMDHPCTLSNALSPHVNQILEQVKGLELADF

Nearest PDB structures (foldseek):
  4zou-assembly1_A-2  TM=7.027E-01  e=2.240E-01  Homo sapiens
  4zou-assembly1_A-2  TM=7.016E-01  e=2.234E-01  Homo sapiens
  4uyi-assembly1_A  TM=7.143E-01  e=2.619E-01  Homo sapiens